Protein AF-0000000085013286 (afdb_homodimer)

Secondary structure (DSSP, 8-state):
--------------------------GGG-----S--HHHHHHHHHHHHT--HHHHHHHHHHHHHHHHHHHHHHHHHHTTT---HHHHHHHHHHHHHHHHHHHHHHHHHGGGTS--HHHHHHHHHHHHHHHHHHHT-SSHHHHHHHHHHHHHHHHHHHHHHHHHH---HHHHHHHHHHHHHHHHHHHHHHHHHHTT-/--------------------------GGG-----S--HHHHHHHHHHHHT--HHHHHHHHHHHHHHHHHHHHHHHHHHTTT---HHHHHHHHHHHHHHHHHHHHHHHHHGGGTS--HHHHHHHHHHHHHHHHHHHT-SSHHHHHHHHHHHHHHHHHHHHHHHHHH---HHHHHHHHHHHHHHHHHHHHHHHHHHTT-

Sequence (394 aa):
MKSKSLLGPLTVLTLMATPALAQMDHSLHGQPDTVVPLARGMADMDSLAGLSGKAFDRAYLSMMMAHHQGAVNMARAVQGRVQDAQVKSWVANVIRDQTREINDMRTWLKPLGGIDTKRQAMMASGMQNMLTPLKAAKNPDVAFVEGMLPHHASALNMANLALQRSNDPRVLKLSRDIIQAQANEMYAYRQWLARRRMKSKSLLGPLTVLTLMATPALAQMDHSLHGQPDTVVPLARGMADMDSLAGLSGKAFDRAYLSMMMAHHQGAVNMARAVQGRVQDAQVKSWVANVIRDQTREINDMRTWLKPLGGIDTKRQAMMASGMQNMLTPLKAAKNPDVAFVEGMLPHHASALNMANLALQRSNDPRVLKLSRDIIQAQANEMYAYRQWLARRR

Foldseek 3Di:
DDDDPPPDDPPPPPPPPPPPPPPPPPVPPPPVCLQPPPVVLVVLVVVQVPDAELRNLQLLLLLLLLLLVLQLLLLVLCCVPADDPVLNVVSVVSNVPSVVVSVVSQVVNVVSPGHPVVSNVVSNVVSVVLNVCCNVDPHNSLSSLSSLLNSLVSLLSSLVVCCVGYPDPVSNVVSVVSNVVSVVSNVVSVVVVVVVD/DPCVDDDPDPPPPPPPPPPPPPPPPPVVPPPVCLQPPPVVLVVLVVVLVPDAELRNLQLLLLLLLLLLVLQLLLLVLCCVPADDPVLNVVSVVSNVPSVVVSVVSQVVNVVSPGHPVVSNVVSNVVSVVLNVCLNVDPHNSLSSLSSLLNSLVSLLSSLVVCCVGYPDPVSNVVSVVSNVVSVVSNVVSVVVVVVVD

Nearest PDB structures (foldseek):
  5ffc-assembly1_A  TM=8.848E-01  e=1.286E-05  Synechocystis sp. PCC 6803
  5fej-assembly4_D  TM=8.849E-01  e=5.123E-05  Synechocystis sp. PCC 6803
  1n1q-assembly1_A  TM=7.807E-01  e=1.084E+00  Brevibacillus brevis
  6z0c-assembly4_D  TM=3.601E-01  e=1.664E+00  Escherichia coli
  5vju-assembly1_A  TM=3.264E-01  e=1.192E+00  synthetic construct

Organism: Deinococcus geothermalis (strain DSM 11300 / CIP 105573 / AG-3a) (NCBI:txid319795)

pLDDT: mean 83.77, std 25.48, range [25.48, 98.94]

Structure (mmCIF, N/CA/C/O backbone):
data_AF-0000000085013286-model_v1
#
loop_
_entity.id
_entity.type
_entity.pdbx_description
1 polymer 'DUF305 domain-containing protein'
#
loop_
_atom_site.group_PDB
_atom_site.id
_atom_site.type_symbol
_atom_site.label_atom_id
_atom_site.label_alt_id
_atom_site.label_comp_id
_atom_site.label_asym_id
_atom_site.label_entity_id
_atom_site.label_seq_id
_atom_site.pdbx_PDB_ins_code
_atom_site.Cartn_x
_atom_site.Cartn_y
_atom_site.Cartn_z
_atom_site.occupancy
_atom_site.B_iso_or_equiv
_atom_site.auth_seq_id
_atom_site.auth_comp_id
_atom_site.auth_asym_id
_atom_site.auth_atom_id
_atom_site.pdbx_PDB_model_num
ATOM 1 N N . MET A 1 1 ? -17.062 -97.938 25.609 1 34.19 1 MET A N 1
ATOM 2 C CA . MET A 1 1 ? -17.031 -96.875 26.609 1 34.19 1 MET A CA 1
ATOM 3 C C . MET A 1 1 ? -16.781 -95.5 25.953 1 34.19 1 MET A C 1
ATOM 5 O O . MET A 1 1 ? -15.633 -95.188 25.641 1 34.19 1 MET A O 1
ATOM 9 N N . LYS A 1 2 ? -17.703 -95.188 25.109 1 32.03 2 LYS A N 1
ATOM 10 C CA . LYS A 1 2 ? -18.078 -94.188 24.109 1 32.03 2 LYS A CA 1
ATOM 11 C C . LYS A 1 2 ? -18.156 -92.75 24.734 1 32.03 2 LYS A C 1
ATOM 13 O O . LYS A 1 2 ? -18.891 -92.562 25.688 1 32.03 2 LYS A O 1
ATOM 18 N N . SER A 1 3 ? -17.141 -92 24.531 1 25.48 3 SER A N 1
ATOM 19 C CA . SER A 1 3 ? -16.656 -90.688 25.016 1 25.48 3 SER A CA 1
ATOM 20 C C . SER A 1 3 ? -17.719 -89.625 24.938 1 25.48 3 SER A C 1
ATOM 22 O O . SER A 1 3 ? -18.031 -88.938 25.938 1 25.48 3 SER A O 1
ATOM 24 N N . LYS A 1 4 ? -17.484 -88.688 24.031 1 30.67 4 LYS A N 1
ATOM 25 C CA . LYS A 1 4 ? -17.016 -87.312 24.203 1 30.67 4 LYS A CA 1
ATOM 26 C C . LYS A 1 4 ? -18.156 -86.312 24.078 1 30.67 4 LYS A C 1
ATOM 28 O O . LYS A 1 4 ? -17.938 -85.062 24.031 1 30.67 4 LYS A O 1
ATOM 33 N N . SER A 1 5 ? -19.453 -86.625 23.766 1 31.23 5 SER A N 1
ATOM 34 C CA . SER A 1 5 ? -20.125 -85.625 22.938 1 31.23 5 SER A CA 1
ATOM 35 C C . SER A 1 5 ? -20.578 -84.438 23.766 1 31.23 5 SER A C 1
ATOM 37 O O . SER A 1 5 ? -21.531 -84.562 24.531 1 31.23 5 SER A O 1
ATOM 39 N N . LEU A 1 6 ? -19.672 -83.688 24.375 1 33.25 6 LEU A N 1
ATOM 40 C CA . LEU A 1 6 ? -19.906 -82.562 25.266 1 33.25 6 LEU A CA 1
ATOM 41 C C . LEU A 1 6 ? -20.688 -81.438 24.547 1 33.25 6 LEU A C 1
ATOM 43 O O . LEU A 1 6 ? -20.266 -81 23.484 1 33.25 6 LEU A O 1
ATOM 47 N N . LEU A 1 7 ? -21.953 -81.5 24.516 1 35.78 7 LEU A N 1
ATOM 48 C CA . LEU A 1 7 ? -22.906 -80.562 23.891 1 35.78 7 LEU A CA 1
ATOM 49 C C . LEU A 1 7 ? -22.797 -79.188 24.469 1 35.78 7 LEU A C 1
ATOM 51 O O . LEU A 1 7 ? -23.047 -78.938 25.656 1 35.78 7 LEU A O 1
ATOM 55 N N . GLY A 1 8 ? -21.734 -78.375 24.141 1 33.66 8 GLY A N 1
ATOM 56 C CA . GLY A 1 8 ? -21.406 -77.125 24.734 1 33.66 8 GLY A CA 1
ATOM 57 C C . GLY A 1 8 ? -22.484 -76.062 24.484 1 33.66 8 GLY A C 1
ATOM 58 O O . GLY A 1 8 ? -23.25 -76.125 23.531 1 33.66 8 GLY A O 1
ATOM 59 N N . PRO A 1 9 ? -22.969 -75.375 25.547 1 38.5 9 PRO A N 1
ATOM 60 C CA . PRO A 1 9 ? -24.078 -74.438 25.609 1 38.5 9 PRO A CA 1
ATOM 61 C C . PRO A 1 9 ? -23.875 -73.25 24.688 1 38.5 9 PRO A C 1
ATOM 63 O O . PRO A 1 9 ? -22.734 -72.812 24.484 1 38.5 9 PRO A O 1
ATOM 66 N N . LEU A 1 10 ? -24.609 -73.062 23.594 1 35.62 10 LEU A N 1
ATOM 67 C CA . LEU A 1 10 ? -24.688 -72 22.562 1 35.62 10 LEU A CA 1
ATOM 68 C C . LEU A 1 10 ? -25.016 -70.688 23.172 1 35.62 10 LEU A C 1
ATOM 70 O O . LEU A 1 10 ? -26.109 -70.438 23.719 1 35.62 10 LEU A O 1
ATOM 74 N N . THR A 1 11 ? -24.047 -70 23.891 1 32.97 11 THR A N 1
ATOM 75 C CA . THR A 1 11 ? -24.297 -68.688 24.5 1 32.97 11 THR A CA 1
ATOM 76 C C . THR A 1 11 ? -24.641 -67.625 23.438 1 32.97 11 THR A C 1
ATOM 78 O O . THR A 1 11 ? -23.906 -67.5 22.453 1 32.97 11 THR A O 1
ATOM 81 N N . VAL A 1 12 ? -25.875 -67.312 23.219 1 33.5 12 VAL A N 1
ATOM 82 C CA . VAL A 1 12 ? -26.469 -66.375 22.297 1 33.5 12 VAL A CA 1
ATOM 83 C C . VAL A 1 12 ? -25.938 -64.938 22.609 1 33.5 12 VAL A C 1
ATOM 85 O O . VAL A 1 12 ? -26.172 -64.438 23.703 1 33.5 12 VAL A O 1
ATOM 88 N N . LEU A 1 13 ? -24.734 -64.562 22.156 1 32.06 13 LEU A N 1
ATOM 89 C CA . LEU A 1 13 ? -24.109 -63.25 22.359 1 32.06 13 LEU A CA 1
ATOM 90 C C . LEU A 1 13 ? -24.938 -62.156 21.703 1 32.06 13 LEU A C 1
ATOM 92 O O . LEU A 1 13 ? -25.203 -62.219 20.5 1 32.06 13 LEU A O 1
ATOM 96 N N . THR A 1 14 ? -25.844 -61.5 22.453 1 31.5 14 THR A N 1
ATOM 97 C CA . THR A 1 14 ? -26.688 -60.375 22.047 1 31.5 14 THR A CA 1
ATOM 98 C C . THR A 1 14 ? -25.828 -59.188 21.609 1 31.5 14 THR A C 1
ATOM 100 O O . THR A 1 14 ? -24.984 -58.719 22.375 1 31.5 14 THR A O 1
ATOM 103 N N . LEU A 1 15 ? -25.422 -59.094 20.328 1 30.69 15 LEU A N 1
ATOM 104 C CA . LEU A 1 15 ? -24.641 -58.031 19.719 1 30.69 15 LEU A CA 1
ATOM 105 C C . LEU A 1 15 ? -25.375 -56.688 19.797 1 30.69 15 LEU A C 1
ATOM 107 O O . LEU A 1 15 ? -26.453 -56.531 19.203 1 30.69 15 LEU A O 1
ATOM 111 N N . MET A 1 16 ? -25.422 -56.031 21 1 29.62 16 MET A N 1
ATOM 112 C CA . MET A 1 16 ? -26.031 -54.688 21.094 1 29.62 16 MET A CA 1
ATOM 113 C C . MET A 1 16 ? -25.375 -53.719 20.125 1 29.62 16 MET A C 1
ATOM 115 O O . MET A 1 16 ? -24.141 -53.625 20.078 1 29.62 16 MET A O 1
ATOM 119 N N . ALA A 1 17 ? -25.969 -53.469 18.953 1 32.38 17 ALA A N 1
ATOM 120 C CA . ALA A 1 17 ? -25.594 -52.531 17.875 1 32.38 17 ALA A CA 1
ATOM 121 C C . ALA A 1 17 ? -25.516 -51.094 18.391 1 32.38 17 ALA A C 1
ATOM 123 O O . ALA A 1 17 ? -26.5 -50.531 18.875 1 32.38 17 ALA A O 1
ATOM 124 N N . THR A 1 18 ? -24.469 -50.688 19.094 1 33.16 18 THR A N 1
ATOM 125 C CA . THR A 1 18 ? -24.344 -49.281 19.531 1 33.16 18 THR A CA 1
ATOM 126 C C . THR A 1 18 ? -24.422 -48.344 18.344 1 33.16 18 THR A C 1
ATOM 128 O O . THR A 1 18 ? -23.844 -48.594 17.281 1 33.16 18 THR A O 1
ATOM 131 N N . PRO A 1 19 ? -25.469 -47.438 18.266 1 34.88 19 PRO A N 1
ATOM 132 C CA . PRO A 1 19 ? -25.594 -46.438 17.219 1 34.88 19 PRO A CA 1
ATOM 133 C C . PRO A 1 19 ? -24.328 -45.594 17.078 1 34.88 19 PRO A C 1
ATOM 135 O O . PRO A 1 19 ? -23.719 -45.156 18.078 1 34.88 19 PRO A O 1
ATOM 138 N N . ALA A 1 20 ? -23.469 -45.875 16.078 1 32.56 20 ALA A N 1
ATOM 139 C CA . ALA A 1 20 ? -22.344 -45.031 15.672 1 32.56 20 ALA A CA 1
ATOM 140 C C . ALA A 1 20 ? -22.812 -43.594 15.445 1 32.56 20 ALA A C 1
ATOM 142 O O . ALA A 1 20 ? -23.641 -43.344 14.586 1 32.56 20 ALA A O 1
ATOM 143 N N . LEU A 1 21 ? -23.031 -42.812 16.531 1 31.36 21 LEU A N 1
ATOM 144 C CA . LEU A 1 21 ? -23.156 -41.406 16.281 1 31.36 21 LEU A CA 1
ATOM 145 C C . LEU A 1 21 ? -22.125 -40.938 15.266 1 31.36 21 LEU A C 1
ATOM 147 O O . LEU A 1 21 ? -20.922 -41.188 15.43 1 31.36 21 LEU A O 1
ATOM 151 N N . ALA A 1 22 ? -22.5 -40.844 13.938 1 32.69 22 ALA A N 1
ATOM 152 C CA . ALA A 1 22 ? -21.797 -40.188 12.836 1 32.69 22 ALA A CA 1
ATOM 153 C C . ALA A 1 22 ? -21.25 -38.812 13.273 1 32.69 22 ALA A C 1
ATOM 155 O O . ALA A 1 22 ? -22 -37.906 13.633 1 32.69 22 ALA A O 1
ATOM 156 N N . GLN A 1 23 ? -20.125 -38.781 13.969 1 28.23 23 GLN A N 1
ATOM 157 C CA . GLN A 1 23 ? -19.422 -37.531 14.109 1 28.23 23 GLN A CA 1
ATOM 158 C C . GLN A 1 23 ? -19.328 -36.781 12.773 1 28.23 23 GLN A C 1
ATOM 160 O O . GLN A 1 23 ? -18.797 -37.344 11.797 1 28.23 23 GLN A O 1
ATOM 165 N N . MET A 1 24 ? -20.344 -36.031 12.398 1 29.34 24 MET A N 1
ATOM 166 C CA . MET A 1 24 ? -20.25 -35.031 11.32 1 29.34 24 MET A CA 1
ATOM 167 C C . MET A 1 24 ? -18.891 -34.344 11.336 1 29.34 24 MET A C 1
ATOM 169 O O . MET A 1 24 ? -18.5 -33.781 12.352 1 29.34 24 MET A O 1
ATOM 173 N N . ASP A 1 25 ? -17.906 -34.969 10.688 1 29.16 25 ASP A N 1
ATOM 174 C CA . ASP A 1 25 ? -16.625 -34.375 10.32 1 29.16 25 ASP A CA 1
ATOM 175 C C . ASP A 1 25 ? -16.828 -32.969 9.781 1 29.16 25 ASP A C 1
ATOM 177 O O . ASP A 1 25 ? -17.516 -32.781 8.766 1 29.16 25 ASP A O 1
ATOM 181 N N . HIS A 1 26 ? -17.062 -31.984 10.625 1 30.25 26 HIS A N 1
ATOM 182 C CA . HIS A 1 26 ? -16.875 -30.578 10.289 1 30.25 26 HIS A CA 1
ATOM 183 C C . HIS A 1 26 ? -15.594 -30.375 9.477 1 30.25 26 HIS A C 1
ATOM 185 O O . HIS A 1 26 ? -14.695 -29.656 9.898 1 30.25 26 HIS A O 1
ATOM 191 N N . SER A 1 27 ? -15.172 -31.375 8.727 1 31.28 27 SER A N 1
ATOM 192 C CA . SER A 1 27 ? -13.969 -31.141 7.934 1 31.28 27 SER A CA 1
ATOM 193 C C . SER A 1 27 ? -14.156 -29.984 6.973 1 31.28 27 SER A C 1
ATOM 195 O O . SER A 1 27 ? -13.383 -29.812 6.027 1 31.28 27 SER A O 1
ATOM 197 N N . LEU A 1 28 ? -15.367 -29.5 6.797 1 31.08 28 LEU A N 1
ATOM 198 C CA . LEU A 1 28 ? -15.445 -28.625 5.633 1 31.08 28 LEU A CA 1
ATOM 199 C C . LEU A 1 28 ? -14.5 -27.453 5.777 1 31.08 28 LEU A C 1
ATOM 201 O O . LEU A 1 28 ? -14.453 -26.578 4.91 1 31.08 28 LEU A O 1
ATOM 205 N N . HIS A 1 29 ? -14.07 -27.156 7.035 1 33.28 29 HIS A N 1
ATOM 206 C CA . HIS A 1 29 ? -13.562 -25.781 7.086 1 33.28 29 HIS A CA 1
ATOM 207 C C . HIS A 1 29 ? -12.266 -25.656 6.297 1 33.28 29 HIS A C 1
ATOM 209 O O . HIS A 1 29 ? -11.477 -24.734 6.535 1 33.28 29 HIS A O 1
ATOM 215 N N . GLY A 1 30 ? -11.891 -26.625 5.488 1 30.38 30 GLY A N 1
ATOM 216 C CA . GLY A 1 30 ? -10.555 -26.422 4.969 1 30.38 30 GLY A CA 1
ATOM 217 C C . GLY A 1 30 ? -10.438 -25.188 4.086 1 30.38 30 GLY A C 1
ATOM 218 O O . GLY A 1 30 ? -10.352 -25.297 2.861 1 30.38 30 GLY A O 1
ATOM 219 N N . GLN A 1 31 ? -11.289 -24.234 4.129 1 34.31 31 GLN A N 1
ATOM 220 C CA . GLN A 1 31 ? -10.766 -23.219 3.225 1 34.31 31 GLN A CA 1
ATOM 221 C C . GLN A 1 31 ? -9.281 -22.984 3.457 1 34.31 31 GLN A C 1
ATOM 223 O O . GLN A 1 31 ? -8.852 -22.75 4.59 1 34.31 31 GLN A O 1
ATOM 228 N N . PRO A 1 32 ? -8.414 -23.609 2.719 1 34.94 32 PRO A N 1
ATOM 229 C CA . PRO A 1 32 ? -7.012 -23.219 2.854 1 34.94 32 PRO A CA 1
ATOM 230 C C . PRO A 1 32 ? -6.84 -21.719 3.064 1 34.94 32 PRO A C 1
ATOM 232 O O . PRO A 1 32 ? -7.316 -20.906 2.254 1 34.94 32 PRO A O 1
ATOM 235 N N . ASP A 1 33 ? -6.969 -21.203 4.25 1 36.25 33 ASP A N 1
ATOM 236 C CA . ASP A 1 33 ? -6.551 -19.844 4.602 1 36.25 33 ASP A CA 1
ATOM 237 C C . ASP A 1 33 ? -5.246 -19.469 3.9 1 36.25 33 ASP A C 1
ATOM 239 O O . ASP A 1 33 ? -4.16 -19.797 4.387 1 36.25 33 ASP A O 1
ATOM 243 N N . THR A 1 34 ? -5.117 -19.703 2.602 1 41.09 34 THR A N 1
ATOM 244 C CA . THR A 1 34 ? -4.012 -19.25 1.773 1 41.09 34 THR A CA 1
ATOM 245 C C . THR A 1 34 ? -3.6 -17.828 2.162 1 41.09 34 THR A C 1
ATOM 247 O O . THR A 1 34 ? -2.998 -17.109 1.361 1 41.09 34 THR A O 1
ATOM 250 N N . VAL A 1 35 ? -4.281 -17.25 3.053 1 42.19 35 VAL A N 1
ATOM 251 C CA . VAL A 1 35 ? -3.805 -15.945 3.486 1 42.19 35 VAL A CA 1
ATOM 252 C C . VAL A 1 35 ? -2.369 -16.062 3.994 1 42.19 35 VAL A C 1
ATOM 254 O O . VAL A 1 35 ? -2.076 -16.891 4.855 1 42.19 35 VAL A O 1
ATOM 257 N N . VAL A 1 36 ? -1.372 -15.969 3.084 1 49.09 36 VAL A N 1
ATOM 258 C CA . VAL A 1 36 ? -0.092 -15.727 3.74 1 49.09 36 VAL A CA 1
ATOM 259 C C . VAL A 1 36 ? -0.327 -15.141 5.129 1 49.09 36 VAL A C 1
ATOM 261 O O . VAL A 1 36 ? -0.959 -14.086 5.27 1 49.09 36 VAL A O 1
ATOM 264 N 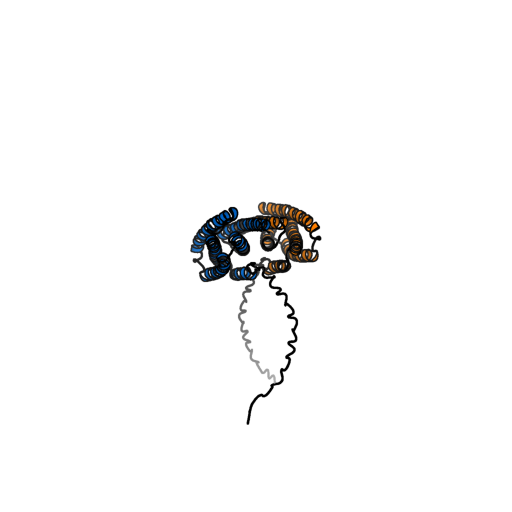N . PRO A 1 37 ? -0.047 -15.883 6.207 1 46.5 37 PRO A N 1
ATOM 265 C CA . PRO A 1 37 ? -0.391 -15.352 7.531 1 46.5 37 PRO A CA 1
ATOM 266 C C . PRO A 1 37 ? 0.105 -13.922 7.738 1 46.5 37 PRO A C 1
ATOM 268 O O . PRO A 1 37 ? 1.245 -13.602 7.395 1 46.5 37 PRO A O 1
ATOM 271 N N . LEU A 1 38 ? -0.863 -13 7.844 1 50.97 38 LEU A N 1
ATOM 272 C CA . LEU A 1 38 ? -0.529 -11.688 8.398 1 50.97 38 LEU A CA 1
ATOM 273 C C . LEU A 1 38 ? 0.75 -11.758 9.219 1 50.97 38 LEU A C 1
ATOM 275 O O . LEU A 1 38 ? 1.546 -10.812 9.219 1 50.97 38 LEU A O 1
ATOM 279 N N . ALA A 1 39 ? 1.042 -12.969 9.547 1 46.59 39 ALA A N 1
ATOM 280 C CA . ALA A 1 39 ? 2.182 -13.172 10.438 1 46.59 39 ALA A CA 1
ATOM 281 C C . ALA A 1 39 ? 3.5 -13.062 9.68 1 46.59 39 ALA A C 1
ATOM 283 O O . ALA A 1 39 ? 4.457 -12.453 10.164 1 46.59 39 ALA A O 1
ATOM 284 N N . ARG A 1 40 ? 3.549 -13.648 8.508 1 54.69 40 ARG A N 1
ATOM 285 C CA . ARG A 1 40 ? 4.812 -13.602 7.785 1 54.69 40 ARG A CA 1
ATOM 286 C C . ARG A 1 40 ? 5.09 -12.195 7.266 1 54.69 40 ARG A C 1
ATOM 288 O O . ARG A 1 40 ? 6.219 -11.703 7.348 1 54.69 40 ARG A O 1
ATOM 295 N N . GLY A 1 41 ? 4.09 -11.578 6.746 1 62.88 41 GLY A N 1
ATOM 296 C CA . GLY A 1 41 ? 4.234 -10.18 6.379 1 62.88 41 GLY A CA 1
ATOM 297 C C . GLY A 1 41 ? 4.738 -9.312 7.52 1 62.88 41 GLY A C 1
ATOM 298 O O . GLY A 1 41 ? 5.605 -8.461 7.324 1 62.88 41 GLY A O 1
ATOM 299 N N . MET A 1 42 ? 4.406 -9.789 8.625 1 64.56 42 MET A N 1
ATOM 300 C CA . MET A 1 42 ? 4.82 -9.055 9.812 1 64.56 42 MET A CA 1
ATOM 301 C C . MET A 1 42 ? 6.277 -9.352 10.156 1 64.56 42 MET A C 1
ATOM 303 O O . MET A 1 42 ? 7.004 -8.477 10.617 1 64.56 42 MET A O 1
ATOM 307 N N . ALA A 1 43 ? 6.703 -10.539 9.906 1 67.56 43 ALA A N 1
ATOM 308 C CA . ALA A 1 43 ? 8.086 -10.898 10.195 1 67.56 43 ALA A CA 1
ATOM 309 C C . ALA A 1 43 ? 9.055 -10.125 9.305 1 67.56 43 ALA A C 1
ATOM 311 O O . ALA A 1 43 ? 10.102 -9.664 9.773 1 67.56 43 ALA A O 1
ATOM 312 N N . ASP A 1 44 ? 8.664 -10.055 8.094 1 72.75 44 ASP A N 1
ATOM 313 C CA . ASP A 1 44 ? 9.492 -9.297 7.168 1 72.75 44 ASP A CA 1
ATOM 314 C C . ASP A 1 44 ? 9.57 -7.824 7.574 1 72.75 44 ASP A C 1
ATOM 316 O O . ASP A 1 44 ? 10.656 -7.23 7.57 1 72.75 44 ASP A O 1
ATOM 320 N N . MET A 1 45 ? 8.445 -7.383 7.938 1 81.62 45 MET A N 1
ATOM 321 C CA . MET A 1 45 ? 8.398 -6 8.398 1 81.62 45 MET A CA 1
ATOM 322 C C . MET A 1 45 ? 9.234 -5.816 9.656 1 81.62 45 MET A C 1
ATOM 324 O O . MET A 1 45 ? 9.891 -4.789 9.828 1 81.62 45 MET A O 1
ATOM 328 N N . ASP A 1 46 ? 9.32 -6.797 10.461 1 78.88 46 ASP A N 1
ATOM 329 C CA . ASP A 1 46 ? 10.094 -6.738 11.695 1 78.88 46 ASP A CA 1
ATOM 330 C C . ASP A 1 46 ? 11.586 -6.645 11.414 1 78.88 46 ASP A C 1
ATOM 332 O O . ASP A 1 46 ? 12.32 -5.945 12.117 1 78.88 46 ASP A O 1
ATOM 336 N N . SER A 1 47 ? 12.039 -7.273 10.406 1 84.81 47 SER A N 1
ATOM 337 C CA . SER A 1 47 ? 13.453 -7.277 10.039 1 84.81 47 SER A CA 1
ATOM 338 C C . SER A 1 47 ? 13.906 -5.902 9.562 1 84.81 47 SER A C 1
ATOM 340 O O . SER A 1 47 ? 15.102 -5.598 9.578 1 84.81 47 SER A O 1
ATOM 342 N N . LEU A 1 48 ? 12.906 -5.148 9.109 1 91 48 LEU A N 1
ATOM 343 C CA . LEU A 1 48 ? 13.203 -3.824 8.57 1 91 48 LEU A CA 1
ATOM 344 C C . LEU A 1 48 ? 12.977 -2.744 9.625 1 91 48 LEU A C 1
ATOM 346 O O . LEU A 1 48 ? 13.594 -1.676 9.562 1 91 48 LEU A O 1
ATOM 350 N N . ALA A 1 49 ? 12.031 -2.885 10.57 1 83.38 49 ALA A N 1
ATOM 351 C CA . ALA A 1 49 ? 11.477 -1.865 11.461 1 83.38 49 ALA A CA 1
ATOM 352 C C . ALA A 1 49 ? 12.578 -1.209 12.297 1 83.38 49 ALA A C 1
ATOM 354 O O . ALA A 1 49 ? 12.516 -0.01 12.578 1 83.38 49 ALA A O 1
ATOM 355 N N . GLY A 1 50 ? 13.695 -1.795 12.594 1 86.5 50 GLY A N 1
ATOM 356 C CA . GLY A 1 50 ? 14.695 -1.177 13.445 1 86.5 50 GLY A CA 1
ATOM 357 C C . GLY A 1 50 ? 15.82 -0.518 12.664 1 86.5 50 GLY A C 1
ATOM 358 O O . GLY A 1 50 ? 16.719 0.082 13.258 1 86.5 50 GLY A O 1
ATOM 359 N N . LEU A 1 51 ? 15.688 -0.471 11.414 1 92.94 51 LEU A N 1
ATOM 360 C CA . LEU A 1 51 ? 16.781 0.035 10.578 1 92.94 51 LEU A CA 1
ATOM 361 C C . LEU A 1 51 ? 16.422 1.4 10 1 92.94 51 LEU A C 1
ATOM 363 O O . LEU A 1 51 ? 15.25 1.77 9.938 1 92.94 51 LEU A O 1
ATOM 367 N N . SER A 1 52 ? 17.484 2.168 9.688 1 91.44 52 SER A N 1
ATOM 368 C CA . SER A 1 52 ? 17.328 3.467 9.039 1 91.44 52 SER A CA 1
ATOM 369 C C . SER A 1 52 ? 18.5 3.758 8.109 1 91.44 52 SER A C 1
ATOM 371 O O . SER A 1 52 ? 19.484 3.021 8.102 1 91.44 52 SER A O 1
ATOM 373 N N . GLY A 1 53 ? 18.359 4.75 7.25 1 93.44 53 GLY A N 1
ATOM 374 C CA . GLY A 1 53 ? 19.438 5.18 6.375 1 93.44 53 GLY A CA 1
ATOM 375 C C . GLY A 1 53 ? 19.922 4.086 5.441 1 93.44 53 GLY A C 1
ATOM 376 O O . GLY A 1 53 ? 19.125 3.312 4.914 1 93.44 53 GLY A O 1
ATOM 377 N N . LYS A 1 54 ? 21.156 4.027 5.27 1 96.75 54 LYS A N 1
ATOM 378 C CA . LYS A 1 54 ? 21.766 3.094 4.32 1 96.75 54 LYS A CA 1
ATOM 379 C C . LYS A 1 54 ? 21.531 1.647 4.75 1 96.75 54 LYS A C 1
ATOM 381 O O . LYS A 1 54 ? 21.391 0.761 3.906 1 96.75 54 LYS A O 1
ATOM 386 N N . ALA A 1 55 ? 21.531 1.461 6.043 1 96.88 55 ALA A N 1
ATOM 387 C CA . ALA A 1 55 ? 21.281 0.106 6.531 1 96.88 55 ALA A CA 1
ATOM 388 C C . ALA A 1 55 ? 19.875 -0.36 6.18 1 96.88 55 ALA A C 1
ATOM 390 O O . ALA A 1 55 ? 19.672 -1.516 5.801 1 96.88 55 ALA A O 1
ATOM 391 N N . PHE A 1 56 ? 18.906 0.497 6.309 1 98.06 56 PHE A N 1
ATOM 392 C CA . PHE A 1 56 ? 17.547 0.181 5.914 1 98.06 56 PHE A CA 1
ATOM 393 C C . PHE A 1 56 ? 17.469 -0.114 4.422 1 98.06 56 PHE A C 1
ATOM 395 O O . PHE A 1 56 ? 16.875 -1.116 4.012 1 98.06 56 PHE A O 1
ATOM 402 N N . ASP A 1 57 ? 18.078 0.756 3.607 1 98.56 57 ASP A N 1
ATOM 403 C CA . ASP A 1 57 ? 18 0.626 2.156 1 98.56 57 ASP A CA 1
ATOM 404 C C . ASP A 1 57 ? 18.625 -0.688 1.686 1 98.56 57 ASP A C 1
ATOM 406 O O . ASP A 1 57 ? 18.062 -1.371 0.826 1 98.56 57 ASP A O 1
ATOM 410 N N . ARG A 1 58 ? 19.781 -1.003 2.268 1 98.62 58 ARG A N 1
ATOM 411 C CA . ARG A 1 58 ? 20.438 -2.258 1.915 1 98.62 58 ARG A CA 1
ATOM 412 C C . ARG A 1 58 ? 19.562 -3.453 2.279 1 98.62 58 ARG A C 1
ATOM 414 O O . ARG A 1 58 ? 19.422 -4.387 1.488 1 98.62 58 ARG A O 1
ATOM 421 N N . ALA A 1 59 ? 19.016 -3.422 3.436 1 98.44 59 ALA A N 1
ATOM 422 C CA . ALA A 1 59 ? 18.156 -4.512 3.893 1 98.44 59 ALA A CA 1
ATOM 423 C C . ALA A 1 59 ? 16.906 -4.625 3.025 1 98.44 59 ALA A C 1
ATOM 425 O O . ALA A 1 59 ? 16.547 -5.715 2.5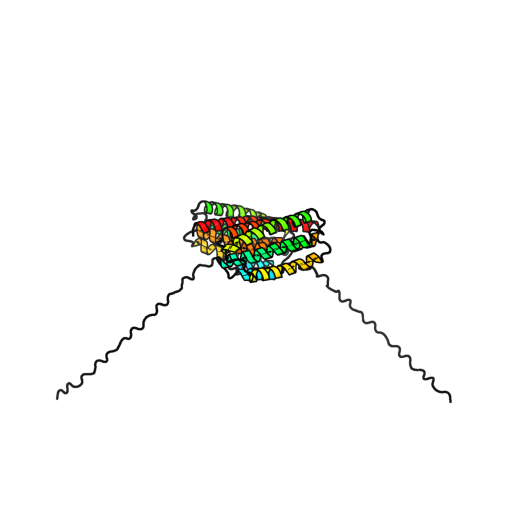72 1 98.44 59 ALA A O 1
ATOM 426 N N . TYR A 1 60 ? 16.297 -3.49 2.779 1 98.81 60 TYR A N 1
ATOM 427 C CA . TYR A 1 60 ? 15.078 -3.445 1.978 1 98.81 60 TYR A CA 1
ATOM 428 C C . TYR A 1 60 ? 15.32 -3.998 0.579 1 98.81 60 TYR A C 1
ATOM 430 O O . TYR A 1 60 ? 14.586 -4.871 0.112 1 98.81 60 TYR A O 1
ATOM 438 N N . LEU A 1 61 ? 16.312 -3.488 -0.088 1 98.88 61 LEU A N 1
ATOM 439 C CA . LEU A 1 61 ? 16.609 -3.916 -1.452 1 98.88 61 LEU A CA 1
ATOM 440 C C . LEU A 1 61 ? 16.953 -5.402 -1.492 1 98.88 61 LEU A C 1
ATOM 442 O O . LEU A 1 61 ? 16.547 -6.113 -2.41 1 98.88 61 LEU A O 1
ATOM 446 N N . SER A 1 62 ? 17.703 -5.879 -0.487 1 98.88 62 SER A N 1
ATOM 447 C CA . SER A 1 62 ? 18.094 -7.285 -0.436 1 98.88 62 SER A CA 1
ATOM 448 C C . SER A 1 62 ? 16.859 -8.18 -0.271 1 98.88 62 SER A C 1
ATOM 450 O O . SER A 1 62 ? 16.734 -9.195 -0.957 1 98.88 62 SER A O 1
ATOM 452 N N . MET A 1 63 ? 15.977 -7.805 0.579 1 98.75 63 MET A N 1
ATOM 453 C CA . MET A 1 63 ? 14.773 -8.594 0.83 1 98.75 63 MET A CA 1
ATOM 454 C C . MET A 1 63 ? 13.805 -8.492 -0.344 1 98.75 63 MET A C 1
ATOM 456 O O . MET A 1 63 ? 13.234 -9.5 -0.769 1 98.75 63 MET A O 1
ATOM 460 N N . MET A 1 64 ? 13.688 -7.301 -0.922 1 98.88 64 MET A N 1
ATOM 461 C CA . MET A 1 64 ? 12.766 -7.102 -2.035 1 98.88 64 MET A CA 1
ATOM 462 C C . MET A 1 64 ? 13.242 -7.844 -3.279 1 98.88 64 MET A C 1
ATOM 464 O O . MET A 1 64 ? 12.43 -8.359 -4.051 1 98.88 64 MET A O 1
ATOM 468 N N . MET A 1 65 ? 14.547 -7.879 -3.475 1 98.88 65 MET A N 1
ATOM 469 C CA . MET A 1 65 ? 15.094 -8.68 -4.57 1 98.88 65 MET A CA 1
ATOM 470 C C . MET A 1 65 ? 14.68 -10.141 -4.441 1 98.88 65 MET A C 1
ATOM 472 O O . MET A 1 65 ? 14.227 -10.75 -5.41 1 98.88 65 MET A O 1
ATOM 476 N N . ALA A 1 66 ? 14.836 -10.703 -3.248 1 98.75 66 ALA A N 1
ATOM 477 C CA . ALA A 1 66 ? 14.445 -12.086 -3.01 1 98.75 66 ALA A CA 1
ATOM 478 C C . ALA A 1 66 ? 12.938 -12.266 -3.16 1 98.75 66 ALA A C 1
ATOM 480 O O . ALA A 1 66 ? 12.477 -13.281 -3.68 1 98.75 66 ALA A O 1
ATOM 481 N N . HIS A 1 67 ? 12.18 -11.328 -2.672 1 98.88 67 HIS A N 1
ATOM 482 C CA . HIS A 1 67 ? 10.734 -11.352 -2.824 1 98.88 67 HIS A CA 1
ATOM 483 C C . HIS A 1 67 ? 10.336 -11.391 -4.297 1 98.88 67 HIS A C 1
ATOM 485 O O . HIS A 1 67 ? 9.484 -12.195 -4.691 1 98.88 67 HIS A O 1
ATOM 491 N N . HIS A 1 68 ? 11 -10.523 -5.113 1 98.94 68 HIS A N 1
ATOM 492 C CA . HIS A 1 68 ? 10.766 -10.492 -6.551 1 98.94 68 HIS A CA 1
ATOM 493 C C . HIS A 1 68 ? 11.148 -11.812 -7.207 1 98.94 68 HIS A C 1
ATOM 495 O O . HIS A 1 68 ? 10.438 -12.305 -8.094 1 98.94 68 HIS A O 1
ATOM 501 N N . GLN A 1 69 ? 12.242 -12.375 -6.781 1 98.88 69 GLN A N 1
ATOM 502 C CA . GLN A 1 69 ? 12.641 -13.672 -7.32 1 98.88 69 GLN A CA 1
ATOM 503 C C . GLN A 1 69 ? 11.609 -14.742 -6.988 1 98.88 69 GLN A C 1
ATOM 505 O O . GLN A 1 69 ? 11.367 -15.648 -7.789 1 98.88 69 GLN A O 1
ATOM 510 N N . GLY A 1 70 ? 11.031 -14.641 -5.836 1 98.69 70 GLY A N 1
ATOM 511 C CA . GLY A 1 70 ? 9.93 -15.531 -5.496 1 98.69 70 GLY A CA 1
ATOM 512 C C . GLY A 1 70 ? 8.773 -15.453 -6.484 1 98.69 70 GLY A C 1
ATOM 513 O O . GLY A 1 70 ? 8.234 -16.484 -6.891 1 98.69 70 GLY A O 1
ATOM 514 N N . ALA A 1 71 ? 8.414 -14.266 -6.875 1 98.88 71 ALA A N 1
ATOM 515 C CA . ALA A 1 71 ? 7.352 -14.078 -7.859 1 98.88 71 ALA A CA 1
ATOM 516 C C . ALA A 1 71 ? 7.723 -14.711 -9.195 1 98.88 71 ALA A C 1
ATOM 518 O O . ALA A 1 71 ? 6.887 -15.344 -9.844 1 98.88 71 ALA A O 1
ATOM 519 N N . VAL A 1 72 ? 8.914 -14.461 -9.617 1 98.94 72 VAL A N 1
ATOM 520 C CA . VAL A 1 72 ? 9.383 -15.031 -10.867 1 98.94 72 VAL A CA 1
ATOM 521 C C . VAL A 1 72 ? 9.305 -16.562 -10.805 1 98.94 72 VAL A C 1
ATOM 523 O O . VAL A 1 72 ? 8.812 -17.203 -11.734 1 98.94 72 VAL A O 1
ATOM 526 N N . ASN A 1 73 ? 9.773 -17.156 -9.727 1 98.81 73 ASN A N 1
ATOM 527 C CA . ASN A 1 73 ? 9.719 -18.594 -9.547 1 98.81 73 ASN A CA 1
ATOM 528 C C . ASN A 1 73 ? 8.281 -19.109 -9.562 1 98.81 73 ASN A C 1
ATOM 530 O O . ASN A 1 73 ? 7.988 -20.141 -10.172 1 98.81 73 ASN A O 1
ATOM 534 N N . MET A 1 74 ? 7.402 -18.422 -8.883 1 98.81 74 MET A N 1
ATOM 535 C CA . MET A 1 74 ? 5.992 -18.797 -8.883 1 98.81 74 MET A CA 1
ATOM 536 C C . MET A 1 74 ? 5.418 -18.766 -10.297 1 98.81 74 MET A C 1
ATOM 538 O O . MET A 1 74 ? 4.699 -19.672 -10.703 1 98.81 74 MET A O 1
ATOM 542 N N . ALA A 1 75 ? 5.707 -17.688 -11 1 98.88 75 ALA A N 1
ATOM 543 C CA . ALA A 1 75 ? 5.223 -17.562 -12.367 1 98.88 75 ALA A CA 1
ATOM 544 C C . ALA A 1 75 ? 5.77 -18.672 -13.25 1 98.88 75 ALA A C 1
ATOM 546 O O . ALA A 1 75 ? 5.02 -19.297 -14.016 1 98.88 75 ALA A O 1
ATOM 547 N N . ARG A 1 76 ? 7.004 -19 -13.156 1 98.56 76 ARG A N 1
ATOM 548 C CA . ARG A 1 76 ? 7.629 -20.047 -13.961 1 98.56 76 ARG A CA 1
ATOM 549 C C . ARG A 1 76 ? 7.059 -21.422 -13.625 1 98.56 76 ARG A C 1
ATOM 551 O O . ARG A 1 76 ? 6.934 -22.281 -14.5 1 98.56 76 ARG A O 1
ATOM 558 N N . ALA A 1 77 ? 6.723 -21.609 -12.375 1 98.12 77 ALA A N 1
ATOM 559 C CA . ALA A 1 77 ? 6.188 -22.891 -11.93 1 98.12 77 ALA A CA 1
ATOM 560 C C . ALA A 1 77 ? 4.879 -23.219 -12.641 1 98.12 77 ALA A C 1
ATOM 562 O O . ALA A 1 77 ? 4.508 -24.375 -12.766 1 98.12 77 ALA A O 1
ATOM 563 N N . VAL A 1 78 ? 4.18 -22.203 -13.156 1 98.44 78 VAL A N 1
ATOM 564 C CA . VAL A 1 78 ? 2.869 -22.484 -13.742 1 98.44 78 VAL A CA 1
ATOM 565 C C . VAL A 1 78 ? 2.891 -22.172 -15.234 1 98.44 78 VAL A C 1
ATOM 567 O O . VAL A 1 78 ? 1.906 -22.406 -15.938 1 98.44 78 VAL A O 1
ATOM 570 N N . GLN A 1 79 ? 3.854 -21.391 -15.883 1 97.44 79 GLN A N 1
ATOM 571 C CA . GLN A 1 79 ? 3.945 -20.844 -17.234 1 97.44 79 GLN A CA 1
ATOM 572 C C . GLN A 1 79 ? 3.545 -21.891 -18.281 1 97.44 79 GLN A C 1
ATOM 574 O O . GLN A 1 79 ? 2.852 -21.562 -19.25 1 97.44 79 GLN A O 1
ATOM 579 N N . GLY A 1 80 ? 3.639 -23.188 -18.141 1 96.5 80 GLY A N 1
ATOM 580 C CA . GLY A 1 80 ? 3.293 -24.234 -19.094 1 96.5 80 GLY A CA 1
ATOM 581 C C . GLY A 1 80 ? 2.021 -24.969 -18.719 1 96.5 80 GLY A C 1
ATOM 582 O O . GLY A 1 80 ? 1.557 -25.828 -19.484 1 96.5 80 GLY A O 1
ATOM 583 N N . ARG A 1 81 ? 1.419 -24.469 -17.734 1 98.19 81 ARG A N 1
ATOM 584 C CA . ARG A 1 81 ? 0.275 -25.219 -17.219 1 98.19 81 ARG A CA 1
ATOM 585 C C . ARG A 1 81 ? -0.984 -24.359 -17.219 1 98.19 81 ARG A C 1
ATOM 587 O O . ARG A 1 81 ? -2.1 -24.891 -17.188 1 98.19 81 ARG A O 1
ATOM 594 N N . VAL A 1 82 ? -0.829 -23.031 -17.172 1 98.56 82 VAL A N 1
ATOM 595 C CA . VAL A 1 82 ? -1.987 -22.141 -17.141 1 98.56 82 VAL A CA 1
ATOM 596 C C . VAL A 1 82 ? -2.697 -22.172 -18.484 1 98.56 82 VAL A C 1
ATOM 598 O O . VAL A 1 82 ? -2.061 -22.359 -19.531 1 98.56 82 VAL A O 1
ATOM 601 N N . GLN A 1 83 ? -4.02 -21.953 -18.484 1 98.44 83 GLN A N 1
ATOM 602 C CA . GLN A 1 83 ? -4.82 -22.078 -19.688 1 98.44 83 GLN A CA 1
ATOM 603 C C . GLN A 1 83 ? -5.535 -20.766 -20.016 1 98.44 83 GLN A C 1
ATOM 605 O O . GLN A 1 83 ? -5.758 -20.453 -21.188 1 98.44 83 GLN A O 1
ATOM 610 N N . ASP A 1 84 ? -5.875 -20.078 -18.984 1 98.56 84 ASP A N 1
ATOM 611 C CA . ASP A 1 84 ? -6.613 -18.828 -19.188 1 98.56 84 ASP A CA 1
ATOM 612 C C . ASP A 1 84 ? -5.73 -17.766 -19.844 1 98.56 84 ASP A C 1
ATOM 614 O O . ASP A 1 84 ? -4.602 -17.531 -19.391 1 98.56 84 ASP A O 1
ATOM 618 N N . ALA A 1 85 ? -6.184 -17.062 -20.875 1 98.75 85 ALA A N 1
ATOM 619 C CA . ALA A 1 85 ? -5.395 -16.109 -21.656 1 98.75 85 ALA A C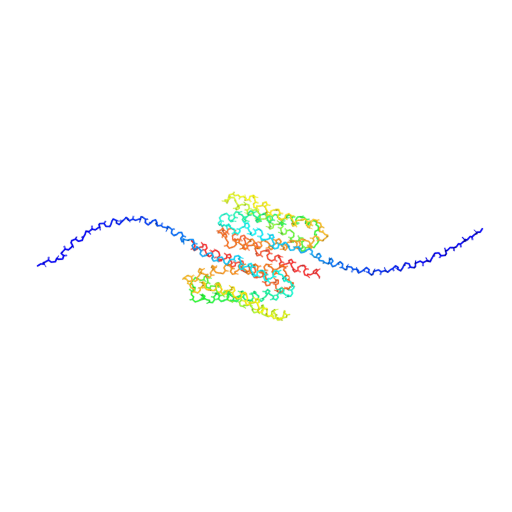A 1
ATOM 620 C C . ALA A 1 85 ? -4.922 -14.945 -20.781 1 98.75 85 ALA A C 1
ATOM 622 O O . ALA A 1 85 ? -3.795 -14.469 -20.938 1 98.75 85 ALA A O 1
ATOM 623 N N . GLN A 1 86 ? -5.801 -14.492 -19.969 1 98.75 86 GLN A N 1
ATOM 624 C CA . GLN A 1 86 ? -5.426 -13.383 -19.078 1 98.75 86 GLN A CA 1
ATOM 625 C C . GLN A 1 86 ? -4.359 -13.812 -18.078 1 98.75 86 GLN A C 1
ATOM 627 O O . GLN A 1 86 ? -3.43 -13.055 -17.797 1 98.75 86 GLN A O 1
ATOM 632 N N . VAL A 1 87 ? -4.508 -14.977 -17.562 1 98.88 87 VAL A N 1
ATOM 633 C CA . VAL A 1 87 ? -3.523 -15.469 -16.609 1 98.88 87 VAL A CA 1
ATOM 634 C C . VAL A 1 87 ? -2.186 -15.688 -17.312 1 98.88 87 VAL A C 1
ATOM 636 O O . VAL A 1 87 ? -1.129 -15.375 -16.75 1 98.88 87 VAL A O 1
ATOM 639 N N . LYS A 1 88 ? -2.156 -16.219 -18.516 1 98.94 88 LYS A N 1
ATOM 640 C CA . LYS A 1 88 ? -0.927 -16.344 -19.297 1 98.94 88 LYS A CA 1
ATOM 641 C C . LYS A 1 88 ? -0.226 -14.984 -19.422 1 98.94 88 LYS A C 1
ATOM 643 O O . LYS A 1 88 ? 0.993 -14.898 -19.266 1 98.94 88 LYS A O 1
ATOM 648 N N . SER A 1 89 ? -1.021 -13.992 -19.672 1 98.88 89 SER A N 1
ATOM 649 C CA . SER A 1 89 ? -0.46 -12.656 -19.812 1 98.88 89 SER A CA 1
ATOM 650 C C . SER A 1 89 ? 0.138 -12.172 -18.484 1 98.88 89 SER A C 1
ATOM 652 O O . SER A 1 89 ? 1.215 -11.57 -18.469 1 98.88 89 SER A O 1
ATOM 654 N N . TRP A 1 90 ? -0.606 -12.43 -17.375 1 98.94 90 TRP A N 1
ATOM 655 C CA . TRP A 1 90 ? -0.093 -12.023 -16.062 1 98.94 90 TRP A CA 1
ATOM 656 C C . TRP A 1 90 ? 1.202 -12.758 -15.742 1 98.94 90 TRP A C 1
ATOM 658 O O . TRP A 1 90 ? 2.143 -12.164 -15.211 1 98.94 90 TRP A O 1
ATOM 668 N N . VAL A 1 91 ? 1.286 -14.008 -16.031 1 98.94 91 VAL A N 1
ATOM 669 C CA . VAL A 1 91 ? 2.486 -14.805 -15.805 1 98.94 91 VAL A CA 1
ATOM 670 C C . VAL A 1 91 ? 3.664 -14.188 -16.562 1 98.94 91 VAL A C 1
ATOM 672 O O . VAL A 1 91 ? 4.734 -13.969 -15.977 1 98.94 91 VAL A O 1
ATOM 675 N N . ALA A 1 92 ? 3.49 -13.852 -17.797 1 98.94 92 ALA A N 1
ATOM 676 C CA . ALA A 1 92 ? 4.543 -13.258 -18.609 1 98.94 92 ALA A CA 1
ATOM 677 C C . ALA A 1 92 ? 4.949 -11.891 -18.078 1 98.94 92 ALA A C 1
ATOM 679 O O . ALA A 1 92 ? 6.137 -11.562 -18 1 98.94 92 ALA A O 1
ATOM 680 N N . ASN A 1 93 ? 3.969 -11.094 -17.703 1 98.94 93 ASN A N 1
ATOM 681 C CA . ASN A 1 93 ? 4.234 -9.758 -17.188 1 98.94 93 ASN A CA 1
ATOM 682 C C . ASN A 1 93 ? 5.008 -9.82 -15.867 1 98.94 93 ASN A C 1
ATOM 684 O O . ASN A 1 93 ? 5.918 -9.016 -15.641 1 98.94 93 ASN A O 1
ATOM 688 N N . VAL A 1 94 ? 4.613 -10.734 -15.023 1 98.94 94 VAL A N 1
ATOM 689 C CA . VAL A 1 94 ? 5.301 -10.883 -13.742 1 98.94 94 VAL A CA 1
ATOM 690 C C . VAL A 1 94 ? 6.77 -11.227 -13.984 1 98.94 94 VAL A C 1
ATOM 692 O O . VAL A 1 94 ? 7.664 -10.609 -13.398 1 98.94 94 VAL A O 1
ATOM 695 N N . ILE A 1 95 ? 7.043 -12.195 -14.797 1 98.94 95 ILE A N 1
ATOM 696 C CA . ILE A 1 95 ? 8.414 -12.586 -15.086 1 98.94 95 ILE A CA 1
ATOM 697 C C . ILE A 1 95 ? 9.195 -11.391 -15.633 1 98.94 95 ILE A C 1
ATOM 699 O O . ILE A 1 95 ? 10.297 -11.094 -15.172 1 98.94 95 ILE A O 1
ATOM 703 N N . ARG A 1 96 ? 8.625 -10.656 -16.531 1 98.88 96 ARG A N 1
ATOM 704 C CA . ARG A 1 96 ? 9.289 -9.531 -17.188 1 98.88 96 ARG A CA 1
ATOM 705 C C . ARG A 1 96 ? 9.578 -8.414 -16.188 1 98.88 96 ARG A C 1
ATOM 707 O O . ARG A 1 96 ? 10.719 -7.973 -16.062 1 98.88 96 ARG A O 1
ATOM 714 N N . ASP A 1 97 ? 8.562 -8 -15.492 1 98.88 97 ASP A N 1
ATOM 715 C CA . ASP A 1 97 ? 8.664 -6.793 -14.68 1 98.88 97 ASP A CA 1
ATOM 716 C C . ASP A 1 97 ? 9.484 -7.043 -13.414 1 98.88 97 ASP A C 1
ATOM 718 O O . ASP A 1 97 ? 10.32 -6.219 -13.039 1 98.88 97 ASP A O 1
ATOM 722 N N . GLN A 1 98 ? 9.258 -8.18 -12.805 1 98.94 98 GLN A N 1
ATOM 723 C CA . GLN A 1 98 ? 10 -8.469 -11.578 1 98.94 98 GLN A CA 1
ATOM 724 C C . GLN A 1 98 ? 11.469 -8.742 -11.883 1 98.94 98 GLN A C 1
ATOM 726 O O . GLN A 1 98 ? 12.352 -8.367 -11.102 1 98.94 98 GLN A O 1
ATOM 731 N N . THR A 1 99 ? 11.789 -9.367 -13.008 1 98.94 99 THR A N 1
ATOM 732 C CA . THR A 1 99 ? 13.172 -9.578 -13.406 1 98.94 99 THR A CA 1
ATOM 733 C C . THR A 1 99 ? 13.867 -8.242 -13.664 1 98.94 99 THR A C 1
ATOM 735 O O . THR A 1 99 ? 15.008 -8.039 -13.227 1 98.94 99 THR A O 1
ATOM 738 N N . ARG A 1 100 ? 13.195 -7.387 -14.367 1 98.94 100 ARG A N 1
ATOM 739 C CA . ARG A 1 100 ? 13.766 -6.066 -14.617 1 98.94 100 ARG A CA 1
ATOM 740 C C . ARG A 1 100 ? 14.094 -5.355 -13.312 1 98.94 100 ARG A C 1
ATOM 742 O O . ARG A 1 100 ? 15.18 -4.801 -13.156 1 98.94 100 ARG A O 1
ATOM 749 N N . GLU A 1 101 ? 13.203 -5.371 -12.359 1 98.94 101 GLU A N 1
ATOM 750 C CA . GLU A 1 101 ? 13.406 -4.672 -11.094 1 98.94 101 GLU A CA 1
ATOM 751 C C . GLU A 1 101 ? 14.484 -5.352 -10.25 1 98.94 101 GLU A C 1
ATOM 753 O O . GLU A 1 101 ? 15.227 -4.688 -9.531 1 98.94 101 GLU A O 1
ATOM 758 N N . ILE A 1 102 ? 14.617 -6.66 -10.328 1 98.94 102 ILE A N 1
ATOM 759 C CA . ILE A 1 102 ? 15.711 -7.371 -9.68 1 98.94 102 ILE A CA 1
ATOM 760 C C . ILE A 1 102 ? 17.047 -6.824 -10.172 1 98.94 102 ILE A C 1
ATOM 762 O O . ILE A 1 102 ? 17.953 -6.562 -9.375 1 98.94 102 ILE A O 1
ATOM 766 N N . ASN A 1 103 ? 17.156 -6.668 -11.469 1 98.88 103 ASN A N 1
ATOM 767 C CA . ASN A 1 103 ? 18.391 -6.16 -12.039 1 98.88 103 ASN A CA 1
ATOM 768 C C . ASN A 1 103 ? 18.688 -4.746 -11.555 1 98.88 103 ASN A C 1
ATOM 770 O O . ASN A 1 103 ? 19.844 -4.43 -11.234 1 98.88 103 ASN A O 1
ATOM 774 N N . ASP A 1 104 ? 17.672 -3.889 -11.477 1 98.88 104 ASP A N 1
ATOM 775 C CA . ASP A 1 104 ? 17.844 -2.543 -10.938 1 98.88 104 ASP A CA 1
ATOM 776 C C . ASP A 1 104 ? 18.328 -2.588 -9.492 1 98.88 104 ASP A C 1
ATOM 778 O O . ASP A 1 104 ? 19.312 -1.935 -9.141 1 98.88 104 ASP A O 1
ATOM 782 N N . MET A 1 105 ? 17.703 -3.365 -8.672 1 98.94 105 MET A N 1
ATOM 783 C CA . MET A 1 105 ? 18.031 -3.443 -7.258 1 98.94 105 MET A CA 1
ATOM 784 C C . MET A 1 105 ? 19.453 -3.98 -7.059 1 98.94 105 MET A C 1
ATOM 786 O O . MET A 1 105 ? 20.188 -3.508 -6.188 1 98.94 105 MET A O 1
ATOM 790 N N . ARG A 1 106 ? 19.812 -4.941 -7.875 1 98.69 106 ARG A N 1
ATOM 791 C CA . ARG A 1 106 ? 21.156 -5.484 -7.812 1 98.69 106 ARG A CA 1
ATOM 792 C C . ARG A 1 106 ? 22.203 -4.398 -8.047 1 98.69 106 ARG A C 1
ATOM 794 O O . ARG A 1 106 ? 23.203 -4.328 -7.336 1 98.69 106 ARG A O 1
ATOM 801 N N . THR A 1 107 ? 21.922 -3.6 -9.023 1 98.75 107 THR A N 1
ATOM 802 C CA . THR A 1 107 ? 22.828 -2.5 -9.359 1 98.75 107 THR A CA 1
ATOM 803 C C . THR A 1 107 ? 22.891 -1.499 -8.211 1 98.75 107 THR A C 1
ATOM 805 O O . THR A 1 107 ? 23.984 -1.027 -7.859 1 98.75 107 THR A O 1
ATOM 808 N N . TRP A 1 108 ? 21.828 -1.178 -7.559 1 98.69 108 TRP A N 1
ATOM 809 C CA . TRP A 1 108 ? 21.75 -0.143 -6.531 1 98.69 108 TRP A CA 1
ATOM 810 C C . TRP A 1 108 ? 22.344 -0.634 -5.219 1 98.69 108 TRP A C 1
ATOM 812 O O . TRP A 1 108 ? 22.672 0.167 -4.344 1 98.69 108 TRP A O 1
ATOM 822 N N . LEU A 1 109 ? 22.484 -1.933 -5.066 1 98.69 109 LEU A N 1
ATOM 823 C CA . LEU A 1 109 ? 23.047 -2.512 -3.852 1 98.69 109 LEU A CA 1
ATOM 824 C C . LEU A 1 109 ? 24.562 -2.352 -3.818 1 98.69 109 LEU A C 1
ATOM 826 O O . LEU A 1 109 ? 25.172 -2.406 -2.748 1 98.69 109 LEU A O 1
ATOM 830 N N . LYS A 1 110 ? 25.203 -2.137 -4.969 1 98.44 110 LYS A N 1
ATOM 831 C CA . LYS A 1 110 ? 26.656 -2.09 -5.043 1 98.44 110 LYS A CA 1
ATOM 832 C C . LYS A 1 110 ? 27.219 -0.987 -4.148 1 98.44 110 LYS A C 1
ATOM 834 O O . LYS A 1 110 ? 28.016 -1.254 -3.25 1 98.44 110 LYS A O 1
ATOM 839 N N . PRO A 1 111 ? 26.719 0.223 -4.266 1 97.75 111 PRO A N 1
ATOM 840 C CA . PRO A 1 111 ? 27.281 1.285 -3.43 1 97.75 111 PRO A CA 1
ATOM 841 C C . PRO A 1 111 ? 26.828 1.194 -1.975 1 97.75 111 PRO A C 1
ATOM 843 O O . PRO A 1 111 ? 27.312 1.946 -1.124 1 97.75 111 PRO A O 1
ATOM 846 N N . LEU A 1 112 ? 25.938 0.279 -1.648 1 97.88 112 LEU A N 1
ATOM 847 C CA . LEU A 1 112 ? 25.438 0.135 -0.288 1 97.88 112 LEU A CA 1
ATOM 848 C C . LEU A 1 112 ? 26.156 -0.989 0.446 1 97.88 112 LEU A C 1
ATOM 850 O O . LEU A 1 112 ? 25.766 -1.369 1.551 1 97.88 112 LEU A O 1
ATOM 854 N N . GLY A 1 113 ? 27.141 -1.597 -0.131 1 97.81 113 GLY A N 1
ATOM 855 C CA . GLY A 1 113 ? 27.906 -2.66 0.496 1 97.81 113 GLY A CA 1
ATOM 856 C C . GLY A 1 113 ? 27.547 -4.043 -0.008 1 97.81 113 GLY A C 1
ATOM 857 O O . GLY A 1 113 ? 27.984 -5.051 0.547 1 97.81 113 GLY A O 1
ATOM 858 N N . GLY A 1 114 ? 26.719 -4.035 -1.017 1 98.5 114 GLY A N 1
ATOM 859 C CA . GLY A 1 114 ? 26.328 -5.309 -1.602 1 98.5 114 GLY A CA 1
ATOM 860 C C . GLY A 1 114 ? 25.125 -5.938 -0.908 1 98.5 114 GLY A C 1
ATOM 861 O O . GLY A 1 114 ? 24.531 -5.324 -0.027 1 98.5 114 GLY A O 1
ATOM 862 N N . ILE A 1 115 ? 24.797 -7.105 -1.322 1 98.75 115 ILE A N 1
ATOM 863 C CA . ILE A 1 115 ? 23.609 -7.812 -0.849 1 98.75 115 ILE A CA 1
ATOM 864 C C . ILE A 1 115 ? 23.797 -8.195 0.618 1 98.75 115 ILE A C 1
ATOM 866 O O . ILE A 1 115 ? 24.844 -8.711 1.009 1 98.75 115 ILE A O 1
ATOM 870 N N . ASP A 1 116 ? 22.766 -7.855 1.436 1 98.31 116 ASP A N 1
ATOM 871 C CA . ASP A 1 116 ? 22.656 -8.453 2.76 1 98.31 116 ASP A CA 1
ATOM 872 C C . ASP A 1 116 ? 22.172 -9.906 2.664 1 98.31 116 ASP A C 1
ATOM 874 O O . ASP A 1 116 ? 20.969 -10.172 2.65 1 98.31 116 ASP A O 1
ATOM 878 N N . THR A 1 117 ? 23.125 -10.812 2.652 1 98.19 117 THR A N 1
ATOM 879 C CA . THR A 1 117 ? 22.859 -12.203 2.307 1 98.19 117 THR A CA 1
ATOM 880 C C . THR A 1 117 ? 21.969 -12.859 3.355 1 98.19 117 THR A C 1
ATOM 882 O O . THR A 1 117 ? 21.156 -13.734 3.029 1 98.19 117 THR A O 1
ATOM 885 N N . LYS A 1 118 ? 22.141 -12.484 4.543 1 96.81 118 LYS A N 1
ATOM 886 C CA . LYS A 1 118 ? 21.312 -13.047 5.605 1 96.81 118 LYS A CA 1
ATOM 887 C C . LYS A 1 118 ? 19.844 -12.68 5.41 1 96.81 118 LYS A C 1
ATOM 889 O O . LYS A 1 118 ? 18.984 -13.547 5.453 1 96.81 118 LYS A O 1
ATOM 894 N N . ARG A 1 119 ? 19.562 -11.453 5.133 1 97.12 119 ARG A N 1
ATOM 895 C CA . ARG A 1 119 ? 18.188 -10.984 4.945 1 97.12 119 ARG A CA 1
ATOM 896 C C . ARG A 1 119 ? 17.609 -11.492 3.629 1 97.12 119 ARG A C 1
ATOM 898 O O . ARG A 1 119 ? 16.422 -11.805 3.549 1 97.12 119 ARG A O 1
ATOM 905 N N . GLN A 1 120 ? 18.422 -11.516 2.645 1 97.88 120 GLN A N 1
ATOM 906 C CA . GLN A 1 120 ? 17.984 -12.109 1.386 1 97.88 120 GLN A CA 1
ATOM 907 C C . GLN A 1 120 ? 17.531 -13.555 1.585 1 97.88 120 GLN A C 1
ATOM 909 O O . GLN A 1 120 ? 16.484 -13.953 1.08 1 97.88 120 GLN A O 1
ATOM 914 N N . ALA A 1 121 ? 18.359 -14.328 2.311 1 97.25 121 ALA A N 1
ATOM 915 C CA . ALA A 1 121 ? 18.062 -15.742 2.541 1 97.25 121 ALA A CA 1
ATOM 916 C C . ALA A 1 121 ? 16.781 -15.914 3.35 1 97.25 121 ALA A C 1
ATOM 918 O O . ALA A 1 121 ? 15.992 -16.828 3.094 1 97.25 121 ALA A O 1
ATOM 919 N N . MET A 1 122 ? 16.625 -15.109 4.289 1 95.75 122 MET A N 1
ATOM 920 C CA . MET A 1 122 ? 15.422 -15.156 5.105 1 95.75 122 MET A CA 1
ATOM 921 C C . MET A 1 122 ? 14.172 -14.945 4.25 1 95.75 122 MET A C 1
ATOM 923 O O . MET A 1 122 ? 13.219 -15.719 4.34 1 95.75 122 MET A O 1
ATOM 927 N N . MET A 1 123 ? 14.203 -13.922 3.385 1 97.19 123 MET A N 1
ATOM 928 C CA . MET A 1 123 ? 13.07 -13.664 2.502 1 97.19 123 MET A CA 1
ATOM 929 C C . MET A 1 123 ? 12.891 -14.797 1.501 1 97.19 123 MET A C 1
ATOM 931 O O . MET A 1 123 ? 11.766 -15.234 1.246 1 97.19 123 MET A O 1
ATOM 935 N N . ALA A 1 124 ? 13.984 -15.305 0.991 1 96.94 124 ALA A N 1
ATOM 936 C CA . ALA A 1 124 ? 13.93 -16.391 0.022 1 96.94 124 ALA A CA 1
ATOM 937 C C . ALA A 1 124 ? 13.258 -17.625 0.621 1 96.94 124 ALA A C 1
ATOM 939 O O . ALA A 1 124 ? 12.477 -18.297 -0.054 1 96.94 124 ALA A O 1
ATOM 940 N N . SER A 1 125 ? 13.547 -17.906 1.842 1 95.19 125 SER A N 1
ATOM 941 C CA . SER A 1 125 ? 12.93 -19.047 2.527 1 95.19 125 SER A CA 1
ATOM 942 C C . SER A 1 125 ? 11.422 -18.859 2.643 1 95.19 125 SER A C 1
ATOM 944 O O . SER A 1 125 ? 10.664 -19.812 2.432 1 95.19 125 SER A O 1
ATOM 946 N N . GLY A 1 126 ? 11.023 -17.672 2.971 1 94 126 GLY A N 1
ATOM 947 C CA . GLY A 1 126 ? 9.602 -17.375 3.016 1 94 126 GLY A CA 1
ATOM 948 C C . GLY A 1 126 ? 8.914 -17.547 1.671 1 94 126 GLY A C 1
ATOM 949 O O . GLY A 1 126 ? 7.793 -18.047 1.597 1 94 126 GLY A O 1
ATOM 950 N N . MET A 1 127 ? 9.586 -17.172 0.638 1 96.62 127 MET A N 1
ATOM 951 C CA . MET A 1 127 ? 9.031 -17.281 -0.709 1 96.62 127 MET A CA 1
ATOM 952 C C . MET A 1 127 ? 8.898 -18.734 -1.134 1 96.62 127 MET A C 1
ATOM 954 O O . MET A 1 127 ? 7.98 -19.078 -1.878 1 96.62 127 MET A O 1
ATOM 958 N N . GLN A 1 128 ? 9.797 -19.594 -0.676 1 94.5 128 GLN A N 1
ATOM 959 C CA . GLN A 1 128 ? 9.758 -21 -1.016 1 94.5 128 GLN A CA 1
ATOM 960 C C . GLN A 1 128 ? 8.445 -21.641 -0.554 1 94.5 128 GLN A C 1
ATOM 962 O O . GLN A 1 128 ? 7.898 -22.516 -1.236 1 94.5 128 GLN A O 1
ATOM 967 N N . ASN A 1 129 ? 7.949 -21.219 0.544 1 93.12 129 ASN A N 1
ATOM 968 C CA . ASN A 1 129 ? 6.695 -21.734 1.084 1 93.12 129 ASN A CA 1
ATOM 969 C C . ASN A 1 129 ? 5.512 -21.391 0.186 1 93.12 129 ASN A C 1
ATOM 971 O O . ASN A 1 129 ? 4.5 -22.094 0.187 1 93.12 129 ASN A O 1
ATOM 975 N N . MET A 1 130 ? 5.633 -20.344 -0.59 1 94.5 130 MET A N 1
ATOM 976 C CA . MET A 1 130 ? 4.551 -19.922 -1.479 1 94.5 130 MET A CA 1
ATOM 977 C C . MET A 1 130 ? 4.598 -20.703 -2.793 1 94.5 130 MET A C 1
ATOM 979 O O . MET A 1 130 ? 3.613 -20.734 -3.533 1 94.5 130 MET A O 1
ATOM 983 N N . LEU A 1 131 ? 5.688 -21.297 -3.059 1 95.25 131 LEU A N 1
ATOM 984 C CA . LEU A 1 131 ? 5.891 -22.016 -4.309 1 95.25 131 LEU A CA 1
ATOM 985 C C . LEU A 1 131 ? 5.277 -23.422 -4.238 1 95.25 131 LEU A C 1
ATOM 987 O O . LEU A 1 131 ? 4.703 -23.906 -5.215 1 95.25 131 LEU A O 1
ATOM 991 N N . THR A 1 132 ? 5.254 -24.031 -3.129 1 89.69 132 THR A N 1
ATOM 992 C CA . THR A 1 132 ? 4.918 -25.438 -2.951 1 89.69 132 THR A CA 1
ATOM 993 C C . THR A 1 132 ? 3.473 -25.703 -3.357 1 89.69 132 THR A C 1
ATOM 995 O O . THR A 1 132 ? 3.201 -26.609 -4.145 1 89.69 132 THR A O 1
ATOM 998 N N . PRO A 1 133 ? 2.555 -24.844 -2.941 1 90.06 133 PRO A N 1
ATOM 999 C CA . PRO A 1 133 ? 1.171 -25.125 -3.336 1 90.06 133 PRO A CA 1
ATOM 1000 C C . 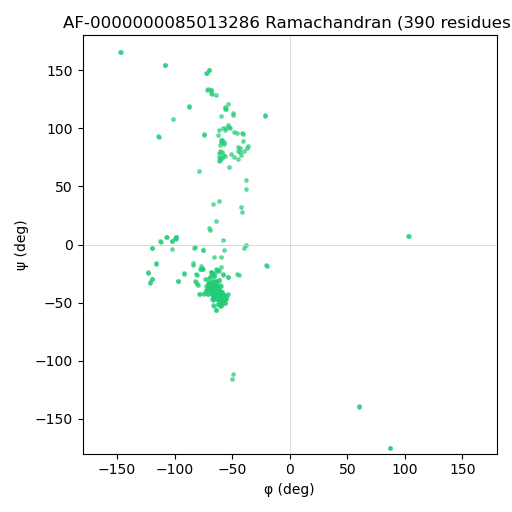PRO A 1 133 ? 0.946 -24.969 -4.84 1 90.06 133 PRO A C 1
ATOM 1002 O O . PRO A 1 133 ? 0.047 -25.609 -5.398 1 90.06 133 PRO A O 1
ATOM 1005 N N . LEU A 1 134 ? 1.676 -24.25 -5.508 1 94.88 134 LEU A N 1
ATOM 1006 C CA . LEU A 1 134 ? 1.514 -24 -6.938 1 94.88 134 LEU A CA 1
ATOM 1007 C C . LEU A 1 134 ? 1.905 -25.234 -7.742 1 94.88 134 LEU A C 1
ATOM 1009 O O . LEU A 1 134 ? 1.262 -25.562 -8.742 1 94.88 134 LEU A O 1
ATOM 1013 N N . LYS A 1 135 ? 2.889 -25.953 -7.293 1 90.81 135 LYS A N 1
ATOM 1014 C CA . LYS A 1 135 ? 3.383 -27.125 -8 1 90.81 135 LYS A CA 1
ATOM 1015 C C . LYS A 1 135 ? 2.359 -28.25 -7.969 1 90.81 135 LYS A C 1
ATOM 1017 O O . LYS A 1 135 ? 2.221 -29 -8.938 1 90.81 135 LYS A O 1
ATOM 1022 N N . ALA A 1 136 ? 1.567 -28.281 -6.984 1 91.12 136 ALA A N 1
ATOM 1023 C CA . ALA A 1 136 ? 0.626 -29.375 -6.789 1 91.12 136 ALA A CA 1
ATOM 1024 C C . ALA A 1 136 ? -0.785 -28.969 -7.207 1 91.12 136 ALA A C 1
ATOM 1026 O O . ALA A 1 136 ? -1.711 -29.781 -7.16 1 91.12 136 ALA A O 1
ATOM 1027 N N . ALA A 1 137 ? -0.891 -27.781 -7.711 1 95.19 137 ALA A N 1
ATOM 1028 C CA . ALA A 1 137 ? -2.232 -27.25 -7.922 1 95.19 137 ALA A CA 1
ATOM 1029 C C . ALA A 1 137 ? -2.93 -27.953 -9.086 1 95.19 137 ALA A C 1
ATOM 1031 O O . ALA A 1 137 ? -2.342 -28.125 -10.156 1 95.19 137 ALA A O 1
ATOM 1032 N N . LYS A 1 138 ? -4.199 -28.359 -8.883 1 95.19 138 LYS A N 1
ATOM 1033 C CA . LYS A 1 138 ? -5.016 -28.953 -9.93 1 95.19 138 LYS A CA 1
ATOM 1034 C C . LYS A 1 138 ? -5.422 -27.922 -10.977 1 95.19 138 LYS A C 1
ATOM 1036 O O . LYS A 1 138 ? -5.449 -28.234 -12.172 1 95.19 138 LYS A O 1
ATOM 1041 N N . ASN A 1 139 ? -5.719 -26.703 -10.523 1 97.5 139 ASN A N 1
ATOM 1042 C CA . ASN A 1 139 ? -6.016 -25.562 -11.391 1 97.5 139 ASN A CA 1
ATOM 1043 C C . ASN A 1 139 ? -4.941 -24.484 -11.281 1 97.5 139 ASN A C 1
ATOM 1045 O O . ASN A 1 139 ? -5.02 -23.609 -10.43 1 97.5 139 ASN A O 1
ATOM 1049 N N . PRO A 1 140 ? -3.967 -24.5 -12.102 1 98.06 140 PRO A N 1
ATOM 1050 C CA . PRO A 1 140 ? -2.828 -23.594 -11.984 1 98.06 140 PRO A CA 1
ATOM 1051 C C . PRO A 1 140 ? -3.223 -22.125 -12.156 1 98.06 140 PRO A C 1
ATOM 1053 O O . PRO A 1 140 ? -2.582 -21.234 -11.594 1 98.06 140 PRO A O 1
ATOM 1056 N N . ASP A 1 141 ? -4.289 -21.844 -13.016 1 98.56 141 ASP A N 1
ATOM 1057 C CA . ASP A 1 141 ? -4.738 -20.469 -13.188 1 98.56 141 ASP A CA 1
ATOM 1058 C C . ASP A 1 141 ? -5.172 -19.859 -11.859 1 98.56 141 ASP A C 1
ATOM 1060 O O . ASP A 1 141 ? -4.676 -18.797 -11.461 1 98.56 141 ASP A O 1
ATOM 1064 N N . VAL A 1 142 ? -6.055 -20.578 -11.141 1 98.31 142 VAL A N 1
ATOM 1065 C CA . VAL A 1 142 ? -6.598 -20.078 -9.875 1 98.31 142 VAL A CA 1
ATOM 1066 C C . VAL A 1 142 ? -5.5 -20.047 -8.82 1 98.31 142 VAL A C 1
ATOM 1068 O O . VAL A 1 142 ? -5.391 -19.078 -8.055 1 98.31 142 VAL A O 1
ATOM 1071 N N . ALA A 1 143 ? -4.68 -21.078 -8.805 1 98.12 143 ALA A N 1
ATOM 1072 C CA . ALA A 1 143 ? -3.619 -21.156 -7.801 1 98.12 143 ALA A CA 1
ATOM 1073 C C . ALA A 1 143 ? -2.652 -19.984 -7.922 1 98.12 143 ALA A C 1
ATOM 1075 O O . ALA A 1 143 ? -2.234 -19.406 -6.914 1 98.12 143 ALA A O 1
ATOM 1076 N N . PHE A 1 144 ? -2.291 -19.688 -9.172 1 98.75 144 PHE A N 1
ATOM 1077 C CA . PHE A 1 144 ? -1.373 -18.578 -9.398 1 98.75 144 PHE A CA 1
ATOM 1078 C C . PHE A 1 144 ? -1.979 -17.266 -8.922 1 98.75 144 PHE A C 1
ATOM 1080 O O . PHE A 1 144 ? -1.345 -16.516 -8.164 1 98.75 144 PHE A O 1
ATOM 1087 N N . VAL A 1 145 ? -3.199 -16.984 -9.352 1 98.62 145 VAL A N 1
ATOM 1088 C CA . VAL A 1 145 ? -3.857 -15.719 -9.039 1 98.62 145 VAL A CA 1
ATOM 1089 C C . VAL A 1 145 ? -4.059 -15.609 -7.527 1 98.62 145 VAL A C 1
ATOM 1091 O O . VAL A 1 145 ? -3.76 -14.57 -6.93 1 98.62 145 VAL A O 1
ATOM 1094 N N . GLU A 1 146 ? -4.441 -16.672 -6.891 1 97.44 146 GLU A N 1
ATOM 1095 C CA . GLU A 1 146 ? -4.637 -16.672 -5.441 1 97.44 146 GLU A CA 1
ATOM 1096 C C . GLU A 1 146 ? -3.309 -16.5 -4.707 1 97.44 146 GLU A C 1
ATOM 1098 O O . GLU A 1 146 ? -3.246 -15.844 -3.668 1 97.44 146 GLU A O 1
ATOM 1103 N N . GLY A 1 147 ? -2.297 -17.094 -5.246 1 97.75 147 GLY A N 1
ATOM 1104 C CA . GLY A 1 147 ? -0.982 -16.984 -4.633 1 97.75 147 GLY A CA 1
ATOM 1105 C C . GLY A 1 147 ? -0.356 -15.609 -4.801 1 97.75 147 GLY A C 1
ATOM 1106 O O . GLY A 1 147 ? 0.371 -15.148 -3.92 1 97.75 147 GLY A O 1
ATOM 1107 N N . MET A 1 148 ? -0.677 -14.93 -5.848 1 98.69 148 MET A N 1
ATOM 1108 C CA . MET A 1 148 ? -0.07 -13.633 -6.137 1 98.69 148 MET A CA 1
ATOM 1109 C C . MET A 1 148 ? -0.684 -12.539 -5.27 1 98.69 148 MET A C 1
ATOM 1111 O O . MET A 1 148 ? -0.076 -11.492 -5.07 1 98.69 148 MET A O 1
ATOM 1115 N N . LEU A 1 149 ? -1.894 -12.781 -4.738 1 98.31 149 LEU A N 1
ATOM 1116 C CA . LEU A 1 149 ? -2.543 -11.773 -3.908 1 98.31 149 LEU A CA 1
ATOM 1117 C C . LEU A 1 149 ? -1.746 -11.516 -2.635 1 98.31 149 LEU A C 1
ATOM 1119 O O . LEU A 1 149 ? -1.293 -10.391 -2.393 1 98.31 149 LEU A O 1
ATOM 1123 N N . PRO A 1 150 ? -1.475 -12.57 -1.821 1 97.25 150 PRO A N 1
ATOM 1124 C CA . PRO A 1 150 ? -0.669 -12.297 -0.628 1 97.25 150 PRO A CA 1
ATOM 1125 C C . PRO A 1 150 ? 0.767 -11.898 -0.964 1 97.25 150 PRO A C 1
ATOM 1127 O O . PRO A 1 150 ? 1.388 -11.133 -0.224 1 97.25 150 PRO A O 1
ATOM 1130 N N . HIS A 1 151 ? 1.335 -12.43 -2.084 1 98.5 151 HIS A N 1
ATOM 1131 C CA . HIS A 1 151 ? 2.658 -11.992 -2.508 1 98.5 151 HIS A CA 1
ATOM 1132 C C . HIS A 1 151 ? 2.699 -10.477 -2.703 1 98.5 151 HIS A C 1
ATOM 1134 O O . HIS A 1 151 ? 3.568 -9.805 -2.148 1 98.5 151 HIS A O 1
ATOM 1140 N N . HIS A 1 152 ? 1.691 -9.938 -3.488 1 98.81 152 HIS A N 1
ATOM 1141 C CA . HIS A 1 152 ? 1.622 -8.508 -3.76 1 98.81 152 HIS A CA 1
ATOM 1142 C C . HIS A 1 152 ? 1.328 -7.719 -2.488 1 98.81 152 HIS A C 1
ATOM 1144 O O . HIS A 1 152 ? 1.858 -6.621 -2.295 1 98.81 152 HIS A O 1
ATOM 1150 N N . ALA A 1 153 ? 0.499 -8.242 -1.627 1 98.25 153 ALA A N 1
ATOM 1151 C CA . ALA A 1 153 ? 0.168 -7.559 -0.379 1 98.25 153 ALA A CA 1
ATOM 1152 C C . ALA A 1 153 ? 1.415 -7.336 0.472 1 98.25 153 ALA A C 1
ATOM 1154 O O . ALA A 1 153 ? 1.593 -6.266 1.056 1 98.25 153 ALA A O 1
ATOM 1155 N N . SER A 1 154 ? 2.244 -8.312 0.516 1 98 154 SER A N 1
ATOM 1156 C CA . SER A 1 154 ? 3.471 -8.188 1.299 1 98 154 SER A CA 1
ATOM 1157 C C . SER A 1 154 ? 4.414 -7.16 0.687 1 98 154 SER A C 1
ATOM 1159 O O . SER A 1 154 ? 5.098 -6.43 1.408 1 98 154 SER A O 1
ATOM 1161 N N . ALA A 1 155 ? 4.477 -7.113 -0.628 1 98.69 155 ALA A N 1
ATOM 1162 C CA . ALA A 1 155 ? 5.289 -6.102 -1.296 1 98.69 155 ALA A CA 1
ATOM 1163 C C . ALA A 1 155 ? 4.789 -4.695 -0.972 1 98.69 155 ALA A C 1
ATOM 1165 O O . ALA A 1 155 ? 5.59 -3.783 -0.742 1 98.69 155 ALA A O 1
ATOM 1166 N N . LEU A 1 156 ? 3.434 -4.539 -1.005 1 98.81 156 LEU A N 1
ATOM 1167 C CA . LEU A 1 156 ? 2.865 -3.24 -0.664 1 98.81 156 LEU A CA 1
ATOM 1168 C C . LEU A 1 156 ? 3.27 -2.822 0.747 1 98.81 156 LEU A C 1
ATOM 1170 O O . LEU A 1 156 ? 3.637 -1.669 0.976 1 98.81 156 LEU A O 1
ATOM 1174 N N . ASN A 1 157 ? 3.268 -3.771 1.672 1 97.44 157 ASN A N 1
ATOM 1175 C CA . ASN A 1 157 ? 3.623 -3.453 3.051 1 97.44 157 ASN A CA 1
ATOM 1176 C C . ASN A 1 157 ? 5.082 -3.021 3.168 1 97.44 157 ASN A C 1
ATOM 1178 O O . ASN A 1 157 ? 5.387 -2.012 3.807 1 97.44 157 ASN A O 1
ATOM 1182 N N . MET A 1 158 ? 5.992 -3.732 2.529 1 98.31 158 MET A N 1
ATOM 1183 C CA . MET A 1 158 ? 7.414 -3.398 2.594 1 98.31 158 MET A CA 1
ATOM 1184 C C . MET A 1 158 ? 7.688 -2.061 1.915 1 98.31 158 MET A C 1
ATOM 1186 O O . MET A 1 158 ? 8.469 -1.252 2.422 1 98.31 158 MET A O 1
ATOM 1190 N N . ALA A 1 159 ? 7.062 -1.88 0.771 1 98.75 159 ALA A N 1
ATOM 1191 C CA . ALA A 1 159 ? 7.273 -0.649 0.013 1 98.75 159 ALA A CA 1
ATOM 1192 C C . ALA A 1 159 ? 6.707 0.557 0.756 1 98.75 159 ALA A C 1
ATOM 1194 O O . ALA A 1 159 ? 7.262 1.656 0.683 1 98.75 159 ALA A O 1
ATOM 1195 N N . ASN A 1 160 ? 5.543 0.358 1.442 1 98.38 160 ASN A N 1
ATOM 1196 C CA . ASN A 1 160 ? 4.98 1.403 2.293 1 98.38 160 ASN A CA 1
ATOM 1197 C C . ASN A 1 160 ? 5.965 1.83 3.379 1 98.38 160 ASN A C 1
ATOM 1199 O O . ASN A 1 160 ? 6.172 3.025 3.602 1 98.38 160 ASN A O 1
ATOM 1203 N N . LEU A 1 161 ? 6.59 0.899 3.973 1 97.75 161 LEU A N 1
ATOM 1204 C CA . LEU A 1 161 ? 7.598 1.207 4.977 1 97.75 161 LEU A CA 1
ATOM 1205 C C . LEU A 1 161 ? 8.766 1.965 4.359 1 97.75 161 LEU A C 1
ATOM 1207 O O . LEU A 1 161 ? 9.273 2.924 4.949 1 97.75 161 LEU A O 1
ATOM 1211 N N . ALA A 1 162 ? 9.172 1.565 3.189 1 98.5 162 ALA A N 1
ATOM 1212 C CA . ALA A 1 162 ? 10.289 2.215 2.516 1 98.5 162 ALA A CA 1
ATOM 1213 C C . ALA A 1 162 ? 9.969 3.67 2.188 1 98.5 162 ALA A C 1
ATOM 1215 O O . ALA A 1 162 ? 10.828 4.543 2.293 1 98.5 162 ALA A O 1
ATOM 1216 N N . LEU A 1 163 ? 8.695 3.945 1.799 1 98.56 163 LEU A N 1
ATOM 1217 C CA . LEU A 1 163 ? 8.297 5.32 1.523 1 98.56 163 LEU A CA 1
ATOM 1218 C C . LEU A 1 163 ? 8.383 6.176 2.781 1 98.56 163 LEU A C 1
ATOM 1220 O O . LEU A 1 163 ? 8.531 7.398 2.699 1 98.56 163 LEU A O 1
ATOM 1224 N N . GLN A 1 164 ? 8.359 5.543 3.896 1 96.94 164 GLN A N 1
ATOM 1225 C CA . GLN A 1 164 ? 8.391 6.281 5.156 1 96.94 164 GLN A CA 1
ATOM 1226 C C . GLN A 1 164 ? 9.82 6.461 5.652 1 96.94 164 GLN A C 1
ATOM 1228 O O . GLN A 1 164 ? 10.125 7.441 6.328 1 96.94 164 GLN A O 1
ATOM 1233 N N . ARG A 1 165 ? 10.695 5.543 5.223 1 96.38 165 ARG A N 1
ATOM 1234 C CA . ARG A 1 165 ? 11.922 5.461 6 1 96.38 165 ARG A CA 1
ATOM 1235 C C . ARG A 1 165 ? 13.141 5.762 5.129 1 96.38 165 ARG A C 1
ATOM 1237 O O . ARG A 1 165 ? 14.188 6.168 5.637 1 96.38 165 ARG A O 1
ATOM 1244 N N . SER A 1 166 ? 13.062 5.465 3.861 1 97.81 166 SER A N 1
ATOM 1245 C CA . SER A 1 166 ? 14.242 5.566 3.004 1 97.81 166 SER A CA 1
ATOM 1246 C C . SER A 1 166 ? 14.609 7.02 2.734 1 97.81 166 SER A C 1
ATOM 1248 O O . SER A 1 166 ? 13.727 7.879 2.629 1 97.81 166 SER A O 1
ATOM 1250 N N . ASN A 1 167 ? 15.883 7.27 2.58 1 92.38 167 ASN A N 1
ATOM 1251 C CA . ASN A 1 167 ? 16.328 8.57 2.094 1 92.38 167 ASN A CA 1
ATOM 1252 C C . ASN A 1 167 ? 16.953 8.461 0.698 1 92.38 167 ASN A C 1
ATOM 1254 O O . ASN A 1 167 ? 17.469 9.445 0.17 1 92.38 167 ASN A O 1
ATOM 1258 N N . ASP A 1 168 ? 16.953 7.27 0.102 1 97.31 168 ASP A N 1
ATOM 1259 C CA . ASP A 1 168 ? 17.469 7.039 -1.24 1 97.31 168 ASP A CA 1
ATOM 1260 C C . ASP A 1 168 ? 16.406 7.281 -2.301 1 97.31 168 ASP A C 1
ATOM 1262 O O . ASP A 1 168 ? 15.383 6.59 -2.322 1 97.31 168 ASP A O 1
ATOM 1266 N N . PRO A 1 169 ? 16.609 8.273 -3.24 1 97.69 169 PRO A N 1
ATOM 1267 C CA . PRO A 1 169 ? 15.578 8.602 -4.223 1 97.69 169 PRO A CA 1
ATOM 1268 C C . PRO A 1 169 ? 15.234 7.426 -5.133 1 97.69 169 PRO A C 1
ATOM 1270 O O . PRO A 1 169 ? 14.094 7.309 -5.598 1 97.69 169 PRO A O 1
ATOM 1273 N N . ARG A 1 170 ? 16.234 6.594 -5.367 1 98.56 170 ARG A N 1
ATOM 1274 C CA . ARG A 1 170 ? 15.953 5.426 -6.191 1 98.56 170 ARG A CA 1
ATOM 1275 C C . ARG A 1 170 ? 15.008 4.465 -5.477 1 98.56 170 ARG A C 1
ATOM 1277 O O . ARG A 1 170 ? 14.086 3.924 -6.09 1 98.56 170 ARG A O 1
ATOM 1284 N N . VAL A 1 171 ? 15.195 4.273 -4.172 1 98.75 171 VAL A N 1
ATOM 1285 C CA . VAL A 1 171 ? 14.367 3.395 -3.361 1 98.75 171 VAL A CA 1
ATOM 1286 C C . VAL A 1 171 ? 12.961 3.982 -3.236 1 98.75 171 VAL A C 1
ATOM 1288 O O . VAL A 1 171 ? 11.969 3.256 -3.326 1 98.75 171 VAL A O 1
ATOM 1291 N N . LEU A 1 172 ? 12.867 5.277 -3.033 1 98.88 172 LEU A N 1
ATOM 1292 C CA . LEU A 1 172 ? 11.562 5.926 -2.953 1 98.88 172 LEU A CA 1
ATOM 1293 C C . LEU A 1 172 ? 10.781 5.727 -4.246 1 98.88 172 LEU A C 1
ATOM 1295 O O . LEU A 1 172 ? 9.602 5.355 -4.211 1 98.88 172 LEU A O 1
ATOM 1299 N N . LYS A 1 173 ? 11.414 5.918 -5.379 1 98.88 173 LYS A N 1
ATOM 1300 C CA . LYS A 1 173 ? 10.734 5.773 -6.664 1 98.88 173 LYS A CA 1
ATOM 1301 C C . LYS A 1 173 ? 10.312 4.324 -6.898 1 98.88 173 LYS A C 1
ATOM 1303 O O . LYS A 1 173 ? 9.195 4.066 -7.352 1 98.88 173 LYS A O 1
ATOM 1308 N N . LEU A 1 174 ? 11.234 3.416 -6.637 1 98.94 174 LEU A N 1
ATOM 1309 C CA . LEU A 1 174 ? 10.914 2 -6.773 1 98.94 174 LEU A CA 1
ATOM 1310 C C . LEU A 1 174 ? 9.695 1.64 -5.922 1 98.94 174 LEU A C 1
ATOM 1312 O O . LEU A 1 174 ? 8.797 0.937 -6.387 1 98.94 174 LEU A O 1
ATOM 1316 N N . SER A 1 175 ? 9.688 2.09 -4.676 1 98.88 175 SER A N 1
ATOM 1317 C CA . SER A 1 175 ? 8.625 1.739 -3.734 1 98.88 175 SER A CA 1
ATOM 1318 C C . SER A 1 175 ? 7.273 2.279 -4.199 1 98.88 175 SER A C 1
ATOM 1320 O O . SER A 1 175 ? 6.27 1.568 -4.156 1 98.88 175 SER A O 1
ATOM 1322 N N . ARG A 1 176 ? 7.246 3.518 -4.684 1 98.94 176 ARG A N 1
ATOM 1323 C CA . ARG A 1 176 ? 6.023 4.066 -5.258 1 98.94 176 ARG A CA 1
ATOM 1324 C C . ARG A 1 176 ? 5.547 3.223 -6.438 1 98.94 176 ARG A C 1
ATOM 1326 O O . ARG A 1 176 ? 4.363 2.898 -6.535 1 98.94 176 ARG A O 1
ATOM 1333 N N . ASP A 1 177 ? 6.457 2.885 -7.305 1 98.94 177 ASP A N 1
ATOM 1334 C CA . ASP A 1 177 ? 6.105 2.146 -8.516 1 98.94 177 ASP A CA 1
ATOM 1335 C C . ASP A 1 177 ? 5.594 0.75 -8.172 1 98.94 177 ASP A C 1
ATOM 1337 O O . ASP A 1 177 ? 4.637 0.271 -8.789 1 98.94 177 ASP A O 1
ATOM 1341 N N . ILE A 1 178 ? 6.254 0.114 -7.227 1 98.94 178 ILE A N 1
ATOM 1342 C CA . ILE A 1 178 ? 5.812 -1.204 -6.781 1 98.94 178 ILE A CA 1
ATOM 1343 C C . ILE A 1 178 ? 4.391 -1.114 -6.23 1 98.94 178 ILE A C 1
ATOM 1345 O O . ILE A 1 178 ? 3.521 -1.905 -6.605 1 98.94 178 ILE A O 1
ATOM 1349 N N . ILE A 1 179 ? 4.133 -0.183 -5.402 1 98.94 179 ILE A N 1
ATOM 1350 C CA . ILE A 1 179 ? 2.826 -0.044 -4.773 1 98.94 179 ILE A CA 1
ATOM 1351 C C . ILE A 1 179 ? 1.76 0.181 -5.844 1 98.94 179 ILE A C 1
ATOM 1353 O O . ILE A 1 179 ? 0.717 -0.477 -5.836 1 98.94 179 ILE A O 1
ATOM 1357 N N . GLN A 1 180 ? 1.99 1.027 -6.777 1 98.88 180 GLN A N 1
ATOM 1358 C CA . GLN A 1 180 ? 0.99 1.352 -7.789 1 98.88 180 GLN A CA 1
ATOM 1359 C C . GLN A 1 180 ? 0.717 0.154 -8.695 1 98.88 180 GLN A C 1
ATOM 1361 O O . GLN A 1 180 ? -0.439 -0.205 -8.93 1 98.88 180 GLN A O 1
ATOM 1366 N N . ALA A 1 181 ? 1.78 -0.457 -9.156 1 98.88 181 ALA A N 1
ATOM 1367 C CA . ALA A 1 181 ? 1.621 -1.566 -10.094 1 98.88 181 ALA A CA 1
ATOM 1368 C C . ALA A 1 181 ? 0.949 -2.76 -9.422 1 98.88 181 ALA A C 1
ATOM 1370 O O . ALA A 1 181 ? 0.004 -3.336 -9.969 1 98.88 181 ALA A O 1
ATOM 1371 N N . GLN A 1 182 ? 1.389 -3.061 -8.242 1 98.94 182 GLN A N 1
ATOM 1372 C CA . GLN A 1 182 ? 0.933 -4.309 -7.637 1 98.94 182 GLN A CA 1
ATOM 1373 C C . GLN A 1 182 ? -0.449 -4.145 -7.012 1 98.94 182 GLN A C 1
ATOM 1375 O O . GLN A 1 182 ? -1.234 -5.098 -6.973 1 98.94 182 GLN A O 1
ATOM 1380 N N . ALA A 1 183 ? -0.821 -2.932 -6.602 1 98.94 183 ALA A N 1
ATOM 1381 C CA . ALA A 1 183 ? -2.209 -2.697 -6.211 1 98.94 183 ALA A CA 1
ATOM 1382 C C . ALA A 1 183 ? -3.148 -2.869 -7.402 1 98.94 183 ALA A C 1
ATOM 1384 O O . ALA A 1 183 ? -4.238 -3.43 -7.262 1 98.94 183 ALA A O 1
ATOM 1385 N N . ASN A 1 184 ? -2.734 -2.334 -8.531 1 98.88 184 ASN A N 1
ATOM 1386 C CA . ASN A 1 184 ? -3.545 -2.49 -9.734 1 98.88 184 ASN A CA 1
ATOM 1387 C C . ASN A 1 184 ? -3.721 -3.959 -10.102 1 98.88 184 ASN A C 1
ATOM 1389 O O . ASN A 1 184 ? -4.812 -4.379 -10.492 1 98.88 184 ASN A O 1
ATOM 1393 N N . GLU A 1 185 ? -2.674 -4.711 -9.992 1 98.94 185 GLU A N 1
ATOM 1394 C CA . GLU A 1 185 ? -2.746 -6.133 -10.305 1 98.94 185 GLU A CA 1
ATOM 1395 C C . GLU A 1 185 ? -3.619 -6.879 -9.305 1 98.94 185 GLU A C 1
ATOM 1397 O O . GLU A 1 185 ? -4.398 -7.758 -9.68 1 98.94 185 GLU A O 1
ATOM 1402 N N . MET A 1 186 ? -3.549 -6.527 -8.031 1 98.94 186 MET A N 1
ATOM 1403 C CA . MET A 1 186 ? -4.41 -7.152 -7.027 1 98.94 186 MET A CA 1
ATOM 1404 C C . MET A 1 186 ? -5.879 -6.91 -7.344 1 98.94 186 MET A C 1
ATOM 1406 O O . MET A 1 186 ? -6.707 -7.816 -7.219 1 98.94 186 MET A O 1
ATOM 1410 N N . TYR A 1 187 ? -6.176 -5.723 -7.754 1 98.88 187 TYR A N 1
ATOM 1411 C CA . TYR A 1 187 ? -7.547 -5.402 -8.133 1 98.88 187 TYR A CA 1
ATOM 1412 C C . TYR A 1 187 ? -8.008 -6.27 -9.305 1 98.88 187 TYR A C 1
ATOM 1414 O O . TYR A 1 187 ? -9.094 -6.844 -9.266 1 98.88 187 TYR A O 1
ATOM 1422 N N . ALA A 1 188 ? -7.164 -6.375 -10.312 1 98.88 188 ALA A N 1
ATOM 1423 C CA . ALA A 1 188 ? -7.484 -7.199 -11.477 1 98.88 188 ALA A CA 1
ATOM 1424 C C . ALA A 1 188 ? -7.641 -8.664 -11.078 1 98.88 188 ALA A C 1
ATOM 1426 O O . ALA A 1 188 ? -8.531 -9.359 -11.578 1 98.88 188 ALA A O 1
ATOM 1427 N N . TYR A 1 189 ? -6.793 -9.156 -10.188 1 98.81 189 TYR A N 1
ATOM 1428 C CA . TYR A 1 189 ? -6.879 -10.523 -9.703 1 98.81 189 TYR 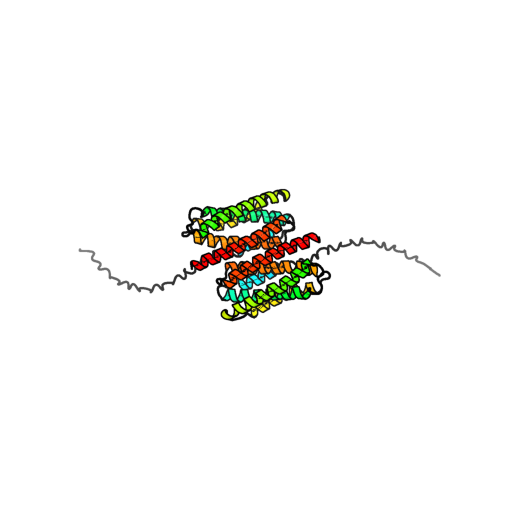A CA 1
ATOM 1429 C C . TYR A 1 189 ? -8.211 -10.773 -9 1 98.81 189 TYR A C 1
ATOM 1431 O O . TYR A 1 189 ? -8.867 -11.789 -9.25 1 98.81 189 TYR A O 1
ATOM 1439 N N . ARG A 1 190 ? -8.57 -9.828 -8.195 1 98.62 190 ARG A N 1
ATOM 1440 C CA . ARG A 1 190 ? -9.82 -9.977 -7.449 1 98.62 190 ARG A CA 1
ATOM 1441 C C . ARG A 1 190 ? -11.023 -9.977 -8.383 1 98.62 190 ARG A C 1
ATOM 1443 O O . ARG A 1 190 ? -11.961 -10.75 -8.195 1 98.62 190 ARG A O 1
ATOM 1450 N N . GLN A 1 191 ? -10.969 -9.133 -9.438 1 98.31 191 GLN A N 1
ATOM 1451 C CA . GLN A 1 191 ? -12.039 -9.133 -10.43 1 98.31 191 GLN A CA 1
ATOM 1452 C C . GLN A 1 191 ? -12.109 -10.461 -11.172 1 98.31 191 GLN A C 1
ATOM 1454 O O . GLN A 1 191 ? -13.195 -10.992 -11.398 1 98.31 191 GLN A O 1
ATOM 1459 N N . TRP A 1 192 ? -10.969 -10.93 -11.477 1 98.5 192 TRP A N 1
ATOM 1460 C CA . TRP A 1 192 ? -10.883 -12.195 -12.195 1 98.5 192 TRP A CA 1
ATOM 1461 C C . TRP A 1 192 ? -11.422 -13.336 -11.352 1 98.5 192 TRP A C 1
ATOM 1463 O O . TRP A 1 192 ? -12.188 -14.172 -11.836 1 98.5 192 TRP A O 1
ATOM 1473 N N . LEU A 1 193 ? -11.109 -13.406 -10.086 1 98.06 193 LEU A N 1
ATOM 1474 C CA . LEU A 1 193 ? -11.562 -14.453 -9.18 1 98.06 193 LEU A CA 1
ATOM 1475 C C . LEU A 1 193 ? -13.07 -14.367 -8.945 1 98.06 193 LEU A C 1
ATOM 1477 O O . LEU A 1 193 ? -13.742 -15.391 -8.836 1 98.06 193 LEU A O 1
ATOM 1481 N N . ALA A 1 194 ? -13.625 -13.141 -8.898 1 96.31 194 ALA A N 1
ATOM 1482 C CA . ALA A 1 194 ? -15.047 -12.938 -8.648 1 96.31 194 ALA A CA 1
ATOM 1483 C C . ALA A 1 194 ? -15.891 -13.5 -9.781 1 96.31 194 ALA A C 1
ATOM 1485 O O . ALA A 1 194 ? -17.031 -13.906 -9.57 1 96.31 194 ALA A O 1
ATOM 1486 N N . ARG A 1 195 ? -15.32 -13.539 -10.945 1 95.56 195 ARG A N 1
ATOM 1487 C CA . ARG A 1 195 ? -16.047 -14.016 -12.109 1 95.56 195 ARG A CA 1
ATOM 1488 C C . ARG A 1 195 ? -16.031 -15.539 -12.18 1 95.56 195 ARG A C 1
ATOM 1490 O O . ARG A 1 195 ? -16.672 -16.141 -13.047 1 95.56 195 ARG A O 1
ATOM 149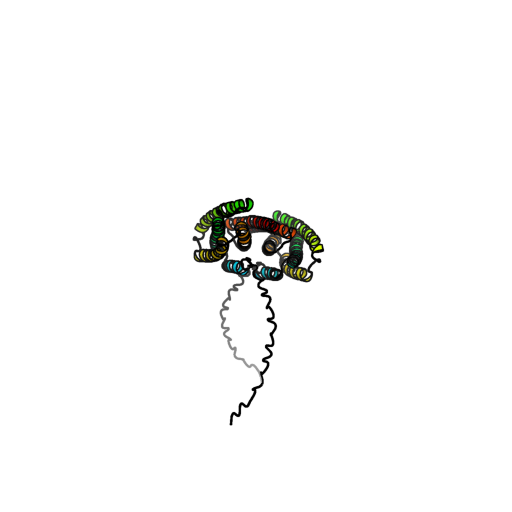7 N N . ARG A 1 196 ? -15.391 -16.188 -11.305 1 90.81 196 ARG A N 1
ATOM 1498 C CA . ARG A 1 196 ? -15.227 -17.641 -11.352 1 90.81 196 ARG A CA 1
ATOM 1499 C C . ARG A 1 196 ? -15.828 -18.281 -10.109 1 90.81 196 ARG A C 1
ATOM 1501 O O . ARG A 1 196 ? -15.75 -19.516 -9.945 1 90.81 196 ARG A O 1
ATOM 1508 N N . ARG A 1 197 ? -16.328 -17.438 -9.195 1 74.38 197 ARG A N 1
ATOM 1509 C CA . ARG A 1 197 ? -17.109 -17.953 -8.07 1 74.38 197 ARG A CA 1
ATOM 1510 C C . ARG A 1 197 ? -18.562 -18.188 -8.461 1 74.38 197 ARG A C 1
ATOM 1512 O O . ARG A 1 197 ? -19.078 -17.516 -9.367 1 74.38 197 ARG A O 1
ATOM 1519 N N . MET B 1 1 ? 45.906 38.375 86.812 1 29.11 1 MET B N 1
ATOM 1520 C CA . MET B 1 1 ? 46.625 37.281 86.188 1 29.11 1 MET B CA 1
ATOM 1521 C C . MET B 1 1 ? 45.875 36.781 84.938 1 29.11 1 MET B C 1
ATOM 1523 O O . MET B 1 1 ? 44.75 36.25 85.062 1 29.11 1 MET B O 1
ATOM 1527 N N . LYS B 1 2 ? 46.062 37.531 83.812 1 32.41 2 LYS B N 1
ATOM 1528 C CA . LYS B 1 2 ? 45.656 37.844 82.438 1 32.41 2 LYS B CA 1
ATOM 1529 C C . LYS B 1 2 ? 45.938 36.688 81.5 1 32.41 2 LYS B C 1
ATOM 1531 O O . LYS B 1 2 ? 46.906 36.719 80.75 1 32.41 2 LYS B O 1
ATOM 1536 N N . SER B 1 3 ? 45.781 35.406 82.062 1 31.11 3 SER B N 1
ATOM 1537 C CA . SER B 1 3 ? 46.281 34.344 81.188 1 31.11 3 SER B CA 1
ATOM 1538 C C . SER B 1 3 ? 45.531 34.312 79.875 1 31.11 3 SER B C 1
ATOM 1540 O O . SER B 1 3 ? 44.344 34 79.875 1 31.11 3 SER B O 1
ATOM 1542 N N . LYS B 1 4 ? 45.844 35.188 78.938 1 35.88 4 LYS B N 1
ATOM 1543 C CA . LYS B 1 4 ? 45.406 35.438 77.562 1 35.88 4 LYS B CA 1
ATOM 1544 C C . LYS B 1 4 ? 45.688 34.219 76.625 1 35.88 4 LYS B C 1
ATOM 1546 O O . LYS B 1 4 ? 46.625 34.219 75.875 1 35.88 4 LYS B O 1
ATOM 1551 N N . SER B 1 5 ? 45.469 32.969 77.312 1 29.12 5 SER B N 1
ATOM 1552 C CA . SER B 1 5 ? 46.094 31.891 76.562 1 29.12 5 SER B CA 1
ATOM 1553 C C . SER B 1 5 ? 45.688 31.922 75.062 1 29.12 5 SER B C 1
ATOM 1555 O O . SER B 1 5 ? 46.531 31.906 74.188 1 29.12 5 SER B O 1
ATOM 1557 N N . LEU B 1 6 ? 44.969 30.891 74.562 1 32.09 6 LEU B N 1
ATOM 1558 C CA . LEU B 1 6 ? 45.344 29.797 73.688 1 32.09 6 LEU B CA 1
ATOM 1559 C C . LEU B 1 6 ? 44.875 30.078 72.25 1 32.09 6 LEU B C 1
ATOM 1561 O O . LEU B 1 6 ? 43.719 30.516 72.062 1 32.09 6 LEU B O 1
ATOM 1565 N N . LEU B 1 7 ? 45.781 30.375 71.375 1 34.88 7 LEU B N 1
ATOM 1566 C CA . LEU B 1 7 ? 45.844 30.609 69.938 1 34.88 7 LEU B CA 1
ATOM 1567 C C . LEU B 1 7 ? 45.219 29.453 69.125 1 34.88 7 LEU B C 1
ATOM 1569 O O . LEU B 1 7 ? 45.75 28.328 69.188 1 34.88 7 LEU B O 1
ATOM 1573 N N . GLY B 1 8 ? 43.906 29.203 69.188 1 33.53 8 GLY B N 1
ATOM 1574 C CA . GLY B 1 8 ? 43.344 28.031 68.562 1 33.53 8 GLY B CA 1
ATOM 1575 C C . GLY B 1 8 ? 43.656 27.922 67.062 1 33.53 8 GLY B C 1
ATOM 1576 O O . GLY B 1 8 ? 43.812 28.938 66.375 1 33.53 8 GLY B O 1
ATOM 1577 N N . PRO B 1 9 ? 44.375 26.844 66.625 1 35.62 9 PRO B N 1
ATOM 1578 C CA . PRO B 1 9 ? 44.875 26.609 65.312 1 35.62 9 PRO B CA 1
ATOM 1579 C C . PRO B 1 9 ? 43.812 26.703 64.188 1 35.62 9 PRO B C 1
ATOM 1581 O O . PRO B 1 9 ? 42.625 26.453 64.5 1 35.62 9 PRO B O 1
ATOM 1584 N N . LEU B 1 10 ? 43.969 27.578 63.219 1 33.88 10 LEU B N 1
ATOM 1585 C CA . LEU B 1 10 ? 43.219 27.922 62 1 33.88 10 LEU B CA 1
ATOM 1586 C C . LEU B 1 10 ? 43.125 26.719 61.062 1 33.88 10 LEU B C 1
ATOM 1588 O O . LEU B 1 10 ? 44.156 26.219 60.594 1 33.88 10 LEU B O 1
ATOM 1592 N N . THR B 1 11 ? 42.281 25.672 61.406 1 31.08 11 THR B N 1
ATOM 1593 C CA . THR B 1 11 ? 42.125 24.5 60.562 1 31.08 11 THR B CA 1
ATOM 1594 C C . THR B 1 11 ? 41.75 24.922 59.125 1 31.08 11 THR B C 1
ATOM 1596 O O . THR B 1 11 ? 40.844 25.719 58.938 1 31.08 11 THR B O 1
ATOM 1599 N N . VAL B 1 12 ? 42.688 24.891 58.219 1 32.19 12 VAL B N 1
ATOM 1600 C CA . VAL B 1 12 ? 42.656 25.141 56.781 1 32.19 12 VAL B CA 1
ATOM 1601 C C . VAL B 1 12 ? 41.688 24.203 56.094 1 32.19 12 VAL B C 1
ATOM 1603 O O . VAL B 1 12 ? 41.844 22.984 56.156 1 32.19 12 VAL B O 1
ATOM 1606 N N . LEU B 1 13 ? 40.344 24.469 56.125 1 31.64 13 LEU B N 1
ATOM 1607 C CA . LEU B 1 13 ? 39.344 23.656 55.469 1 31.64 13 LEU B CA 1
ATOM 1608 C C . LEU B 1 13 ? 39.594 23.578 53.969 1 31.64 13 LEU B C 1
ATOM 1610 O O . LEU B 1 13 ? 39.625 24.609 53.281 1 31.64 13 LEU B O 1
ATOM 1614 N N . THR B 1 14 ? 40.375 22.578 53.5 1 29.81 14 THR B N 1
ATOM 1615 C CA . THR B 1 14 ? 40.656 22.328 52.094 1 29.81 14 THR B CA 1
ATOM 1616 C C . THR B 1 14 ? 39.375 22.062 51.312 1 29.81 14 THR B C 1
ATOM 1618 O O . THR B 1 14 ? 38.625 21.156 51.688 1 29.81 14 THR B O 1
ATOM 1621 N N . LEU B 1 15 ? 38.719 23.062 50.75 1 30.3 15 LEU B N 1
ATOM 1622 C CA . LEU B 1 15 ? 37.531 22.984 49.906 1 30.3 15 LEU B CA 1
ATOM 1623 C C . LEU B 1 15 ? 37.812 22.188 48.656 1 30.3 15 LEU B C 1
ATOM 1625 O O . LEU B 1 15 ? 38.625 22.594 47.812 1 30.3 15 LEU B O 1
ATOM 1629 N N . MET B 1 16 ? 37.969 20.797 48.75 1 28.27 16 MET B N 1
ATOM 1630 C CA . MET B 1 16 ? 38.156 20.047 47.531 1 28.27 16 MET B CA 1
ATOM 1631 C C . MET B 1 16 ? 37.031 20.281 46.531 1 28.27 16 MET B C 1
ATOM 1633 O O . MET B 1 16 ? 35.844 20.219 46.906 1 28.27 16 MET B O 1
ATOM 1637 N N . ALA B 1 17 ? 37.219 21.141 45.5 1 31.61 17 ALA B N 1
ATOM 1638 C CA . ALA B 1 17 ? 36.375 21.469 44.344 1 31.61 17 ALA B CA 1
ATOM 1639 C C . ALA B 1 17 ? 36.031 20.234 43.531 1 31.61 17 ALA B C 1
ATOM 1641 O O . ALA B 1 17 ? 36.906 19.562 43.031 1 31.61 17 ALA B O 1
ATOM 1642 N N . THR B 1 18 ? 35.094 19.359 43.969 1 32.38 18 THR B N 1
ATOM 1643 C CA . THR B 1 18 ? 34.75 18.219 43.156 1 32.38 18 THR B CA 1
ATOM 1644 C C . THR B 1 18 ? 34.312 18.656 41.75 1 32.38 18 THR B C 1
ATOM 1646 O O . THR B 1 18 ? 33.594 19.656 41.594 1 32.38 18 THR B O 1
ATOM 1649 N N . PRO B 1 19 ? 35.062 18.266 40.656 1 34.56 19 PRO B N 1
ATOM 1650 C CA . PRO B 1 19 ? 34.719 18.547 39.281 1 34.56 19 PRO B CA 1
ATOM 1651 C C . PRO B 1 19 ? 33.281 18.125 38.938 1 34.56 19 PRO B C 1
ATOM 1653 O O . PRO B 1 19 ? 32.844 17.047 39.375 1 34.56 19 PRO B O 1
ATOM 1656 N N . ALA B 1 20 ? 32.344 19.062 38.906 1 32.5 20 ALA B N 1
ATOM 1657 C CA . ALA B 1 20 ? 31 18.844 38.344 1 32.5 20 ALA B CA 1
ATOM 1658 C C . ALA B 1 20 ? 31.078 18.188 36.969 1 32.5 20 ALA B C 1
ATOM 1660 O O . ALA B 1 20 ? 31.641 18.766 36.031 1 32.5 20 ALA B O 1
ATOM 1661 N N . LEU B 1 21 ? 31.375 16.875 36.906 1 30.97 21 LEU B N 1
ATOM 1662 C CA . LEU B 1 21 ? 31.141 16.219 35.625 1 30.97 21 LEU B CA 1
ATOM 1663 C C . LEU B 1 21 ? 29.844 16.703 35 1 30.97 21 LEU B C 1
ATOM 1665 O O . LEU B 1 21 ? 28.781 16.656 35.656 1 30.97 21 LEU B O 1
ATOM 1669 N N . ALA B 1 22 ? 29.891 17.719 34.094 1 32.22 22 ALA B N 1
ATOM 1670 C CA . ALA B 1 22 ? 28.844 18.141 33.156 1 32.22 22 ALA B CA 1
ATOM 1671 C C . ALA B 1 22 ? 28.188 16.922 32.5 1 32.22 22 ALA B C 1
ATOM 1673 O O . ALA B 1 22 ? 28.844 16.141 31.812 1 32.22 22 ALA B O 1
ATOM 1674 N N . GLN B 1 23 ? 27.234 16.297 33.156 1 27.88 23 GLN B N 1
ATOM 1675 C CA . GLN B 1 23 ? 26.344 15.367 32.469 1 27.88 23 GLN B CA 1
ATOM 1676 C C . GLN B 1 23 ? 25.859 15.969 31.141 1 27.88 23 GLN B C 1
ATOM 1678 O O . GLN B 1 23 ? 25.203 17.016 31.141 1 27.88 23 GLN B O 1
ATOM 1683 N N . MET B 1 24 ? 26.672 15.906 30.094 1 29.27 24 MET B N 1
ATOM 1684 C CA . MET B 1 24 ? 26.156 16.156 28.75 1 29.27 24 MET B CA 1
ATOM 1685 C C . MET B 1 24 ? 24.781 15.523 28.562 1 29.27 24 MET B C 1
ATOM 1687 O O . MET B 1 24 ? 24.609 14.328 28.797 1 29.27 24 MET B O 1
ATOM 1691 N N . ASP B 1 25 ? 23.734 16.297 28.891 1 28.91 25 ASP B N 1
ATOM 1692 C CA . ASP B 1 25 ? 22.344 16.031 28.516 1 28.91 25 ASP B CA 1
ATOM 1693 C C . ASP B 1 25 ? 22.25 15.617 27.047 1 28.91 25 ASP B C 1
ATOM 1695 O O . ASP B 1 25 ? 22.594 16.391 26.141 1 28.91 25 ASP B O 1
ATOM 1699 N N . HIS B 1 26 ? 22.656 14.422 26.688 1 30.52 26 HIS B N 1
ATOM 1700 C CA . HIS B 1 26 ? 22.25 13.805 25.438 1 30.52 26 HIS B CA 1
ATOM 1701 C C . HIS B 1 26 ? 20.766 14.031 25.156 1 30.52 26 HIS B C 1
ATOM 1703 O O . HIS B 1 26 ? 19.969 13.094 25.219 1 30.52 26 HIS B O 1
ATOM 1709 N N . SER B 1 27 ? 20.219 15.148 25.578 1 31.03 27 SER B N 1
ATOM 1710 C CA . SER B 1 27 ? 18.828 15.359 25.188 1 31.03 27 SER B CA 1
ATOM 1711 C C . SER B 1 27 ? 18.672 15.344 23.672 1 31.03 27 SER B C 1
ATOM 1713 O O . SER B 1 27 ? 17.719 15.898 23.141 1 31.03 27 SER B O 1
ATOM 1715 N N . LEU B 1 28 ? 19.703 15.078 22.906 1 31.42 28 LEU B N 1
ATOM 1716 C CA . LEU B 1 28 ? 19.422 15.219 21.484 1 31.42 28 LEU B CA 1
ATOM 1717 C C . LEU B 1 28 ? 18.25 14.328 21.078 1 31.42 28 LEU B C 1
ATOM 1719 O O . LEU B 1 28 ? 17.969 14.18 19.891 1 31.42 28 LEU B O 1
ATOM 1723 N N . HIS B 1 29 ? 17.719 13.5 22.016 1 32.06 29 HIS B N 1
ATOM 1724 C CA . HIS B 1 29 ? 16.906 12.453 21.406 1 32.06 29 HIS B CA 1
ATOM 1725 C C . HIS B 1 29 ? 15.672 13.039 20.734 1 32.06 29 HIS B C 1
ATOM 1727 O O . HIS B 1 29 ? 14.766 12.305 20.328 1 32.06 29 HIS B O 1
ATOM 1733 N N . GLY B 1 30 ? 15.336 14.312 20.922 1 30.78 30 GLY B N 1
ATOM 1734 C CA . GLY B 1 30 ? 13.914 14.477 20.688 1 30.78 30 GLY B CA 1
ATOM 1735 C C . GLY B 1 30 ? 13.516 14.328 19.234 1 30.78 30 GLY B C 1
ATOM 1736 O O . GLY B 1 30 ? 13.055 15.289 18.609 1 30.78 30 GLY B O 1
ATOM 1737 N N . GLN B 1 31 ? 14.297 13.828 18.344 1 34.38 31 GLN B N 1
ATOM 1738 C CA . GLN B 1 31 ? 13.484 13.867 17.125 1 34.38 31 GLN B CA 1
ATOM 1739 C C . GLN B 1 31 ? 12.094 13.297 17.359 1 34.38 31 GLN B C 1
ATOM 1741 O O . GLN B 1 31 ? 11.953 12.188 17.891 1 34.38 31 GLN B O 1
ATOM 1746 N N . PRO B 1 32 ? 11.094 14.078 17.609 1 35.22 32 PRO B N 1
ATOM 1747 C CA . PRO B 1 32 ? 9.75 13.5 17.641 1 35.22 32 PRO B CA 1
ATOM 1748 C C . PRO B 1 32 ? 9.531 12.461 16.547 1 35.22 32 PRO B C 1
ATOM 1750 O O . PRO B 1 32 ? 9.672 12.766 15.359 1 35.22 32 PRO B O 1
ATOM 1753 N N . ASP B 1 33 ? 9.977 11.25 16.703 1 36.59 33 ASP B N 1
ATOM 1754 C CA . ASP B 1 33 ? 9.578 10.141 15.844 1 36.59 33 ASP B CA 1
ATOM 1755 C C . ASP B 1 33 ? 8.109 10.234 15.469 1 36.59 33 ASP B C 1
ATOM 1757 O O . ASP B 1 33 ? 7.23 9.883 16.266 1 36.59 33 ASP B O 1
ATOM 1761 N N . THR B 1 34 ? 7.676 11.344 14.898 1 41.28 34 THR B N 1
ATOM 1762 C CA . THR B 1 34 ? 6.359 11.539 14.297 1 41.28 34 THR B CA 1
ATOM 1763 C C . THR B 1 34 ? 5.902 10.281 13.57 1 41.28 34 THR B C 1
ATOM 1765 O O . THR B 1 34 ? 5.102 10.359 12.633 1 41.28 34 THR B O 1
ATOM 1768 N N . VAL B 1 35 ? 6.676 9.297 13.57 1 42.47 35 VAL B N 1
ATOM 1769 C CA . VAL B 1 35 ? 6.172 8.07 12.977 1 42.47 35 VAL B CA 1
ATOM 1770 C C . VAL B 1 35 ? 4.887 7.637 13.68 1 42.47 35 VAL B C 1
ATOM 1772 O O . VAL B 1 35 ? 4.859 7.523 14.914 1 42.47 35 VAL B O 1
ATOM 1775 N N . VAL B 1 36 ? 3.725 8.133 13.211 1 49.16 36 VAL B N 1
ATOM 1776 C CA . VAL B 1 36 ? 2.584 7.383 13.727 1 49.16 36 VAL B CA 1
ATOM 1777 C C . VAL B 1 36 ? 3.039 5.996 14.18 1 49.16 36 VAL B C 1
ATOM 1779 O O . VAL B 1 36 ? 3.605 5.234 13.391 1 49.16 36 VAL B O 1
ATOM 1782 N N . PRO B 1 37 ? 3.027 5.715 15.484 1 46.53 37 PRO B N 1
ATOM 1783 C CA . PRO B 1 37 ? 3.562 4.422 15.914 1 46.53 37 PRO B CA 1
ATOM 1784 C C . PRO B 1 37 ? 3.002 3.254 15.102 1 46.53 37 PRO B C 1
ATOM 1786 O O . PRO B 1 37 ? 1.794 3.189 14.859 1 46.53 37 PRO B O 1
ATOM 1789 N N . LEU B 1 38 ? 3.883 2.633 14.289 1 51.03 38 LEU B N 1
ATOM 1790 C CA . LEU B 1 38 ? 3.553 1.317 13.75 1 51.03 38 LEU B CA 1
ATOM 1791 C C . LEU B 1 38 ? 2.469 0.645 14.586 1 51.03 38 LEU B C 1
ATOM 1793 O O . LEU B 1 38 ? 1.604 -0.049 14.047 1 51.03 38 LEU B O 1
ATOM 1797 N N . ALA B 1 39 ? 2.355 1.182 15.75 1 47.19 39 ALA B N 1
ATOM 1798 C CA . ALA B 1 39 ? 1.436 0.563 16.703 1 47.19 39 ALA B CA 1
ATOM 1799 C C . ALA B 1 39 ? -0.011 0.936 16.391 1 47.19 39 ALA B C 1
ATOM 1801 O O . ALA B 1 39 ? -0.902 0.086 16.438 1 47.19 39 ALA B O 1
ATOM 1802 N N . ARG B 1 40 ? -0.227 2.193 16.078 1 55.28 40 ARG B N 1
ATOM 1803 C CA . ARG B 1 40 ? -1.609 2.586 15.828 1 55.28 40 ARG B CA 1
ATOM 1804 C C . ARG B 1 40 ? -2.109 2.006 14.508 1 55.28 40 ARG B C 1
ATOM 1806 O O . ARG B 1 40 ? -3.238 1.517 14.422 1 55.28 40 ARG B O 1
ATOM 1813 N N . GLY B 1 41 ? -1.29 2.057 13.523 1 62.88 41 GLY B N 1
ATOM 1814 C CA . GLY B 1 41 ? -1.632 1.376 12.281 1 62.88 41 GLY B CA 1
ATOM 1815 C C . GLY B 1 41 ? -1.972 -0.089 12.484 1 62.88 41 GLY B C 1
ATOM 1816 O O . GLY B 1 41 ? -2.936 -0.592 11.898 1 62.88 41 GLY B O 1
ATOM 1817 N N . MET B 1 42 ? -1.387 -0.553 13.477 1 64.69 42 MET B N 1
ATOM 1818 C CA . MET B 1 42 ? -1.617 -1.96 13.789 1 64.69 42 MET B CA 1
ATOM 1819 C C . MET B 1 42 ? -2.941 -2.145 14.516 1 64.69 42 MET B C 1
ATOM 1821 O O . MET B 1 42 ? -3.635 -3.145 14.312 1 64.69 42 MET B O 1
ATOM 1825 N N . ALA B 1 43 ? -3.295 -1.202 15.328 1 67.5 43 ALA B N 1
ATOM 1826 C CA . ALA B 1 43 ? -4.555 -1.298 16.062 1 67.5 43 ALA B CA 1
ATOM 1827 C C . ALA B 1 43 ? -5.746 -1.244 15.102 1 67.5 43 ALA B C 1
ATOM 1829 O O . ALA B 1 43 ? -6.715 -1.992 15.266 1 67.5 43 ALA B O 1
ATOM 1830 N N . ASP B 1 44 ? -5.621 -0.357 14.188 1 72.75 44 ASP B N 1
ATOM 1831 C CA . ASP B 1 44 ? -6.684 -0.25 13.195 1 72.75 44 ASP B CA 1
ATOM 1832 C C . ASP B 1 44 ? -6.812 -1.538 12.383 1 72.75 44 ASP B C 1
ATOM 1834 O O . ASP B 1 44 ? -7.918 -2.027 12.156 1 72.75 44 ASP B O 1
ATOM 1838 N N . MET B 1 45 ? -5.668 -1.993 12.07 1 81.44 45 MET B N 1
ATOM 1839 C CA . MET B 1 45 ? -5.66 -3.254 11.328 1 81.44 45 MET B CA 1
ATOM 1840 C C . MET B 1 45 ? -6.242 -4.383 12.18 1 81.44 45 MET B C 1
ATOM 1842 O O . MET B 1 45 ? -6.941 -5.254 11.656 1 81.44 45 MET B O 1
ATOM 1846 N N . ASP B 1 46 ? -6.082 -4.324 13.43 1 78.69 46 ASP B N 1
ATOM 1847 C CA . ASP B 1 46 ? -6.59 -5.348 14.344 1 78.69 46 ASP B CA 1
ATOM 1848 C C . ASP B 1 46 ? -8.117 -5.328 14.383 1 78.69 46 ASP B C 1
ATOM 1850 O O . ASP B 1 46 ? -8.75 -6.383 14.469 1 78.69 46 ASP B O 1
ATOM 1854 N N . SER B 1 47 ? -8.695 -4.215 14.289 1 84.81 47 SER B N 1
ATOM 1855 C CA . SER B 1 47 ? -10.148 -4.07 14.344 1 84.81 47 SER B CA 1
ATOM 1856 C C . SER B 1 47 ? -10.812 -4.676 13.109 1 84.81 47 SER B C 1
ATOM 1858 O O . SER B 1 47 ? -12 -5 13.133 1 84.81 47 SER B O 1
ATOM 1860 N N . LEU B 1 48 ? -10 -4.746 12.062 1 91.12 48 LEU B N 1
ATOM 1861 C CA . LEU B 1 48 ? -10.516 -5.258 10.797 1 91.12 48 LEU B CA 1
ATOM 1862 C C . LEU B 1 48 ? -10.18 -6.738 10.641 1 91.12 48 LEU B C 1
ATOM 1864 O O . LEU B 1 48 ? -10.883 -7.461 9.93 1 91.12 48 LEU B O 1
ATOM 1868 N N . ALA B 1 49 ? -9.055 -7.262 11.164 1 83.44 49 ALA B N 1
ATOM 1869 C CA . ALA B 1 49 ? -8.422 -8.547 10.867 1 83.44 49 ALA B CA 1
ATOM 1870 C C . ALA B 1 49 ? -9.383 -9.703 11.133 1 83.44 49 ALA B C 1
ATOM 1872 O O . ALA B 1 49 ? -9.375 -10.703 10.414 1 83.44 49 ALA B O 1
ATOM 1873 N N . GLY B 1 50 ? -10.367 -9.633 11.961 1 86.62 50 GLY B N 1
ATOM 1874 C CA . GLY B 1 50 ? -11.227 -10.766 12.25 1 86.62 50 GLY B CA 1
ATOM 1875 C C . GLY B 1 50 ? -12.539 -10.734 11.477 1 86.62 50 GLY B C 1
ATOM 1876 O O . GLY B 1 50 ? -13.352 -11.648 11.586 1 86.62 50 GLY B O 1
ATOM 1877 N N . LEU B 1 51 ? -12.664 -9.828 10.617 1 93 51 LEU B N 1
ATOM 1878 C CA . LEU B 1 51 ? -13.938 -9.648 9.922 1 93 51 LEU B CA 1
ATOM 1879 C C . LEU B 1 51 ? -13.828 -10.102 8.469 1 93 51 LEU B C 1
ATOM 1881 O O . LEU B 1 51 ? -12.727 -10.195 7.922 1 93 51 LEU B O 1
ATOM 1885 N N . SER B 1 52 ? -14.992 -10.484 7.906 1 91.38 52 SER B N 1
ATOM 1886 C CA . SER B 1 52 ? -15.094 -10.852 6.5 1 91.38 52 SER B CA 1
ATOM 1887 C C . SER B 1 52 ? -16.438 -10.461 5.918 1 91.38 52 SER B C 1
ATOM 1889 O O . SER B 1 52 ? -17.344 -10.047 6.648 1 91.38 52 SER B O 1
ATOM 1891 N N . GLY B 1 53 ? -16.562 -10.469 4.605 1 93.5 53 GLY B N 1
ATOM 1892 C CA . GLY B 1 53 ? -17.828 -10.203 3.939 1 93.5 53 GLY B CA 1
ATOM 1893 C C . GLY B 1 53 ? -18.391 -8.828 4.238 1 93.5 53 GLY B C 1
ATOM 1894 O O . GLY B 1 53 ? -17.641 -7.848 4.309 1 93.5 53 GLY B O 1
ATOM 1895 N N . LYS B 1 54 ? -19.641 -8.781 4.426 1 96.75 54 LYS B N 1
ATOM 1896 C CA . LYS B 1 54 ? -20.328 -7.512 4.621 1 96.75 54 LYS B CA 1
ATOM 1897 C C . LYS B 1 54 ? -19.891 -6.848 5.926 1 96.75 54 LYS B C 1
ATOM 1899 O O . LYS B 1 54 ? -19.828 -5.617 6.008 1 96.75 54 LYS B O 1
ATOM 1904 N N . ALA B 1 55 ? -19.609 -7.668 6.891 1 96.88 55 ALA B N 1
ATOM 1905 C CA . ALA B 1 55 ? -19.156 -7.105 8.156 1 96.88 55 ALA B CA 1
ATOM 1906 C C . ALA B 1 55 ? -17.812 -6.406 8 1 96.88 55 ALA B C 1
ATOM 1908 O O . ALA B 1 55 ? -17.578 -5.336 8.57 1 96.88 55 ALA B O 1
ATOM 1909 N N . PHE B 1 56 ? -16.922 -6.984 7.254 1 98.06 56 PHE B N 1
ATOM 1910 C CA . PHE B 1 56 ? -15.633 -6.359 6.965 1 98.06 56 PHE B CA 1
ATOM 1911 C C . PHE B 1 56 ? -15.828 -5.051 6.203 1 98.06 56 PHE B C 1
ATOM 1913 O O . PHE B 1 56 ? -15.242 -4.023 6.562 1 98.06 56 PHE B O 1
ATOM 1920 N N . ASP B 1 57 ? -16.656 -5.09 5.172 1 98.56 57 ASP B N 1
ATOM 1921 C CA . ASP B 1 57 ? -16.859 -3.924 4.316 1 98.56 57 ASP B CA 1
ATOM 1922 C C . ASP B 1 57 ? -17.438 -2.754 5.109 1 98.56 57 ASP B C 1
ATOM 1924 O O . ASP B 1 57 ? -17 -1.612 4.949 1 98.56 57 ASP B O 1
ATOM 1928 N N . ARG B 1 58 ? -18.422 -3.066 5.949 1 98.62 58 ARG B N 1
ATOM 1929 C CA . ARG B 1 58 ? -19.016 -2.027 6.777 1 98.62 58 ARG B CA 1
ATOM 1930 C C . ARG B 1 58 ? -17.984 -1.42 7.727 1 98.62 58 ARG B C 1
ATOM 1932 O O . ARG B 1 58 ? -17.922 -0.198 7.879 1 98.62 58 ARG B O 1
ATOM 1939 N N . ALA B 1 59 ? -17.219 -2.25 8.336 1 98.44 59 ALA B N 1
ATOM 1940 C CA . ALA B 1 59 ? -16.203 -1.783 9.266 1 98.44 59 ALA B CA 1
ATOM 1941 C C . ALA B 1 59 ? -15.141 -0.954 8.539 1 98.44 59 ALA B C 1
ATOM 1943 O O . ALA B 1 59 ? -14.789 0.141 8.984 1 98.44 59 ALA B O 1
ATOM 1944 N N . TYR B 1 60 ? -14.711 -1.473 7.43 1 98.81 60 TYR B N 1
ATOM 1945 C CA . TYR B 1 60 ? -13.68 -0.802 6.637 1 98.81 60 TYR B CA 1
ATOM 1946 C C . TYR B 1 60 ? -14.156 0.578 6.191 1 98.81 60 TYR B C 1
ATOM 1948 O O . TYR B 1 60 ? -13.453 1.572 6.391 1 98.81 60 TYR B O 1
ATOM 1956 N N . LEU B 1 61 ? -15.297 0.639 5.582 1 98.88 61 LEU B N 1
ATOM 1957 C CA . LEU B 1 61 ? -15.812 1.906 5.078 1 98.88 61 LEU B CA 1
ATOM 1958 C C . LEU B 1 61 ? -16.031 2.896 6.215 1 98.88 61 LEU B C 1
ATOM 1960 O O . LEU B 1 61 ? -15.75 4.09 6.07 1 98.88 61 LEU B O 1
ATOM 1964 N N . SER B 1 62 ? -16.516 2.406 7.363 1 98.88 62 SER B N 1
ATOM 1965 C CA . SER B 1 62 ? -16.75 3.275 8.516 1 98.88 62 SER B CA 1
ATOM 1966 C C . SER B 1 62 ? -15.438 3.861 9.039 1 98.88 62 SER B C 1
ATOM 1968 O O . SER B 1 62 ? -15.359 5.059 9.32 1 98.88 62 SER B O 1
ATOM 1970 N N . MET B 1 63 ? -14.438 3.057 9.125 1 98.75 63 MET B N 1
ATOM 1971 C CA . MET B 1 63 ? -13.141 3.502 9.625 1 98.75 63 MET B CA 1
ATOM 1972 C C . MET B 1 63 ? -12.445 4.391 8.609 1 98.75 63 MET B C 1
ATOM 1974 O O . MET B 1 63 ? -11.883 5.43 8.961 1 98.75 63 MET B O 1
ATOM 1978 N N . MET B 1 64 ? -12.555 4.035 7.332 1 98.88 64 MET B N 1
ATOM 1979 C CA . MET B 1 64 ? -11.891 4.805 6.281 1 98.88 64 MET B CA 1
ATOM 1980 C C . MET B 1 64 ? -12.539 6.176 6.121 1 98.88 64 MET B C 1
ATOM 1982 O O . MET B 1 64 ? -11.859 7.164 5.844 1 98.88 64 MET B O 1
ATOM 1986 N N . MET B 1 65 ? -13.844 6.238 6.293 1 98.88 65 MET B N 1
ATOM 1987 C CA . MET B 1 65 ? -14.516 7.531 6.281 1 98.88 65 MET B CA 1
ATOM 1988 C C . MET B 1 65 ? -13.961 8.445 7.367 1 98.88 65 MET B C 1
ATOM 1990 O O . MET B 1 65 ? -13.664 9.609 7.105 1 98.88 65 MET B O 1
ATOM 1994 N N . ALA B 1 66 ? -13.82 7.93 8.578 1 98.75 66 ALA B N 1
ATOM 1995 C CA . ALA B 1 66 ? -13.266 8.711 9.68 1 98.75 66 ALA B CA 1
ATOM 1996 C C . ALA B 1 66 ? -11.812 9.078 9.422 1 98.75 66 ALA B C 1
ATOM 1998 O O . ALA B 1 66 ? -11.375 10.18 9.75 1 98.75 66 ALA B O 1
ATOM 1999 N N . HIS B 1 67 ? -11.07 8.156 8.883 1 98.88 67 HIS B N 1
ATOM 2000 C CA . HIS B 1 67 ? -9.68 8.414 8.516 1 98.88 67 HIS B CA 1
ATOM 2001 C C . HIS B 1 67 ? -9.578 9.562 7.52 1 98.88 67 HIS B C 1
ATOM 2003 O O . HIS B 1 67 ? -8.758 10.469 7.691 1 98.88 67 HIS B O 1
ATOM 2009 N N . HIS B 1 68 ? -10.477 9.523 6.492 1 98.94 68 HIS B N 1
ATOM 2010 C CA . HIS B 1 68 ? -10.531 10.586 5.496 1 98.94 68 HIS B CA 1
ATOM 2011 C C . HIS B 1 68 ? -10.914 11.922 6.125 1 98.94 68 HIS B C 1
ATOM 2013 O O . HIS B 1 68 ? -10.352 12.961 5.773 1 98.94 68 HIS B O 1
ATOM 2019 N N . GLN B 1 69 ? -11.836 11.883 7.031 1 98.88 69 GLN B N 1
ATOM 2020 C CA . GLN B 1 69 ? -12.219 13.117 7.719 1 98.88 69 GLN B CA 1
ATOM 2021 C C . GLN B 1 69 ? -11.047 13.68 8.523 1 98.88 69 GLN B C 1
ATOM 2023 O O . GLN B 1 69 ? -10.891 14.898 8.625 1 98.88 69 GLN B O 1
ATOM 2028 N N . GLY B 1 70 ? -10.266 12.805 9.07 1 98.69 70 GLY B N 1
ATOM 2029 C CA . GLY B 1 70 ? -9.047 13.242 9.727 1 98.69 70 GLY B CA 1
ATOM 2030 C C . GLY B 1 70 ? -8.125 14.031 8.812 1 98.69 70 GLY B C 1
ATOM 2031 O O . GLY B 1 70 ? -7.586 15.062 9.203 1 98.69 70 GLY B O 1
ATOM 2032 N N . ALA B 1 71 ? -7.961 13.555 7.605 1 98.88 71 ALA B N 1
ATOM 2033 C CA . ALA B 1 71 ? -7.137 14.25 6.621 1 98.88 71 ALA B CA 1
ATOM 2034 C C . ALA B 1 71 ? -7.707 15.633 6.301 1 98.88 71 ALA B C 1
ATOM 2036 O O . ALA B 1 71 ? -6.961 16.609 6.191 1 98.88 71 ALA B O 1
ATOM 2037 N N . VAL B 1 72 ? -8.977 15.664 6.086 1 98.94 72 VAL B N 1
ATOM 2038 C CA . VAL B 1 72 ? -9.633 16.938 5.797 1 98.94 72 VAL B CA 1
ATOM 2039 C C . VAL B 1 72 ? -9.406 17.906 6.953 1 98.94 72 VAL B C 1
ATOM 2041 O O . VAL B 1 72 ? -9.055 19.062 6.73 1 98.94 72 VAL B O 1
ATOM 2044 N N . ASN B 1 73 ? -9.602 17.469 8.172 1 98.81 73 ASN B N 1
ATOM 2045 C CA . ASN B 1 73 ? -9.383 18.312 9.344 1 98.81 73 ASN B CA 1
ATOM 2046 C C . ASN B 1 73 ? -7.934 18.797 9.43 1 98.81 73 ASN B C 1
ATOM 2048 O O . ASN B 1 73 ? -7.68 19.953 9.742 1 98.81 73 ASN B O 1
ATOM 2052 N N . MET B 1 74 ? -7 17.906 9.18 1 98.81 74 MET B N 1
ATOM 2053 C CA . MET B 1 74 ? -5.586 18.281 9.172 1 98.81 74 MET B CA 1
ATOM 2054 C C . MET B 1 74 ? -5.316 19.359 8.125 1 98.81 74 MET B C 1
ATOM 2056 O O . MET B 1 74 ? -4.613 20.328 8.398 1 98.81 74 MET B O 1
ATOM 2060 N N . ALA B 1 75 ? -5.836 19.141 6.949 1 98.88 75 ALA B N 1
ATOM 2061 C CA . ALA B 1 75 ? -5.648 20.109 5.871 1 98.88 75 ALA B CA 1
ATOM 2062 C C . ALA B 1 75 ? -6.258 21.453 6.234 1 98.88 75 ALA B C 1
ATOM 2064 O O . ALA B 1 75 ? -5.625 22.5 6.051 1 98.88 75 ALA B O 1
ATOM 2065 N N . ARG B 1 76 ? -7.406 21.484 6.777 1 98.5 76 ARG B N 1
ATOM 2066 C CA . ARG B 1 76 ? -8.086 22.719 7.152 1 98.5 76 ARG B CA 1
ATOM 2067 C C . ARG B 1 76 ? -7.344 23.438 8.273 1 98.5 76 ARG B C 1
ATOM 2069 O O . ARG B 1 76 ? -7.32 24.672 8.312 1 98.5 76 ARG B O 1
ATOM 2076 N N . ALA B 1 77 ? -6.742 22.672 9.148 1 98.12 77 ALA B N 1
ATOM 2077 C CA . ALA B 1 77 ? -6.016 23.25 10.273 1 98.12 77 ALA B CA 1
ATOM 2078 C C . ALA B 1 77 ? -4.848 24.109 9.797 1 98.12 77 ALA B C 1
ATOM 2080 O O . ALA B 1 77 ? -4.41 25.016 10.508 1 98.12 77 ALA B O 1
ATOM 2081 N N . VAL B 1 78 ? -4.371 23.875 8.578 1 98.38 78 VAL B N 1
ATOM 2082 C CA . VAL B 1 78 ? -3.182 24.609 8.141 1 98.38 78 VAL B CA 1
ATOM 2083 C C . VAL B 1 78 ? -3.529 25.5 6.953 1 98.38 78 VAL B C 1
ATOM 2085 O O . VAL B 1 78 ? -2.688 26.266 6.48 1 98.38 78 VAL B O 1
ATOM 2088 N N . GLN B 1 79 ? -4.672 25.391 6.156 1 97.38 79 GLN B N 1
ATOM 2089 C CA . GLN B 1 79 ? -5.078 26 4.902 1 97.38 79 GLN B CA 1
ATOM 2090 C C . GLN B 1 79 ? -4.805 27.516 4.918 1 97.38 79 GLN B C 1
ATOM 2092 O O . GLN B 1 79 ? -4.344 28.078 3.922 1 97.38 79 GLN B O 1
ATOM 2097 N N . GLY B 1 80 ? -4.742 28.266 5.984 1 96.44 80 GLY B N 1
ATOM 2098 C CA . GLY B 1 80 ? -4.504 29.688 6.082 1 96.44 80 GLY B CA 1
ATOM 2099 C C . GLY B 1 80 ? -3.125 30.031 6.617 1 96.44 80 GLY B C 1
ATOM 2100 O O . GLY B 1 80 ? -2.748 31.203 6.676 1 96.44 80 GLY B O 1
ATOM 2101 N N . ARG B 1 81 ? -2.379 29.016 6.766 1 98.12 81 ARG B N 1
ATOM 2102 C CA . ARG B 1 81 ? -1.095 29.234 7.422 1 98.12 81 ARG B CA 1
ATOM 2103 C C . ARG B 1 81 ? 0.059 28.766 6.539 1 98.12 81 ARG B C 1
ATOM 2105 O O . ARG B 1 81 ? 1.2 29.188 6.727 1 98.12 81 ARG B O 1
ATOM 2112 N N . VAL B 1 82 ? -0.214 27.828 5.609 1 98.5 82 VAL B N 1
ATOM 2113 C CA . VAL B 1 82 ? 0.843 27.312 4.742 1 98.5 82 VAL B CA 1
ATOM 2114 C C . VAL B 1 82 ? 1.272 28.406 3.756 1 98.5 82 VAL B C 1
ATOM 2116 O O . VAL B 1 82 ? 0.461 29.234 3.352 1 98.5 82 VAL B O 1
ATOM 2119 N N . GLN B 1 83 ? 2.555 28.375 3.33 1 98.44 83 GLN B N 1
ATOM 2120 C CA . GLN B 1 83 ? 3.107 29.422 2.484 1 98.44 83 GLN B CA 1
ATOM 2121 C C . GLN B 1 83 ? 3.619 28.859 1.164 1 98.44 83 GLN B C 1
ATOM 2123 O O . GLN B 1 83 ? 3.576 29.531 0.135 1 98.44 83 GLN B O 1
ATOM 2128 N N . ASP B 1 84 ? 4.094 27.656 1.249 1 98.56 84 ASP B N 1
ATOM 2129 C CA . ASP B 1 84 ? 4.664 27.031 0.054 1 98.56 84 ASP B CA 1
ATOM 2130 C C . ASP B 1 84 ? 3.58 26.734 -0.975 1 98.56 84 ASP B C 1
ATOM 2132 O O . ASP B 1 84 ? 2.549 26.141 -0.642 1 98.56 84 ASP B O 1
ATOM 2136 N N . ALA B 1 85 ? 3.756 27.062 -2.248 1 98.75 85 ALA B N 1
ATOM 2137 C CA . ALA B 1 85 ? 2.744 26.938 -3.295 1 98.75 85 ALA B CA 1
ATOM 2138 C C . ALA B 1 85 ? 2.352 25.469 -3.504 1 98.75 85 ALA B C 1
ATOM 2140 O O . ALA B 1 85 ? 1.177 25.172 -3.727 1 98.75 85 ALA B O 1
ATOM 2141 N N . GLN B 1 86 ? 3.332 24.641 -3.48 1 98.75 86 GLN B N 1
ATOM 2142 C CA . GLN B 1 86 ? 3.047 23.219 -3.656 1 98.75 86 GLN B CA 1
ATOM 2143 C C . GLN B 1 86 ? 2.242 22.672 -2.48 1 98.75 86 GLN B C 1
ATOM 2145 O O . GLN B 1 86 ? 1.324 21.875 -2.67 1 98.75 86 GLN B O 1
ATOM 2150 N N . VAL B 1 87 ? 2.602 23.062 -1.314 1 98.88 87 VAL B N 1
ATOM 2151 C CA . VAL B 1 87 ? 1.873 22.609 -0.138 1 98.88 87 VAL B CA 1
ATOM 2152 C C . VAL B 1 87 ? 0.447 23.156 -0.165 1 98.88 87 VAL B C 1
ATOM 2154 O O . VAL B 1 87 ? -0.504 22.438 0.168 1 98.88 87 VAL B O 1
ATOM 2157 N N . LYS B 1 88 ? 0.213 24.406 -0.551 1 98.94 88 LYS B N 1
ATOM 2158 C CA . LYS B 1 88 ? -1.131 24.953 -0.719 1 98.94 88 LYS B CA 1
ATOM 2159 C C . LYS B 1 88 ? -1.962 24.078 -1.663 1 98.94 88 LYS B C 1
ATOM 2161 O O . LYS B 1 88 ? -3.127 23.797 -1.383 1 98.94 88 LYS B O 1
ATOM 2166 N N . SER B 1 89 ? -1.325 23.672 -2.723 1 98.88 89 SER B N 1
ATOM 2167 C CA . SER B 1 89 ? -2.02 22.812 -3.686 1 98.88 89 SER B CA 1
ATOM 2168 C C . SER B 1 89 ? -2.383 21.469 -3.072 1 98.88 89 SER B C 1
ATOM 2170 O O . SER B 1 89 ? -3.484 20.953 -3.291 1 98.88 89 SER B O 1
ATOM 2172 N N . TRP B 1 90 ? -1.406 20.875 -2.307 1 98.94 90 TRP B N 1
ATOM 2173 C CA . TRP B 1 90 ? -1.682 19.609 -1.661 1 98.94 90 TRP B CA 1
ATOM 2174 C C . TRP B 1 90 ? -2.814 19.734 -0.649 1 98.94 90 TRP B C 1
ATOM 2176 O O . TRP B 1 90 ? -3.678 18.859 -0.557 1 98.94 90 TRP B O 1
ATOM 2186 N N . VAL B 1 91 ? -2.84 20.781 0.111 1 98.94 91 VAL B N 1
ATOM 2187 C CA . VAL B 1 91 ? -3.896 21.031 1.083 1 98.94 91 VAL B CA 1
ATOM 2188 C C . VAL B 1 91 ? -5.25 21.078 0.376 1 98.94 91 VAL B C 1
ATOM 2190 O O . VAL B 1 91 ? -6.199 20.406 0.796 1 98.94 91 VAL B O 1
ATOM 2193 N N . ALA B 1 92 ? -5.363 21.797 -0.717 1 98.94 92 ALA B N 1
ATOM 2194 C CA . ALA B 1 92 ? -6.605 21.906 -1.477 1 98.94 92 ALA B CA 1
ATOM 2195 C C . ALA B 1 92 ? -7.016 20.562 -2.055 1 98.94 92 ALA B C 1
ATOM 2197 O O . ALA B 1 92 ? -8.195 20.188 -2.018 1 98.94 92 ALA B O 1
ATOM 2198 N N . ASN B 1 93 ? -6.059 19.844 -2.588 1 98.88 93 ASN B N 1
ATOM 2199 C CA . ASN B 1 93 ? -6.336 18.547 -3.184 1 98.88 93 ASN B CA 1
ATOM 2200 C C . ASN B 1 93 ? -6.828 17.547 -2.143 1 98.88 93 ASN B C 1
ATOM 2202 O O . ASN B 1 93 ? -7.742 16.766 -2.406 1 98.88 93 ASN B O 1
ATOM 2206 N N . VAL B 1 94 ? -6.184 17.562 -1.007 1 98.94 94 VAL B N 1
ATOM 2207 C CA . VAL B 1 94 ? -6.59 16.656 0.06 1 98.94 94 VAL B CA 1
ATOM 2208 C C . VAL B 1 94 ? -8.039 16.922 0.449 1 98.94 94 VAL B C 1
ATOM 2210 O O . VAL B 1 94 ? -8.852 16 0.547 1 98.94 94 VAL B O 1
ATOM 2213 N N . ILE B 1 95 ? -8.383 18.156 0.706 1 98.94 95 ILE B N 1
ATOM 2214 C CA . ILE B 1 95 ? -9.742 18.516 1.083 1 98.94 95 ILE B CA 1
ATOM 2215 C C . ILE B 1 95 ? -10.719 18.062 0.001 1 98.94 95 ILE B C 1
ATOM 2217 O O . ILE B 1 95 ? -11.727 17.422 0.299 1 98.94 95 ILE B O 1
ATOM 2221 N N . ARG B 1 96 ? -10.414 18.281 -1.237 1 98.88 96 ARG B N 1
ATOM 2222 C CA . ARG B 1 96 ? -11.297 17.953 -2.357 1 98.88 96 ARG B CA 1
ATOM 2223 C C . ARG B 1 96 ? -11.477 16.438 -2.488 1 98.88 96 ARG B C 1
ATOM 2225 O O . ARG B 1 96 ? -12.609 15.953 -2.504 1 98.88 96 ARG B O 1
ATOM 2232 N N . ASP B 1 97 ? -10.383 15.734 -2.543 1 98.88 97 ASP B N 1
ATOM 2233 C CA . ASP B 1 97 ? -10.43 14.32 -2.896 1 98.88 97 ASP B CA 1
ATOM 2234 C C . ASP B 1 97 ? -10.961 13.477 -1.733 1 98.88 97 ASP B C 1
ATOM 2236 O O . ASP B 1 97 ? -11.766 12.57 -1.933 1 98.88 97 ASP B O 1
ATOM 2240 N N . GLN B 1 98 ? -10.5 13.789 -0.547 1 98.94 98 GLN B N 1
ATOM 2241 C CA . GLN B 1 98 ? -10.953 13.016 0.602 1 98.94 98 GLN B CA 1
ATOM 2242 C C . GLN B 1 98 ? -12.422 13.289 0.902 1 98.94 98 GLN B C 1
ATOM 2244 O O . GLN B 1 98 ? -13.164 12.383 1.298 1 98.94 98 GLN B O 1
ATOM 2249 N N . THR B 1 99 ? -12.906 14.523 0.712 1 98.94 99 THR B N 1
ATOM 2250 C CA . THR B 1 99 ? -14.32 14.836 0.882 1 98.94 99 THR B CA 1
ATOM 2251 C C . THR B 1 99 ? -15.172 14.07 -0.128 1 98.94 99 THR B C 1
ATOM 2253 O O . THR B 1 99 ? -16.203 13.516 0.225 1 98.94 99 THR B O 1
ATOM 2256 N N . ARG B 1 100 ? -14.727 14.078 -1.35 1 98.94 100 ARG B N 1
ATOM 2257 C CA . ARG B 1 100 ? -15.445 13.328 -2.373 1 98.94 100 ARG B CA 1
ATOM 2258 C C . ARG B 1 100 ? -15.57 11.859 -1.992 1 98.94 100 ARG B C 1
ATOM 2260 O O . ARG B 1 100 ? -16.656 11.273 -2.088 1 98.94 100 ARG B O 1
ATOM 2267 N N . GLU B 1 101 ? -14.523 11.242 -1.541 1 98.94 101 GLU B N 1
ATOM 2268 C CA . GLU B 1 101 ? -14.539 9.82 -1.205 1 98.94 101 GLU B CA 1
ATOM 2269 C C . GLU B 1 101 ? -15.359 9.562 0.053 1 98.94 101 GLU B C 1
ATOM 2271 O O . GLU B 1 101 ? -16 8.516 0.174 1 98.94 101 GLU B O 1
ATOM 2276 N N . ILE B 1 102 ? -15.375 10.477 0.997 1 98.94 102 ILE B N 1
ATOM 2277 C CA . ILE B 1 102 ? -16.25 10.375 2.158 1 98.94 102 ILE B CA 1
ATOM 2278 C C . ILE B 1 102 ? -17.703 10.25 1.697 1 98.94 102 ILE B C 1
ATOM 2280 O O . ILE B 1 102 ? -18.453 9.406 2.195 1 98.94 102 ILE B O 1
ATOM 2284 N N . ASN B 1 103 ? -18.078 11.102 0.764 1 98.88 103 ASN B N 1
ATOM 2285 C CA . ASN B 1 103 ? -19.453 11.07 0.267 1 98.88 103 ASN B CA 1
ATOM 2286 C C . ASN B 1 103 ? -19.766 9.742 -0.408 1 98.88 103 ASN B C 1
ATOM 2288 O O . ASN B 1 103 ? -20.859 9.188 -0.212 1 98.88 103 ASN B O 1
ATOM 2292 N N . ASP B 1 104 ? -18.828 9.203 -1.186 1 98.88 104 ASP B N 1
ATOM 2293 C CA . ASP B 1 104 ? -19.016 7.891 -1.8 1 98.88 104 ASP B CA 1
ATOM 2294 C C . ASP B 1 104 ? -19.203 6.809 -0.739 1 98.88 104 ASP B C 1
ATOM 2296 O O . ASP B 1 104 ? -20.156 6.023 -0.8 1 98.88 104 ASP B O 1
ATOM 2300 N N . MET B 1 105 ? -18.359 6.773 0.238 1 98.94 105 MET B N 1
ATOM 2301 C CA . MET B 1 105 ? -18.391 5.746 1.276 1 98.94 105 MET B CA 1
ATOM 2302 C C . MET B 1 105 ? -19.688 5.832 2.078 1 98.94 105 MET B C 1
ATOM 2304 O O . MET B 1 105 ? -20.266 4.805 2.434 1 98.94 105 MET B O 1
ATOM 2308 N N . ARG B 1 106 ? -20.125 7.051 2.328 1 98.69 106 ARG B N 1
ATOM 2309 C CA . ARG B 1 106 ? -21.375 7.242 3.039 1 98.69 106 ARG B CA 1
ATOM 2310 C C . ARG B 1 106 ? -22.547 6.598 2.289 1 98.69 106 ARG B C 1
ATOM 2312 O O . ARG B 1 106 ? -23.391 5.934 2.895 1 98.69 106 ARG B O 1
ATOM 2319 N N . THR B 1 107 ? -22.531 6.812 1.02 1 98.75 107 THR B N 1
ATOM 2320 C CA . THR B 1 107 ? -23.578 6.242 0.175 1 98.75 107 THR B CA 1
ATOM 2321 C C . THR B 1 107 ? -23.5 4.715 0.189 1 98.75 107 THR B C 1
ATOM 2323 O O . THR B 1 107 ? -24.531 4.043 0.28 1 98.75 107 THR B O 1
ATOM 2326 N N . TRP B 1 108 ? -22.344 4.125 0.158 1 98.69 108 TRP B N 1
ATOM 2327 C CA . TRP B 1 108 ? -22.156 2.684 0.042 1 98.69 108 TRP B CA 1
ATOM 2328 C C . TRP B 1 108 ? -22.453 1.988 1.369 1 98.69 108 TRP B C 1
ATOM 2330 O O . TRP B 1 108 ? -22.672 0.776 1.406 1 98.69 108 TRP B O 1
ATOM 2340 N N . LEU B 1 109 ? -22.422 2.729 2.443 1 98.69 109 LEU B N 1
ATOM 2341 C CA . LEU B 1 109 ? -22.688 2.168 3.766 1 98.69 109 LEU B CA 1
ATOM 2342 C C . LEU B 1 109 ? -24.172 1.904 3.965 1 98.69 109 LEU B C 1
ATOM 2344 O O . LEU B 1 109 ? -24.562 1.095 4.812 1 98.69 109 LEU B O 1
ATOM 2348 N N . LYS B 1 110 ? -25.047 2.553 3.197 1 98.44 110 LYS B N 1
ATOM 2349 C CA . LYS B 1 110 ? -26.484 2.449 3.402 1 98.44 110 LYS B CA 1
ATOM 2350 C C . LYS B 1 110 ? -26.953 1.003 3.271 1 98.44 110 LYS B C 1
ATOM 2352 O O . LYS B 1 110 ? -27.531 0.448 4.203 1 98.44 110 LYS B O 1
ATOM 2357 N N . PRO B 1 111 ? -26.594 0.319 2.205 1 97.75 111 PRO B N 1
ATOM 2358 C CA . PRO B 1 111 ? -27.078 -1.059 2.072 1 97.75 111 PRO B CA 1
ATOM 2359 C C . PRO B 1 111 ? -26.344 -2.031 2.99 1 97.75 111 PRO B C 1
ATOM 2361 O O . PRO B 1 111 ? -26.719 -3.203 3.08 1 97.75 111 PRO B O 1
ATOM 2364 N N . LEU B 1 112 ? -25.344 -1.582 3.703 1 97.88 112 LEU B N 1
ATOM 2365 C CA . LEU B 1 112 ? -24.578 -2.447 4.586 1 97.88 112 LEU B CA 1
ATOM 2366 C C . LEU B 1 112 ? -25.031 -2.299 6.031 1 97.88 112 LEU B C 1
ATOM 2368 O O . LEU B 1 112 ? -24.406 -2.832 6.949 1 97.88 112 LEU B O 1
ATOM 2372 N N . GLY B 1 113 ? -26.062 -1.55 6.297 1 97.81 113 GLY B N 1
ATOM 2373 C CA . GLY B 1 113 ? -26.594 -1.37 7.637 1 97.81 113 GLY B CA 1
ATOM 2374 C C . GLY B 1 113 ? -26.203 -0.044 8.258 1 97.81 113 GLY B C 1
ATOM 2375 O O . GLY B 1 113 ? -26.438 0.182 9.453 1 97.81 113 GLY B O 1
ATOM 2376 N N . GLY B 1 114 ? -25.594 0.762 7.461 1 98.5 114 GLY B N 1
ATOM 2377 C CA . GLY B 1 114 ? -25.203 2.076 7.949 1 98.5 114 GLY B CA 1
ATOM 2378 C C . GLY B 1 114 ? -23.844 2.09 8.617 1 98.5 114 GLY B C 1
ATOM 2379 O O . GLY B 1 114 ? -23.125 1.084 8.609 1 98.5 114 GLY B O 1
ATOM 2380 N N . ILE B 1 115 ? -23.5 3.213 9.148 1 98.75 115 ILE B N 1
ATOM 2381 C CA . ILE B 1 115 ? -22.188 3.443 9.734 1 98.75 115 ILE B CA 1
ATOM 2382 C C . ILE B 1 115 ? -22.031 2.6 11 1 98.75 115 ILE B C 1
ATOM 2384 O O . ILE B 1 115 ? -22.938 2.561 11.844 1 98.75 115 ILE B O 1
ATOM 2388 N N . ASP B 1 116 ? -20.906 1.856 11.07 1 98.31 116 ASP B N 1
ATOM 2389 C CA . ASP B 1 116 ? -20.484 1.291 12.344 1 98.31 116 ASP B CA 1
ATOM 2390 C C . ASP B 1 116 ? -19.906 2.373 13.25 1 98.31 116 ASP B C 1
ATOM 2392 O O . ASP B 1 116 ? -18.703 2.666 13.195 1 98.31 116 ASP B O 1
ATOM 2396 N N . THR B 1 117 ? -20.734 2.896 14.102 1 98.12 117 THR B N 1
ATOM 2397 C CA . THR B 1 117 ? -20.422 4.105 14.859 1 98.12 117 THR B CA 1
ATOM 2398 C C . THR B 1 117 ? -19.281 3.848 15.836 1 98.12 117 THR B C 1
ATOM 2400 O O . THR B 1 117 ? -18.484 4.742 16.109 1 98.12 117 THR B O 1
ATOM 2403 N N . LYS B 1 118 ? -19.25 2.703 16.344 1 96.81 118 LYS B N 1
ATOM 2404 C CA . LYS B 1 118 ? -18.172 2.369 17.281 1 96.81 118 LYS B CA 1
ATOM 2405 C C . LYS B 1 118 ? -16.812 2.396 16.594 1 96.81 118 LYS B C 1
ATOM 2407 O O . LYS B 1 118 ? -15.875 3.021 17.094 1 96.81 118 LYS B O 1
ATOM 2412 N N . ARG B 1 119 ? -16.703 1.813 15.453 1 97.12 119 ARG B N 1
ATOM 2413 C CA . ARG B 1 119 ? -15.445 1.761 14.711 1 97.12 119 ARG B CA 1
ATOM 2414 C C . ARG B 1 119 ? -15.094 3.127 14.125 1 97.12 119 ARG B C 1
ATOM 2416 O O . ARG B 1 119 ? -13.922 3.5 14.07 1 97.12 119 ARG B O 1
ATOM 2423 N N . GLN B 1 120 ? -16.078 3.797 13.672 1 97.81 120 GLN B N 1
ATOM 2424 C CA . GLN B 1 120 ? -15.852 5.164 13.219 1 97.81 120 GLN B CA 1
ATOM 2425 C C . GLN B 1 120 ? -15.242 6.02 14.32 1 97.81 120 GLN B C 1
ATOM 2427 O O . GLN B 1 120 ? -14.281 6.758 14.086 1 97.81 120 GLN B O 1
ATOM 2432 N N . ALA B 1 121 ? -15.828 5.922 15.531 1 97.25 121 ALA B N 1
ATOM 2433 C CA . ALA B 1 121 ? -15.375 6.719 16.672 1 97.25 121 ALA B CA 1
ATOM 2434 C C . ALA B 1 121 ? -13.945 6.348 17.062 1 97.25 121 ALA B C 1
ATOM 2436 O O . ALA B 1 121 ? -13.148 7.219 17.406 1 97.25 121 ALA B O 1
ATOM 2437 N N . MET B 1 122 ? -13.688 5.129 17.031 1 95.75 122 MET B N 1
ATOM 2438 C CA . MET B 1 122 ? -12.336 4.664 17.359 1 95.75 122 MET B CA 1
ATOM 2439 C C . MET B 1 122 ? -11.312 5.27 16.406 1 95.75 122 MET B C 1
ATOM 2441 O O . MET B 1 122 ? -10.289 5.805 16.844 1 95.75 122 MET B O 1
ATOM 2445 N N . MET B 1 123 ? -11.602 5.23 15.086 1 97.19 123 MET B N 1
ATOM 2446 C CA . MET B 1 123 ? -10.695 5.812 14.102 1 97.19 123 MET B CA 1
ATOM 2447 C C . MET B 1 123 ? -10.617 7.328 14.266 1 97.19 123 MET B C 1
ATOM 2449 O O . MET B 1 123 ? -9.531 7.906 14.203 1 97.19 123 MET B O 1
ATOM 2453 N N . ALA B 1 124 ? -11.742 7.945 14.547 1 96.88 124 ALA B N 1
ATOM 2454 C CA . ALA B 1 124 ? -11.789 9.398 14.719 1 96.88 124 ALA B CA 1
ATOM 2455 C C . ALA B 1 124 ? -10.898 9.836 15.875 1 96.88 124 ALA B C 1
ATOM 2457 O O . ALA B 1 124 ? -10.211 10.859 15.789 1 96.88 124 ALA B O 1
ATOM 2458 N N . SER B 1 125 ? -10.914 9.086 16.938 1 95.12 125 SER B N 1
ATOM 2459 C CA . SER B 1 125 ? -10.078 9.391 18.094 1 95.12 125 SER B CA 1
ATOM 2460 C C . SER B 1 125 ? -8.594 9.32 17.719 1 95.12 125 SER B C 1
ATOM 2462 O O . SER B 1 125 ? -7.812 10.18 18.141 1 95.12 125 SER B O 1
ATOM 2464 N N . GLY B 1 126 ? -8.25 8.32 16.969 1 93.94 126 GLY B N 1
ATOM 2465 C CA . GLY B 1 126 ? -6.875 8.219 16.5 1 93.94 126 GLY B CA 1
ATOM 2466 C C . GLY B 1 126 ? -6.461 9.383 15.617 1 93.94 126 GLY B C 1
ATOM 2467 O O . GLY B 1 126 ? -5.336 9.875 15.711 1 93.94 126 GLY B O 1
ATOM 2468 N N . MET B 1 127 ? -7.367 9.852 14.82 1 96.56 127 MET B N 1
ATOM 2469 C CA . MET B 1 127 ? -7.086 10.969 13.922 1 96.56 127 MET B CA 1
ATOM 2470 C C . MET B 1 127 ? -6.91 12.266 14.695 1 96.56 127 MET B C 1
ATOM 2472 O O . MET B 1 127 ? -6.129 13.133 14.297 1 96.56 127 MET B O 1
ATOM 2476 N N . GLN B 1 128 ? -7.613 12.414 15.805 1 94.38 128 GLN B N 1
ATOM 2477 C CA . GLN B 1 128 ? -7.516 13.617 16.625 1 94.38 128 GLN B CA 1
ATOM 2478 C C . GLN B 1 128 ? -6.09 13.82 17.141 1 94.38 128 GLN B C 1
ATOM 2480 O O . GLN B 1 128 ? -5.609 14.953 17.234 1 94.38 128 GLN B O 1
ATOM 2485 N N . ASN B 1 129 ? -5.426 12.766 17.422 1 93.06 129 ASN B N 1
ATOM 2486 C CA . ASN B 1 129 ? -4.051 12.82 17.922 1 93.06 129 ASN B CA 1
ATOM 2487 C C . ASN B 1 129 ? -3.102 13.359 16.844 1 93.06 129 ASN B C 1
ATOM 2489 O O . ASN B 1 129 ? -2.061 13.938 17.172 1 93.06 129 ASN B O 1
ATOM 2493 N N . MET B 1 130 ? -3.469 13.2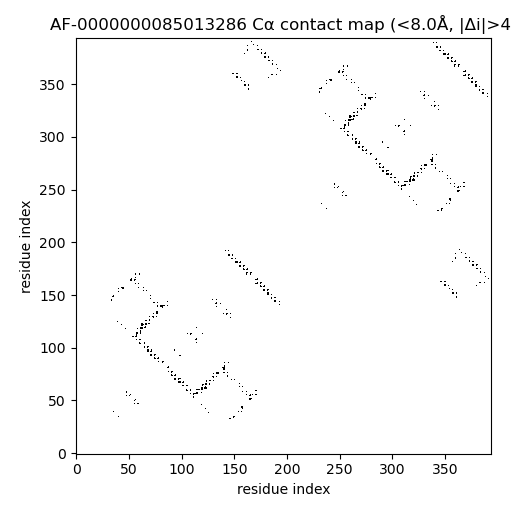19 15.594 1 94.44 130 MET B N 1
ATOM 2494 C CA . MET B 1 130 ? -2.623 13.695 14.5 1 94.44 130 MET B CA 1
ATOM 2495 C C . MET B 1 130 ? -2.855 15.18 14.234 1 94.44 130 MET B C 1
ATOM 2497 O O . MET B 1 130 ? -2.039 15.828 13.586 1 94.44 130 MET B O 1
ATOM 2501 N N . LEU B 1 131 ? -3.91 15.688 14.734 1 95.12 131 LEU B N 1
ATOM 2502 C CA . LEU B 1 131 ? -4.289 17.078 14.5 1 95.12 131 LEU B CA 1
ATOM 2503 C C . LEU B 1 131 ? -3.555 18.016 15.453 1 95.12 131 LEU B C 1
ATOM 2505 O O . LEU B 1 131 ? -3.145 19.109 15.062 1 95.12 131 LEU B O 1
ATOM 2509 N N . THR B 1 132 ? -3.26 17.594 16.609 1 89.44 132 THR B N 1
ATOM 2510 C CA . THR B 1 132 ? -2.773 18.438 17.703 1 89.44 132 THR B CA 1
ATOM 2511 C C . THR B 1 132 ? -1.417 19.031 17.344 1 89.44 132 THR B C 1
ATOM 2513 O O . THR B 1 132 ? -1.227 20.25 17.469 1 89.44 132 THR B O 1
ATOM 2516 N N . PRO B 1 133 ? -0.517 18.234 16.797 1 89.75 133 PRO B N 1
ATOM 2517 C CA . PRO B 1 133 ? 0.78 18.844 16.469 1 89.75 133 PRO B CA 1
ATOM 2518 C C . PRO B 1 133 ? 0.685 19.875 15.344 1 89.75 133 PRO B C 1
ATOM 2520 O O . PRO B 1 133 ? 1.508 20.781 15.281 1 89.75 133 PRO B O 1
ATOM 2523 N N . LEU B 1 134 ? -0.229 19.797 14.531 1 94.69 134 LEU B N 1
ATOM 2524 C CA . LEU B 1 134 ? -0.377 20.719 13.406 1 94.69 134 LEU B CA 1
ATOM 2525 C C . LEU B 1 134 ? -0.808 22.094 13.875 1 94.69 134 LEU B C 1
ATOM 2527 O O . LEU B 1 134 ? -0.355 23.109 13.336 1 94.69 134 LEU B O 1
ATOM 2531 N N . LYS B 1 135 ? -1.606 22.156 14.875 1 90.56 135 LYS B N 1
ATOM 2532 C CA . LYS B 1 135 ? -2.123 23.422 15.383 1 90.56 135 LYS B CA 1
ATOM 2533 C C . LYS B 1 135 ? -1.015 24.234 16.031 1 90.56 135 LYS B C 1
ATOM 2535 O O . LYS B 1 135 ? -1.007 25.469 15.938 1 90.56 135 LYS B O 1
ATOM 2540 N N . ALA B 1 136 ? -0.046 23.609 16.531 1 90.94 136 ALA B N 1
ATOM 2541 C CA . ALA B 1 136 ? 1.011 24.281 17.281 1 90.94 136 ALA B CA 1
ATOM 2542 C C . ALA B 1 136 ? 2.268 24.453 16.438 1 90.94 136 ALA B C 1
ATOM 2544 O O . ALA B 1 136 ? 3.256 25.031 16.875 1 90.94 136 ALA B O 1
ATOM 2545 N N . ALA B 1 137 ? 2.166 24.031 15.203 1 95.06 137 ALA B N 1
ATOM 2546 C CA . ALA B 1 137 ? 3.385 23.953 14.406 1 95.06 137 ALA B CA 1
ATOM 2547 C C . ALA B 1 137 ? 3.896 25.344 14.039 1 95.06 137 ALA B C 1
ATOM 2549 O O . ALA B 1 137 ? 3.127 26.188 13.594 1 95.06 137 ALA B O 1
ATOM 2550 N N . LYS B 1 138 ? 5.211 25.578 14.211 1 95.12 138 LYS B N 1
ATOM 2551 C CA . LYS B 1 138 ? 5.855 26.828 13.828 1 95.12 138 LYS B CA 1
ATOM 2552 C C . LYS B 1 138 ? 5.949 26.953 12.305 1 95.12 138 LYS B C 1
ATOM 2554 O O . LYS B 1 138 ? 5.762 28.031 11.75 1 95.12 138 LYS B O 1
ATOM 2559 N N . ASN B 1 139 ? 6.215 25.812 11.633 1 97.5 139 ASN B N 1
ATOM 2560 C CA . ASN B 1 139 ? 6.227 25.734 10.172 1 97.5 139 ASN B CA 1
ATOM 2561 C C . ASN B 1 139 ? 5.102 24.828 9.656 1 97.5 139 ASN B C 1
ATOM 2563 O O . ASN B 1 139 ? 5.27 23.625 9.547 1 97.5 139 ASN B O 1
ATOM 2567 N N . PRO B 1 140 ? 3.996 25.359 9.336 1 98 140 PRO B N 1
ATOM 2568 C CA . PRO B 1 140 ? 2.826 24.562 8.969 1 98 140 PRO B CA 1
ATOM 2569 C C . PRO B 1 140 ? 3.051 23.75 7.695 1 98 140 PRO B C 1
ATOM 2571 O O . PRO B 1 140 ? 2.455 22.672 7.531 1 98 140 PRO B O 1
ATOM 2574 N N . ASP B 1 141 ? 3.893 24.281 6.73 1 98.56 141 ASP B N 1
ATOM 2575 C CA . ASP B 1 141 ? 4.176 23.531 5.512 1 98.56 141 ASP B CA 1
ATOM 2576 C C . ASP B 1 141 ? 4.812 22.188 5.832 1 98.56 141 ASP B C 1
ATOM 2578 O O . ASP B 1 141 ? 4.312 21.141 5.41 1 98.56 141 ASP B O 1
ATOM 2582 N N . VAL B 1 142 ? 5.887 22.219 6.652 1 98.31 142 VAL B N 1
ATOM 2583 C CA . VAL B 1 142 ? 6.625 21 6.992 1 98.31 142 VAL B CA 1
ATOM 2584 C C . VAL B 1 142 ? 5.762 20.094 7.867 1 98.31 142 VAL B C 1
ATOM 2586 O O . VAL B 1 142 ? 5.719 18.875 7.668 1 98.31 142 VAL B O 1
ATOM 2589 N N . ALA B 1 143 ? 5.047 20.703 8.789 1 98.06 143 ALA B N 1
ATOM 2590 C CA . ALA B 1 143 ? 4.219 19.922 9.711 1 98.06 143 ALA B CA 1
ATOM 2591 C C . ALA B 1 143 ? 3.148 19.141 8.961 1 98.06 143 ALA B C 1
ATOM 2593 O O . ALA B 1 143 ? 2.889 17.969 9.266 1 98.06 143 ALA B O 1
ATOM 2594 N N . PHE B 1 144 ? 2.518 19.828 8.008 1 98.75 144 PHE B N 1
ATOM 2595 C CA . PHE B 1 144 ? 1.477 19.172 7.223 1 98.75 144 PHE B CA 1
ATOM 2596 C C . PHE B 1 144 ? 2.047 18 6.441 1 98.75 144 PHE B C 1
ATOM 2598 O O . PHE B 1 144 ? 1.51 16.891 6.504 1 98.75 144 PHE B O 1
ATOM 2605 N N . VAL B 1 145 ? 3.129 18.25 5.711 1 98.62 145 VAL B N 1
ATOM 2606 C CA . VAL B 1 145 ? 3.719 17.219 4.852 1 98.62 145 VAL B CA 1
ATOM 2607 C C . VAL B 1 145 ? 4.203 16.047 5.699 1 98.62 145 VAL B C 1
ATOM 2609 O O . VAL B 1 145 ? 3.936 14.891 5.379 1 98.62 145 VAL B O 1
ATOM 2612 N N . GLU B 1 146 ? 4.805 16.328 6.82 1 97.44 146 GLU B N 1
ATOM 2613 C CA . GLU B 1 146 ? 5.281 15.273 7.715 1 97.44 146 GLU B CA 1
ATOM 2614 C C . GLU B 1 146 ? 4.117 14.5 8.336 1 97.44 146 GLU B C 1
ATOM 2616 O O . GLU B 1 146 ? 4.207 13.289 8.531 1 97.44 146 GLU B O 1
ATOM 2621 N N . GLY B 1 147 ? 3.08 15.203 8.609 1 97.75 147 GLY B N 1
ATOM 2622 C CA . GLY B 1 147 ? 1.908 14.562 9.188 1 97.75 147 GLY B CA 1
ATOM 2623 C C . GLY B 1 147 ? 1.143 13.719 8.188 1 97.75 147 GLY B C 1
ATOM 2624 O O . GLY B 1 147 ? 0.568 12.688 8.555 1 97.75 147 GLY B O 1
ATOM 2625 N N . MET B 1 148 ? 1.175 14.07 6.961 1 98.69 148 MET B N 1
ATOM 2626 C CA . MET B 1 148 ? 0.407 13.359 5.938 1 98.69 148 MET B CA 1
ATOM 2627 C C . MET B 1 148 ? 1.08 12.039 5.566 1 98.69 148 MET B C 1
ATOM 2629 O O . MET B 1 148 ? 0.432 11.133 5.043 1 98.69 148 MET B O 1
ATOM 2633 N N . LEU B 1 149 ? 2.395 11.914 5.84 1 98.31 149 LEU B N 1
ATOM 2634 C CA . LEU B 1 149 ? 3.102 10.688 5.496 1 98.31 149 LEU B CA 1
ATOM 2635 C C . LEU B 1 149 ? 2.553 9.508 6.289 1 98.31 149 LEU B C 1
ATOM 2637 O O . LEU B 1 149 ? 2.059 8.539 5.703 1 98.31 149 LEU B O 1
ATOM 2641 N N . PRO B 1 150 ? 2.549 9.578 7.648 1 97.19 150 PRO B N 1
ATOM 2642 C CA . PRO B 1 150 ? 1.975 8.445 8.375 1 97.19 150 PRO B CA 1
ATOM 2643 C C . PRO B 1 150 ? 0.472 8.297 8.148 1 97.19 150 PRO B C 1
ATOM 2645 O O . PRO B 1 150 ? -0.056 7.184 8.18 1 97.19 150 PRO B O 1
ATOM 2648 N N . HIS B 1 151 ? -0.261 9.43 7.934 1 98.5 151 HIS B N 1
ATOM 2649 C CA . HIS B 1 151 ? -1.677 9.328 7.598 1 98.5 151 HIS B CA 1
ATOM 2650 C C . HIS B 1 151 ? -1.889 8.461 6.359 1 98.5 151 HIS B C 1
ATOM 2652 O O . HIS B 1 151 ? -2.684 7.52 6.387 1 98.5 151 HIS B O 1
ATOM 2658 N N . HIS B 1 152 ? -1.114 8.773 5.258 1 98.81 152 HIS B N 1
ATOM 2659 C CA . HIS B 1 152 ? -1.229 8.023 4.012 1 98.81 152 HIS B CA 1
ATOM 2660 C C . HIS B 1 152 ? -0.758 6.586 4.191 1 98.81 152 HIS B C 1
ATOM 2662 O O . HIS B 1 152 ? -1.336 5.664 3.609 1 98.81 152 HIS B O 1
ATOM 2668 N N . ALA B 1 153 ? 0.273 6.371 4.961 1 98.25 153 ALA B N 1
ATOM 2669 C CA . ALA B 1 153 ? 0.782 5.023 5.191 1 98.25 153 ALA B CA 1
ATOM 2670 C C . ALA B 1 153 ? -0.286 4.133 5.824 1 98.25 153 ALA B C 1
ATOM 2672 O O . ALA B 1 153 ? -0.443 2.973 5.438 1 98.25 153 ALA B O 1
ATOM 2673 N N . SER B 1 154 ? -1.004 4.68 6.746 1 98 154 SER B N 1
ATOM 2674 C CA . SER B 1 154 ? -2.055 3.908 7.398 1 98 154 SER B CA 1
ATOM 2675 C C . SER B 1 154 ? -3.191 3.59 6.434 1 98 154 SER B C 1
ATOM 2677 O O . SER B 1 154 ? -3.777 2.508 6.488 1 98 154 SER B O 1
ATOM 2679 N N . ALA B 1 155 ? -3.518 4.531 5.566 1 98.69 155 ALA B N 1
ATOM 2680 C CA . ALA B 1 155 ? -4.531 4.273 4.547 1 98.69 155 ALA B CA 1
ATOM 2681 C C . ALA B 1 155 ? -4.105 3.141 3.619 1 98.69 155 ALA B C 1
ATOM 2683 O O . ALA B 1 155 ? -4.918 2.291 3.252 1 98.69 155 ALA B O 1
ATOM 2684 N N . LEU B 1 156 ? -2.809 3.182 3.215 1 98.81 156 LEU B N 1
ATOM 2685 C CA . LEU B 1 156 ? -2.301 2.111 2.361 1 98.81 156 LEU B CA 1
ATOM 2686 C C . LEU B 1 156 ? -2.453 0.755 3.043 1 98.81 156 LEU B C 1
ATOM 2688 O O . LEU B 1 156 ? -2.873 -0.218 2.412 1 98.81 156 LEU B O 1
ATOM 2692 N N . ASN B 1 157 ? -2.178 0.703 4.332 1 97.38 157 ASN B N 1
ATOM 2693 C CA . ASN B 1 157 ? -2.279 -0.561 5.055 1 97.38 157 ASN B CA 1
ATOM 2694 C C . ASN B 1 157 ? -3.719 -1.066 5.098 1 97.38 157 ASN B C 1
ATOM 2696 O O . ASN B 1 157 ? -3.979 -2.238 4.82 1 97.38 157 ASN B O 1
ATOM 2700 N N . MET B 1 158 ? -4.668 -0.206 5.402 1 98.31 158 MET B N 1
ATOM 2701 C CA . MET B 1 158 ? -6.07 -0.605 5.477 1 98.31 158 MET B CA 1
ATOM 2702 C C . MET B 1 158 ? -6.59 -1.021 4.105 1 98.31 158 MET B C 1
ATOM 2704 O O . MET B 1 158 ? -7.32 -2.008 3.986 1 98.31 158 MET B O 1
ATOM 2708 N N . ALA B 1 159 ? -6.23 -0.235 3.113 1 98.75 159 ALA B N 1
ATOM 2709 C CA . ALA B 1 159 ? -6.695 -0.518 1.757 1 98.75 159 ALA B CA 1
ATOM 2710 C C . ALA B 1 159 ? -6.102 -1.823 1.234 1 98.75 159 ALA B C 1
ATOM 2712 O O . ALA B 1 159 ? -6.758 -2.551 0.483 1 98.75 159 ALA B O 1
ATOM 2713 N N . ASN B 1 160 ? -4.812 -2.094 1.587 1 98.38 160 ASN B N 1
ATOM 2714 C CA . ASN B 1 160 ? -4.191 -3.371 1.251 1 98.38 160 ASN B CA 1
ATOM 2715 C C . ASN B 1 160 ? -4.973 -4.547 1.83 1 98.38 160 ASN B C 1
ATOM 2717 O O . ASN B 1 160 ? -5.234 -5.527 1.133 1 98.38 160 ASN B O 1
ATOM 2721 N N . LEU B 1 161 ? -5.379 -4.414 3.025 1 97.75 161 LEU B N 1
ATOM 2722 C CA . LEU B 1 161 ? -6.195 -5.453 3.646 1 97.75 161 LEU B CA 1
ATOM 2723 C C . LEU B 1 161 ? -7.527 -5.605 2.918 1 97.75 161 LEU B C 1
ATOM 2725 O O . LEU B 1 161 ? -7.988 -6.723 2.688 1 97.75 161 LEU B O 1
ATOM 2729 N N . ALA B 1 162 ? -8.117 -4.508 2.545 1 98.5 162 ALA B N 1
ATOM 2730 C CA . ALA B 1 162 ? -9.406 -4.547 1.852 1 98.5 162 ALA B CA 1
ATOM 2731 C C . ALA B 1 162 ? -9.281 -5.246 0.501 1 98.5 162 ALA B C 1
ATOM 2733 O O . ALA B 1 162 ? -10.18 -5.98 0.091 1 98.5 162 ALA B O 1
ATOM 2734 N N . LEU B 1 163 ? -8.148 -5.027 -0.21 1 98.56 163 LEU B N 1
ATOM 2735 C CA . LEU B 1 163 ? -7.93 -5.711 -1.482 1 98.56 163 LEU B CA 1
ATOM 2736 C C . LEU B 1 163 ? -7.844 -7.219 -1.284 1 98.56 163 LEU B C 1
ATOM 2738 O O . LEU B 1 163 ? -8.109 -7.988 -2.211 1 98.56 163 LEU B O 1
ATOM 2742 N N . GLN B 1 164 ? -7.535 -7.621 -0.098 1 96.94 164 GLN B N 1
ATOM 2743 C CA . GLN B 1 164 ? -7.383 -9.047 0.172 1 96.94 164 GLN B CA 1
ATOM 2744 C C . GLN B 1 164 ? -8.695 -9.664 0.644 1 96.94 164 GLN B C 1
ATOM 2746 O O . GLN B 1 164 ? -8.953 -10.844 0.412 1 96.94 164 GLN B O 1
ATOM 2751 N N . ARG B 1 165 ? -9.555 -8.812 1.218 1 96.38 165 ARG B N 1
ATOM 2752 C CA . ARG B 1 165 ? -10.594 -9.445 2.02 1 96.38 165 ARG B CA 1
ATOM 2753 C C . ARG B 1 165 ? -11.984 -9.109 1.481 1 96.38 165 ARG B C 1
ATOM 2755 O O . ARG B 1 165 ? -12.938 -9.844 1.716 1 96.38 165 ARG B O 1
ATOM 2762 N N . SER B 1 166 ? -12.125 -7.969 0.876 1 97.75 166 SER B N 1
ATOM 2763 C CA . SER B 1 166 ? -13.453 -7.504 0.481 1 97.75 166 SER B CA 1
ATOM 2764 C C . SER B 1 166 ? -13.992 -8.312 -0.697 1 97.75 166 SER B C 1
ATOM 2766 O O . SER B 1 166 ? -13.227 -8.727 -1.569 1 97.75 166 SER B O 1
ATOM 2768 N N . ASN B 1 167 ? -15.281 -8.477 -0.734 1 92.38 167 ASN B N 1
ATOM 2769 C CA . ASN B 1 167 ? -15.938 -9.023 -1.919 1 92.38 167 ASN B CA 1
ATOM 2770 C C . ASN B 1 167 ? -16.797 -7.984 -2.617 1 92.38 167 ASN B C 1
ATOM 2772 O O . ASN B 1 167 ? -17.516 -8.297 -3.576 1 92.38 167 ASN B O 1
ATOM 2776 N N . ASP B 1 168 ? -16.812 -6.746 -2.111 1 97.31 168 ASP B N 1
ATOM 2777 C CA . ASP B 1 168 ? -17.578 -5.652 -2.705 1 97.31 168 ASP B CA 1
ATOM 2778 C C . ASP B 1 168 ? -16.766 -4.934 -3.775 1 97.31 168 ASP B C 1
ATOM 2780 O O . ASP B 1 168 ? -15.711 -4.359 -3.482 1 97.31 168 ASP B O 1
ATOM 2784 N N . PRO B 1 169 ? -17.234 -4.914 -5.078 1 97.62 169 PRO B N 1
ATOM 2785 C CA . PRO B 1 169 ? -16.453 -4.316 -6.16 1 97.62 169 PRO B CA 1
ATOM 2786 C C . PRO B 1 169 ? -16.188 -2.826 -5.949 1 97.62 169 PRO B C 1
ATOM 2788 O O . PRO B 1 169 ? -15.172 -2.303 -6.391 1 97.62 169 PRO B O 1
ATOM 2791 N N . ARG B 1 170 ? -17.141 -2.203 -5.285 1 98.56 170 ARG B N 1
ATOM 2792 C CA . ARG B 1 170 ? -16.938 -0.785 -5.008 1 98.56 170 ARG B CA 1
ATOM 2793 C C . ARG B 1 170 ? -15.781 -0.583 -4.027 1 98.56 170 ARG B C 1
ATOM 2795 O O . ARG B 1 170 ? -14.953 0.315 -4.207 1 98.56 170 ARG B O 1
ATOM 2802 N N . VAL B 1 171 ? -15.695 -1.437 -3.008 1 98.75 171 VAL B N 1
ATOM 2803 C CA . VAL B 1 171 ? -14.641 -1.37 -1.997 1 98.75 171 VAL B CA 1
ATOM 2804 C C . VAL B 1 171 ? -13.297 -1.728 -2.627 1 98.75 171 VAL B C 1
ATOM 2806 O O . VAL B 1 171 ? -12.281 -1.088 -2.342 1 98.75 171 VAL B O 1
ATOM 2809 N N . LEU B 1 172 ? -13.289 -2.736 -3.477 1 98.88 172 LEU B N 1
ATOM 2810 C CA . LEU B 1 172 ? -12.055 -3.115 -4.164 1 98.88 172 LEU B CA 1
ATOM 2811 C C . LEU B 1 172 ? -11.523 -1.959 -5.004 1 98.88 172 LEU B C 1
ATOM 2813 O O . LEU B 1 172 ? -10.336 -1.63 -4.941 1 98.88 172 LEU B O 1
ATOM 2817 N N . LYS B 1 173 ? -12.383 -1.304 -5.746 1 98.88 173 LYS B N 1
ATOM 2818 C CA . LYS B 1 173 ? -11.961 -0.197 -6.602 1 98.88 173 LYS B CA 1
ATOM 2819 C C . LYS B 1 173 ? -11.469 0.984 -5.77 1 98.88 173 LYS B C 1
ATOM 2821 O O . LYS B 1 173 ? -10.445 1.593 -6.094 1 98.88 173 LYS B O 1
ATOM 2826 N N . LEU B 1 174 ? -12.242 1.311 -4.742 1 98.94 174 LEU B N 1
ATOM 2827 C CA . LEU B 1 174 ? -11.828 2.387 -3.848 1 98.94 174 LEU B CA 1
ATOM 2828 C C . LEU B 1 174 ? -10.438 2.115 -3.273 1 98.94 174 LEU B C 1
ATOM 2830 O O . LEU B 1 174 ? -9.594 3.008 -3.234 1 98.94 174 LEU B O 1
ATOM 2834 N N . SER B 1 175 ? -10.219 0.894 -2.811 1 98.88 175 SER B N 1
ATOM 2835 C CA . SER B 1 175 ? -8.969 0.533 -2.156 1 98.88 175 SER B CA 1
ATOM 2836 C C . SER B 1 175 ? -7.793 0.635 -3.119 1 98.88 175 SER B C 1
ATOM 2838 O O . SER B 1 175 ? -6.738 1.171 -2.766 1 98.88 175 SER B O 1
ATOM 2840 N N . ARG B 1 176 ? -7.973 0.169 -4.352 1 98.94 176 ARG B N 1
ATOM 2841 C CA . ARG B 1 176 ? -6.945 0.336 -5.371 1 98.94 176 ARG B CA 1
ATOM 2842 C C . ARG B 1 176 ? -6.637 1.812 -5.602 1 98.94 176 ARG B C 1
ATOM 2844 O O . ARG B 1 176 ? -5.473 2.207 -5.66 1 98.94 176 ARG B O 1
ATOM 2851 N N . ASP B 1 177 ? -7.66 2.594 -5.73 1 98.94 177 ASP B N 1
ATOM 2852 C CA . ASP B 1 177 ? -7.496 4.012 -6.035 1 98.94 177 ASP B CA 1
ATOM 2853 C C . ASP B 1 177 ? -6.805 4.742 -4.887 1 98.94 177 ASP B C 1
ATOM 2855 O O . ASP B 1 177 ? -5.949 5.602 -5.117 1 98.94 177 ASP B O 1
ATOM 2859 N N . ILE B 1 178 ? -7.195 4.406 -3.676 1 98.94 178 ILE B N 1
ATOM 2860 C CA . ILE B 1 178 ? -6.562 4.996 -2.502 1 98.94 178 ILE B CA 1
ATOM 2861 C C . ILE B 1 178 ? -5.074 4.66 -2.494 1 98.94 178 ILE B C 1
ATOM 2863 O O . ILE B 1 178 ? -4.234 5.547 -2.318 1 98.94 178 ILE B O 1
ATOM 2867 N N . ILE B 1 179 ? -4.75 3.453 -2.707 1 98.94 179 ILE B N 1
ATOM 2868 C CA . ILE B 1 179 ? -3.359 3.016 -2.662 1 98.94 179 ILE B CA 1
ATOM 2869 C C . ILE B 1 179 ? -2.551 3.75 -3.729 1 98.94 179 ILE B C 1
ATOM 2871 O O . ILE B 1 179 ? -1.475 4.281 -3.445 1 98.94 179 ILE B O 1
ATOM 2875 N N . GLN B 1 180 ? -3.035 3.85 -4.906 1 98.88 180 GLN B N 1
ATOM 2876 C CA . GLN B 1 180 ? -2.287 4.469 -5.992 1 98.88 180 GLN B CA 1
ATOM 2877 C C . GLN B 1 180 ? -2.096 5.961 -5.75 1 98.88 180 GLN B C 1
ATOM 2879 O O . GLN B 1 180 ? -0.982 6.477 -5.863 1 98.88 180 GLN B O 1
ATOM 2884 N N . ALA B 1 181 ? -3.164 6.617 -5.383 1 98.88 181 ALA B N 1
ATOM 2885 C CA . ALA B 1 181 ? -3.102 8.062 -5.199 1 98.88 181 ALA B CA 1
ATOM 2886 C C . ALA B 1 181 ? -2.205 8.43 -4.02 1 98.88 181 ALA B C 1
ATOM 2888 O O . ALA B 1 181 ? -1.341 9.297 -4.133 1 98.88 181 ALA B O 1
ATOM 2889 N N . GLN B 1 182 ? -2.369 7.719 -2.945 1 98.94 182 GLN B N 1
ATOM 2890 C CA . GLN B 1 182 ? -1.694 8.148 -1.727 1 98.94 182 GLN B CA 1
ATOM 2891 C C . GLN B 1 182 ? -0.236 7.703 -1.714 1 98.94 182 GLN B C 1
ATOM 2893 O O . GLN B 1 182 ? 0.622 8.375 -1.14 1 98.94 182 GLN B O 1
ATOM 2898 N N . ALA B 1 183 ? 0.098 6.621 -2.436 1 98.94 183 ALA B N 1
ATOM 2899 C CA . ALA B 1 183 ? 1.508 6.297 -2.635 1 98.94 183 ALA B CA 1
ATOM 2900 C C . ALA B 1 183 ? 2.207 7.375 -3.459 1 98.94 183 ALA B C 1
ATOM 2902 O O . ALA B 1 183 ? 3.35 7.742 -3.172 1 98.94 183 ALA B O 1
ATOM 2903 N N . ASN B 1 184 ? 1.528 7.812 -4.488 1 98.94 184 ASN B N 1
ATOM 2904 C CA . ASN B 1 184 ? 2.094 8.875 -5.309 1 98.94 184 ASN B CA 1
ATOM 2905 C C . ASN B 1 184 ? 2.322 10.148 -4.496 1 98.94 184 ASN B C 1
ATOM 2907 O O . ASN B 1 184 ? 3.35 10.812 -4.652 1 98.94 184 ASN B O 1
ATOM 2911 N N . GLU B 1 185 ? 1.396 10.477 -3.666 1 98.94 185 GLU B N 1
ATOM 2912 C CA . GLU B 1 185 ? 1.528 11.672 -2.83 1 98.94 185 GLU B CA 1
ATOM 2913 C C . GLU B 1 185 ? 2.646 11.5 -1.805 1 98.94 185 GLU B C 1
ATOM 2915 O O . GLU B 1 185 ? 3.404 12.438 -1.546 1 98.94 185 GLU B O 1
ATOM 2920 N N . MET B 1 186 ? 2.795 10.32 -1.232 1 98.94 186 MET B N 1
ATOM 2921 C CA . MET B 1 186 ? 3.887 10.07 -0.296 1 98.94 186 MET B CA 1
ATOM 2922 C C . MET B 1 186 ? 5.238 10.273 -0.972 1 98.94 186 MET B C 1
ATOM 2924 O O . MET B 1 186 ? 6.152 10.859 -0.383 1 98.94 186 MET B O 1
ATOM 2928 N N . TYR B 1 187 ? 5.332 9.805 -2.174 1 98.88 187 TYR B N 1
ATOM 2929 C CA . TYR B 1 187 ? 6.566 9.992 -2.926 1 98.88 187 TYR B CA 1
ATOM 2930 C C . TYR B 1 187 ? 6.859 11.477 -3.129 1 98.88 187 TYR B C 1
ATOM 2932 O O . TYR B 1 187 ? 7.984 11.93 -2.904 1 98.88 187 TYR B O 1
ATOM 2940 N N . ALA B 1 188 ? 5.855 12.219 -3.533 1 98.88 188 ALA B N 1
ATOM 2941 C CA . ALA B 1 188 ? 6.012 13.656 -3.734 1 98.88 188 ALA B CA 1
ATOM 2942 C C . ALA B 1 188 ? 6.375 14.359 -2.428 1 98.88 188 ALA B C 1
ATOM 2944 O O . ALA B 1 188 ? 7.207 15.266 -2.416 1 98.88 188 ALA B O 1
ATOM 2945 N N . TYR B 1 189 ? 5.77 13.953 -1.323 1 98.88 189 TYR B N 1
ATOM 294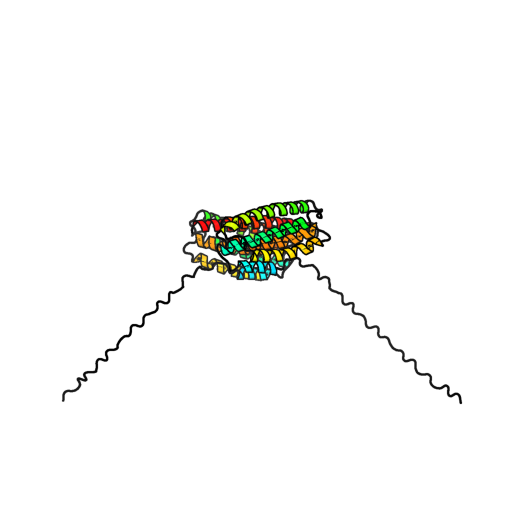6 C CA . TYR B 1 189 ? 6.07 14.516 -0.011 1 98.88 189 TYR B CA 1
ATOM 2947 C C . TYR B 1 189 ? 7.531 14.281 0.357 1 98.88 189 TYR B C 1
ATOM 2949 O O . TYR B 1 189 ? 8.219 15.203 0.812 1 98.88 189 TYR B O 1
ATOM 2957 N N . ARG B 1 190 ? 7.957 13.086 0.092 1 98.69 190 ARG B N 1
ATOM 2958 C CA . ARG B 1 190 ? 9.336 12.742 0.436 1 98.69 190 ARG B CA 1
ATOM 2959 C C . ARG B 1 190 ? 10.32 13.547 -0.405 1 98.69 190 ARG B C 1
ATOM 2961 O O . ARG B 1 190 ? 11.352 14 0.103 1 98.69 190 ARG B O 1
ATOM 2968 N N . GLN B 1 191 ? 9.992 13.758 -1.682 1 98.31 191 GLN B N 1
ATOM 2969 C CA . GLN B 1 191 ? 10.836 14.578 -2.537 1 98.31 191 GLN B CA 1
ATOM 2970 C C . GLN B 1 191 ? 10.875 16.016 -2.043 1 98.31 191 GLN B C 1
ATOM 2972 O O . GLN B 1 191 ? 11.938 16.641 -2.018 1 98.31 191 GLN B O 1
ATOM 2977 N N . TRP B 1 192 ? 9.75 16.453 -1.676 1 98.5 192 TRP B N 1
ATOM 2978 C CA . TRP B 1 192 ? 9.633 17.828 -1.185 1 98.5 192 TRP B CA 1
ATOM 2979 C C . TRP B 1 192 ? 10.43 18.016 0.102 1 98.5 192 TRP B C 1
ATOM 2981 O O . TRP B 1 192 ? 11.148 19 0.255 1 98.5 192 TRP B O 1
ATOM 2991 N N . LEU B 1 193 ? 10.383 17.109 1.022 1 98.06 193 LEU B N 1
ATOM 2992 C CA . LEU B 1 193 ? 11.094 17.172 2.293 1 98.06 193 LEU B CA 1
ATOM 2993 C C . LEU B 1 193 ? 12.602 17.062 2.078 1 98.06 193 LEU B C 1
ATOM 2995 O O . LEU B 1 193 ? 13.375 17.734 2.771 1 98.06 193 LEU B O 1
ATOM 2999 N N . ALA B 1 194 ? 13.039 16.266 1.094 1 96.38 194 ALA B N 1
ATOM 3000 C CA . ALA B 1 194 ? 14.461 16.062 0.821 1 96.38 194 ALA B CA 1
ATOM 3001 C C . ALA B 1 194 ? 15.117 17.359 0.339 1 96.38 194 ALA B C 1
ATOM 3003 O O . ALA B 1 194 ? 16.312 17.578 0.555 1 96.38 194 ALA B O 1
ATOM 3004 N N . ARG B 1 195 ? 14.328 18.188 -0.259 1 95.56 195 ARG B N 1
ATOM 3005 C CA . ARG B 1 195 ? 14.852 19.438 -0.804 1 95.56 195 ARG B CA 1
ATOM 3006 C C . ARG B 1 195 ? 14.953 20.5 0.279 1 95.56 195 ARG B C 1
ATOM 3008 O O . ARG B 1 195 ? 15.461 21.594 0.029 1 95.56 195 ARG B O 1
ATOM 3015 N N . ARG B 1 196 ? 14.555 20.234 1.445 1 90.88 196 ARG B N 1
ATOM 3016 C CA . ARG B 1 196 ? 14.516 21.219 2.52 1 90.88 196 ARG B CA 1
ATOM 3017 C C . ARG B 1 196 ? 15.406 20.797 3.686 1 90.88 196 ARG B C 1
ATOM 3019 O O . ARG B 1 196 ? 15.477 21.5 4.699 1 90.88 196 ARG B O 1
ATOM 3026 N N . ARG B 1 197 ? 16 19.609 3.555 1 73.81 197 ARG B N 1
ATOM 3027 C CA . ARG B 1 197 ? 17.031 19.188 4.508 1 73.81 197 ARG B CA 1
ATOM 3028 C C . ARG B 1 197 ? 18.391 19.75 4.125 1 73.81 197 ARG B C 1
ATOM 3030 O O . ARG B 1 197 ? 18.656 20 2.947 1 73.81 197 ARG B O 1
#

Solvent-accessible surface area (backbone atoms only — not comparable to full-atom values): 21903 Å² total; per-residue (Å²): 141,86,77,73,88,72,79,72,82,82,76,82,77,80,78,77,78,73,82,75,76,76,73,76,74,77,64,72,70,63,62,75,73,67,57,59,50,75,58,55,53,44,51,58,46,56,76,46,69,84,49,53,52,64,61,28,48,27,47,47,43,23,26,49,38,26,47,33,48,33,52,32,50,44,30,62,66,32,67,89,63,44,75,50,69,68,52,49,50,48,35,52,48,45,38,53,53,35,50,52,49,34,55,52,43,56,60,63,24,53,88,56,74,33,73,38,60,69,51,19,50,54,34,36,54,58,34,52,67,64,38,56,61,48,71,70,39,90,51,35,48,61,41,49,51,56,52,47,41,47,55,38,47,41,50,38,55,54,24,49,50,38,56,74,54,50,80,48,70,67,57,34,52,50,24,34,50,49,36,38,54,39,36,52,50,40,46,52,44,49,56,55,52,60,72,73,106,140,80,80,79,68,84,80,74,82,82,78,78,78,77,78,78,78,74,80,75,76,75,73,76,75,76,63,74,66,65,66,75,72,66,58,60,51,72,57,56,54,45,50,58,45,55,76,47,68,84,48,52,51,66,62,27,48,27,46,49,44,22,26,49,37,26,47,33,50,33,50,33,52,45,30,62,66,30,66,88,61,42,75,51,69,67,52,49,50,49,34,54,47,45,39,52,54,34,51,52,50,35,54,53,42,57,60,63,24,53,87,56,74,34,73,38,61,68,51,20,49,55,35,37,56,58,34,52,66,65,39,56,62,48,71,70,39,91,50,35,48,62,40,48,50,56,50,46,43,44,54,38,46,41,50,37,53,53,25,50,50,38,57,73,52,50,80,47,69,68,58,34,51,50,24,36,50,50,36,38,52,40,38,51,48,39,45,52,43,50,55,56,52,59,72,72,105

InterPro domains:
  IPR005183 Domain of unknown function DUF305, CopM-like [PF03713] (23-109)
  IPR005183 Domain of unknown function DUF305, CopM-like [PF03713] (141-195)
  IPR012347 Ferritin-like [G3DSA:1.20.1260.10] (10-113)
  IPR012347 Ferritin-like [G3DSA:1.20.1260.10] (114-196)

Radius of gyration: 31.84 Å; Cα contacts (8 Å, |Δi|>4): 410; chains: 2; bounding box: 74×135×108 Å